Protein AF-0000000083404862 (afdb_homodimer)

Secondary structure (DSSP, 8-state):
-PSSPTTS----SSS-B-GGGEEE--SS-SEE-SSEEEEEEEESS-SS---EEEEEEE-------TTHHHHHHHHHHHHHHHHTT---TTBPPEEEEE-SSSSS-EEEEE--TT-BHHHHHHHS---HHHHHHHHHHHHHHHHHHHTSSS----S--SGGGEEE-TTS-EEE-STTHHHHS-SHHHHTT-BGGGGGGS-HHHH-TTS--STTTSSS-S--HHHHHHHHHHHHHHHHHTS-TTTT---HHHHHHHHHTT--PPPPHHHHH-HHHHHHHHHHT-SSGGGSPPHHHHHHHTT--TT-/-PSSPTTS----SSS-B-GGGEEE--SS-SEE-SSEEEEEEEESS-SS---EEEEEEE-------TTHHHHHHHHHHHHHHHHTT---TTBPPEEEEE-SSSSS-EEEEE--TT-BHHHHHHHS---HHHHHHHHHHHHHHHHHHHTSSS----S--SGGGEEE-TTS-EEE-STTHHHHS-SHHHHTT-BGGGGGGS-HHHH-TTS--STTTSSS-S--HHHHHHHHHHHHHHHHHTS-TTTT---HHHHHHHHHTT--PPPPHHHHH-HHHHHHHHHHT-SSGGGSPPHHHHHHHTT--TT-

pLDDT: mean 89.14, std 12.31, range [37.62, 98.88]

InterPro domains:
  IPR000719 Protein kinase domain [PS50011] (24-304)
  IPR001245 Serine-threonine/tyrosine-protein kinase, catalytic domain [PF07714] (33-295)
  IPR008266 Tyrosine-protein kinase, active site [PS00109] (152-164)
  IPR011009 Protein kinase-like domain superfamily [SSF56112] (33-298)
  IPR051681 Serine/Threonine Kinases and Pseudokinases [PTHR44329] (31-297)

Structure (mmCIF, N/CA/C/O backbone):
data_AF-0000000083404862-model_v1
#
loop_
_entity.id
_entity.type
_entity.pdbx_description
1 polymer 'Kinase-like protein'
#
loop_
_atom_site.group_PDB
_atom_site.id
_atom_site.type_symbol
_atom_site.label_atom_id
_atom_site.label_alt_id
_atom_site.label_comp_id
_atom_site.label_asym_id
_atom_site.label_entity_id
_atom_site.label_seq_id
_atom_site.pdbx_PDB_ins_code
_atom_site.Cartn_x
_atom_site.Cartn_y
_atom_site.Cartn_z
_atom_site.occupancy
_atom_site.B_iso_or_equiv
_atom_site.auth_seq_id
_atom_site.auth_comp_id
_atom_site.auth_asym_id
_atom_site.auth_atom_id
_atom_site.pdbx_PDB_model_num
ATOM 1 N N . MET A 1 1 ? -15.008 -4.367 15.25 1 63.22 1 MET A N 1
ATOM 2 C CA . MET A 1 1 ? -15.484 -5.707 15.57 1 63.22 1 MET A CA 1
ATOM 3 C C . MET A 1 1 ? -14.383 -6.738 15.383 1 63.22 1 MET A C 1
ATOM 5 O O . MET A 1 1 ? -13.531 -6.594 14.5 1 63.22 1 MET A O 1
ATOM 9 N N . SER A 1 2 ? -14.328 -7.66 16.328 1 81.56 2 SER A N 1
ATOM 10 C CA . SER A 1 2 ? -13.273 -8.664 16.375 1 81.56 2 SER A CA 1
ATOM 11 C C . SER A 1 2 ? -13.656 -9.906 15.57 1 81.56 2 SER A C 1
ATOM 13 O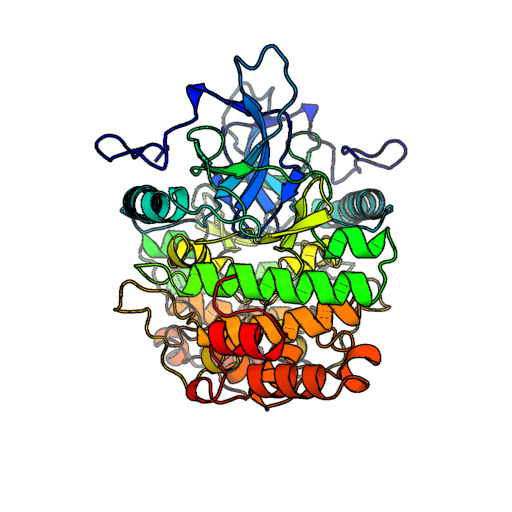 O . SER A 1 2 ? -14.844 -10.188 15.383 1 81.56 2 SER A O 1
ATOM 15 N N . PHE A 1 3 ? -12.906 -10.484 14.789 1 90.25 3 PHE A N 1
ATOM 16 C CA . PHE A 1 3 ? -13.086 -11.75 14.078 1 90.25 3 PHE A CA 1
ATOM 17 C C . PHE A 1 3 ? -12.805 -12.93 15 1 90.25 3 PHE A C 1
ATOM 19 O O . PHE A 1 3 ? -11.945 -12.852 15.875 1 90.25 3 PHE A O 1
ATOM 26 N N . PRO A 1 4 ? -13.539 -14.047 14.93 1 93.12 4 PRO A N 1
ATOM 27 C CA . PRO A 1 4 ? -14.609 -14.281 13.953 1 93.12 4 PRO A CA 1
ATOM 28 C C . PRO A 1 4 ? -15.938 -13.648 14.367 1 93.12 4 PRO A C 1
ATOM 30 O O . PRO A 1 4 ? -16.219 -13.547 15.562 1 93.12 4 PRO A O 1
ATOM 33 N N . ILE A 1 5 ? -16.703 -13.297 13.391 1 93.38 5 ILE A N 1
ATOM 34 C CA . ILE A 1 5 ? -18 -12.703 13.648 1 93.38 5 ILE A CA 1
ATOM 35 C C . ILE A 1 5 ? -18.984 -13.789 14.078 1 93.38 5 ILE A C 1
ATOM 37 O O . ILE A 1 5 ? -19.219 -14.75 13.344 1 93.38 5 ILE A O 1
ATOM 41 N N . PRO A 1 6 ? -19.609 -13.562 15.242 1 91.88 6 PRO A N 1
ATOM 42 C CA . PRO A 1 6 ? -20.562 -14.57 15.719 1 91.88 6 PRO A CA 1
ATOM 43 C C . PRO A 1 6 ? -21.734 -14.766 14.758 1 91.88 6 PRO A C 1
ATOM 45 O O . PRO A 1 6 ? -22.219 -13.805 14.172 1 91.88 6 PRO A O 1
ATOM 48 N N . GLY A 1 7 ? -22.156 -16.016 14.641 1 93 7 GLY A N 1
ATOM 49 C CA . GLY A 1 7 ? -23.328 -16.312 13.828 1 93 7 GLY A CA 1
ATOM 50 C C . GLY A 1 7 ? -22.984 -16.578 12.367 1 93 7 GLY A C 1
ATOM 51 O O . GLY A 1 7 ? -23.844 -17.016 11.602 1 93 7 GLY A O 1
ATOM 52 N N . LEU A 1 8 ? -21.828 -16.234 12.008 1 94.44 8 LEU A N 1
ATOM 53 C CA . LEU A 1 8 ? -21.391 -16.5 10.641 1 94.44 8 LEU A CA 1
ATOM 54 C C . LEU A 1 8 ? -20.469 -17.719 10.578 1 94.44 8 LEU A C 1
ATOM 56 O O . LEU A 1 8 ? -19.75 -18 11.531 1 94.44 8 LEU A O 1
ATOM 60 N N . PRO A 1 9 ? -20.578 -18.438 9.438 1 94.19 9 PRO A N 1
ATOM 61 C CA . PRO A 1 9 ? -19.641 -19.531 9.312 1 94.19 9 PRO A CA 1
ATOM 62 C C . PRO A 1 9 ? -18.188 -19.078 9.391 1 94.19 9 PRO A C 1
ATOM 64 O O . PRO A 1 9 ? -17.812 -18.062 8.805 1 94.19 9 PRO A O 1
ATOM 67 N N . ARG A 1 10 ? -17.422 -19.812 10.156 1 93.81 10 ARG A N 1
ATOM 68 C CA . ARG A 1 10 ? -16.031 -19.422 10.32 1 93.81 10 ARG A CA 1
ATOM 69 C C . ARG A 1 10 ? -15.102 -20.422 9.641 1 93.81 10 ARG A C 1
ATOM 71 O O . ARG A 1 10 ? -13.883 -20.219 9.609 1 93.81 10 ARG A O 1
ATOM 78 N N . GLU A 1 11 ? -15.609 -21.531 9.156 1 94.19 11 GLU A N 1
ATOM 79 C CA . GLU A 1 11 ? -14.844 -22.562 8.461 1 94.19 11 GLU A CA 1
ATOM 80 C C . GLU A 1 11 ? -15.742 -23.375 7.523 1 94.19 11 GLU A C 1
ATOM 82 O O . GLU A 1 11 ? -16.969 -23.234 7.555 1 94.19 11 GLU A O 1
ATOM 87 N N . THR A 1 12 ? -15.102 -24.094 6.609 1 92.69 12 THR A N 1
ATOM 88 C CA . THR A 1 12 ? -15.758 -25.078 5.77 1 92.69 12 THR A CA 1
ATOM 89 C C . THR A 1 12 ? -14.977 -26.406 5.781 1 92.69 12 THR A C 1
ATOM 91 O O . THR A 1 12 ? -13.953 -26.516 6.457 1 92.69 12 THR A O 1
ATOM 94 N N . GLN A 1 13 ? -15.547 -27.344 5.031 1 91 13 GLN A N 1
ATOM 95 C CA . GLN A 1 13 ? -14.898 -28.641 4.93 1 91 13 GLN A CA 1
ATOM 96 C C . GLN A 1 13 ? -13.508 -28.516 4.324 1 91 13 GLN A C 1
ATOM 98 O O . GLN A 1 13 ? -12.57 -29.188 4.77 1 91 13 GLN A O 1
ATOM 103 N N . HIS A 1 14 ? -13.375 -27.672 3.406 1 93.25 14 HIS A N 1
ATOM 104 C CA . HIS A 1 14 ? -12.117 -27.594 2.662 1 93.25 14 HIS A CA 1
ATOM 105 C C . HIS A 1 14 ? -11.25 -26.453 3.154 1 93.25 14 HIS A C 1
ATOM 107 O O . HIS A 1 14 ? -10.109 -26.297 2.707 1 93.25 14 HIS A O 1
ATOM 113 N N . LEU A 1 15 ? -11.75 -25.672 4.062 1 93.38 15 LEU A N 1
ATOM 114 C CA . LEU A 1 15 ? -10.992 -24.578 4.668 1 93.38 15 LEU A CA 1
ATOM 115 C C . LEU A 1 15 ? -11.289 -24.469 6.16 1 93.38 15 LEU A C 1
ATOM 117 O O . LEU A 1 15 ? -12 -23.562 6.598 1 93.38 15 LEU A O 1
ATOM 121 N N . PRO A 1 16 ? -10.703 -25.328 6.875 1 96 16 PRO A N 1
ATOM 122 C CA . PRO A 1 16 ? -10.984 -25.406 8.312 1 96 16 PRO A CA 1
ATOM 123 C C . PRO A 1 16 ? -10.367 -24.25 9.102 1 96 16 PRO A C 1
ATOM 125 O O . PRO A 1 16 ? -9.43 -23.609 8.625 1 96 16 PRO A O 1
ATOM 128 N N . ASP A 1 17 ? -10.969 -24.016 10.25 1 96.38 17 ASP A N 1
ATOM 129 C CA . ASP A 1 17 ? -10.391 -23.109 11.227 1 96.38 17 ASP A CA 1
ATOM 130 C C . ASP A 1 17 ? -9.195 -23.734 11.938 1 96.38 17 ASP A C 1
ATOM 132 O O . ASP A 1 17 ? -9.367 -24.641 12.758 1 96.38 17 ASP A O 1
ATOM 136 N N . TRP A 1 18 ? -8.008 -23.219 11.672 1 95.81 18 TRP A N 1
ATOM 137 C CA . TRP A 1 18 ? -6.773 -23.781 12.219 1 95.81 18 TRP A CA 1
ATOM 138 C C . TRP A 1 18 ? -6.324 -23 13.453 1 95.81 18 TRP A C 1
ATOM 140 O O . TRP A 1 18 ? -5.238 -23.234 13.977 1 95.81 18 TRP A O 1
ATOM 150 N N . THR A 1 19 ? -7.137 -22.094 13.953 1 95.5 19 THR A N 1
ATOM 151 C CA . THR A 1 19 ? -6.789 -21.234 15.078 1 95.5 19 THR A CA 1
ATOM 152 C C . THR A 1 19 ? -6.258 -22.047 16.25 1 95.5 19 THR A C 1
ATOM 154 O O . THR A 1 19 ? -5.195 -21.75 16.797 1 95.5 19 THR A O 1
ATOM 157 N N . PRO A 1 20 ? -6.949 -23.109 16.609 1 93.62 20 PRO A N 1
ATOM 158 C CA . PRO A 1 20 ? -6.465 -23.859 17.766 1 93.62 20 PRO A CA 1
ATOM 159 C C . PRO A 1 20 ? -5.297 -24.781 17.422 1 93.62 20 PRO A C 1
ATOM 161 O O . PRO A 1 20 ? -4.691 -25.391 18.312 1 93.62 20 PRO A O 1
ATOM 164 N N . ARG A 1 21 ? -4.93 -24.875 16.172 1 92.38 21 ARG A N 1
ATOM 165 C CA . ARG A 1 21 ? -3.971 -25.875 15.719 1 92.38 21 ARG A CA 1
ATOM 166 C C . ARG A 1 21 ? -2.592 -25.266 15.508 1 92.38 21 ARG A C 1
ATOM 168 O O . ARG A 1 21 ? -1.608 -25.984 15.305 1 92.38 21 ARG A O 1
ATOM 175 N N . LEU A 1 22 ? -2.502 -23.953 15.5 1 93.75 22 LEU A N 1
ATOM 176 C CA . LEU A 1 22 ? -1.253 -23.312 15.109 1 93.75 22 LEU A CA 1
ATOM 177 C C . LEU A 1 22 ? -0.722 -22.422 16.219 1 93.75 22 LEU A C 1
ATOM 179 O O . LEU A 1 22 ? -1.5 -21.828 16.984 1 93.75 22 LEU A O 1
ATOM 183 N N . VAL A 1 23 ? 0.57 -22.359 16.281 1 92.12 23 VAL A N 1
ATOM 184 C CA . VAL A 1 23 ? 1.272 -21.391 17.109 1 92.12 23 VAL A CA 1
ATOM 185 C C . VAL A 1 23 ? 2.209 -20.547 16.25 1 92.12 23 VAL A C 1
ATOM 187 O O . VAL A 1 23 ? 2.959 -21.078 15.43 1 92.12 23 VAL A O 1
ATOM 190 N N . GLN A 1 24 ? 2.076 -19.297 16.391 1 91.75 24 GLN A N 1
ATOM 191 C CA . GLN A 1 24 ? 2.939 -18.375 15.656 1 91.75 24 GLN A CA 1
ATOM 192 C C . GLN A 1 24 ? 4.383 -18.469 16.141 1 91.75 24 GLN A C 1
ATOM 194 O O . GLN A 1 24 ? 4.645 -18.438 17.344 1 91.75 24 GLN A O 1
ATOM 199 N N . ILE A 1 25 ? 5.301 -18.578 15.172 1 89.56 25 ILE A N 1
ATOM 200 C CA . ILE A 1 25 ? 6.727 -18.703 15.461 1 89.56 25 ILE A CA 1
ATOM 201 C C . ILE A 1 25 ? 7.352 -17.312 15.555 1 89.56 25 ILE A C 1
ATOM 203 O O . ILE A 1 25 ? 8.18 -17.062 16.438 1 89.56 25 ILE A O 1
ATOM 207 N N . ASP A 1 26 ? 6.93 -16.406 14.75 1 87.94 26 ASP A N 1
ATOM 208 C CA . ASP A 1 26 ? 7.547 -15.094 14.594 1 87.94 26 ASP A CA 1
ATOM 209 C C . ASP A 1 26 ? 6.977 -14.094 15.594 1 87.94 26 ASP A C 1
ATOM 211 O O . ASP A 1 26 ? 5.77 -14.078 15.852 1 87.94 26 ASP A O 1
ATOM 215 N N . GLN A 1 27 ? 7.875 -13.328 16.172 1 84.94 27 GLN A N 1
ATOM 216 C CA . GLN A 1 27 ? 7.402 -12.203 16.984 1 84.94 27 GLN A CA 1
ATOM 217 C C . GLN A 1 27 ? 6.715 -11.156 16.109 1 84.94 27 GLN A C 1
ATOM 219 O O . GLN A 1 27 ? 5.695 -10.586 16.516 1 84.94 27 GLN A O 1
ATOM 224 N N . PHE A 1 28 ? 7.355 -10.906 15.023 1 86.75 28 PHE A N 1
ATOM 225 C CA . PHE A 1 28 ? 6.809 -9.984 14.039 1 86.75 28 PHE A CA 1
ATOM 226 C C . PHE A 1 28 ? 6.684 -10.664 12.672 1 86.75 28 PHE A C 1
ATOM 228 O O . PHE A 1 28 ? 7.387 -11.633 12.391 1 86.75 28 PHE A O 1
ATOM 235 N N . ALA A 1 29 ? 5.785 -10.078 11.844 1 88.44 29 ALA A N 1
ATOM 236 C CA . ALA A 1 29 ? 5.641 -10.609 10.492 1 88.44 29 ALA A CA 1
ATOM 237 C C . ALA A 1 29 ? 6.98 -10.633 9.766 1 88.44 29 ALA A C 1
ATOM 239 O O . ALA A 1 29 ? 7.762 -9.68 9.852 1 88.44 29 ALA A O 1
ATOM 240 N N . PHE A 1 30 ? 7.258 -11.688 9.102 1 85.75 30 PHE A N 1
ATOM 241 C CA . PHE A 1 30 ? 8.523 -11.773 8.391 1 85.75 30 PHE A CA 1
ATOM 242 C C . PHE A 1 30 ? 8.43 -11.102 7.027 1 85.75 30 PHE A C 1
ATOM 244 O O . PHE A 1 30 ? 9.445 -10.75 6.426 1 85.75 30 PHE A O 1
ATOM 251 N N . ALA A 1 31 ? 7.254 -10.992 6.469 1 87.19 31 ALA A N 1
ATOM 252 C CA . ALA A 1 31 ? 7.008 -10.25 5.234 1 87.19 31 ALA A CA 1
ATOM 253 C C . ALA A 1 31 ? 5.844 -9.281 5.398 1 87.19 31 ALA A C 1
ATOM 255 O O . ALA A 1 31 ? 4.766 -9.664 5.863 1 87.19 31 ALA A O 1
ATOM 256 N N . LEU A 1 32 ? 6.148 -8.078 5.102 1 85.75 32 LEU A N 1
ATOM 257 C CA . LEU A 1 32 ? 5.129 -7.035 5.191 1 85.75 32 LEU A CA 1
ATOM 258 C C . LEU A 1 32 ? 4.621 -6.652 3.807 1 85.75 32 LEU A C 1
ATOM 260 O O . LEU A 1 32 ? 5.41 -6.469 2.879 1 85.75 32 LEU A O 1
ATOM 264 N N . GLY A 1 33 ? 3.285 -6.66 3.646 1 81.62 33 GLY A N 1
ATOM 265 C CA . GLY A 1 33 ? 2.695 -6.277 2.375 1 81.62 33 GLY A CA 1
ATOM 266 C C . GLY A 1 33 ? 1.6 -5.238 2.516 1 81.62 33 GLY A C 1
ATOM 267 O O . GLY A 1 33 ? 1.313 -4.773 3.621 1 81.62 33 GLY A O 1
ATOM 268 N N . GLU A 1 34 ? 1.059 -4.836 1.35 1 77.88 34 GLU A N 1
ATOM 269 C CA . GLU A 1 34 ? 0.022 -3.811 1.302 1 77.88 34 GLU A CA 1
ATOM 270 C C . GLU A 1 34 ? -1.292 -4.324 1.882 1 77.88 34 GLU A C 1
ATOM 272 O O . GLU A 1 34 ? -1.943 -3.635 2.668 1 77.88 34 GLU A O 1
ATOM 277 N N . HIS A 1 35 ? -1.604 -5.559 1.537 1 83.69 35 HIS A N 1
ATOM 278 C CA . HIS A 1 35 ? -2.916 -6.07 1.916 1 83.69 35 HIS A CA 1
ATOM 279 C C . HIS A 1 35 ? -2.793 -7.191 2.941 1 83.69 35 HIS A C 1
ATOM 281 O O . HIS A 1 35 ? -3.803 -7.711 3.422 1 83.69 35 HIS A O 1
ATOM 287 N N . SER A 1 36 ? -1.591 -7.473 3.195 1 89.94 36 SER A N 1
ATOM 288 C CA . SER A 1 36 ? -1.415 -8.562 4.145 1 89.94 36 SER A CA 1
ATOM 289 C C . SER A 1 36 ? -0 -8.578 4.715 1 89.94 36 SER A C 1
ATOM 291 O O . SER A 1 36 ? 0.912 -7.98 4.141 1 89.94 36 SER A O 1
ATOM 293 N N . ASP A 1 37 ? 0.092 -9.133 5.816 1 91.25 37 ASP A N 1
ATOM 294 C CA . ASP A 1 37 ? 1.368 -9.508 6.418 1 91.25 37 ASP A CA 1
ATOM 295 C C . ASP A 1 37 ? 1.49 -11.023 6.551 1 91.25 37 ASP A C 1
ATOM 297 O O . ASP A 1 37 ? 0.483 -11.719 6.668 1 91.25 37 ASP A O 1
ATOM 301 N N . VAL A 1 38 ? 2.717 -11.508 6.488 1 93.88 38 VAL A N 1
ATOM 302 C CA . VAL A 1 38 ? 2.9 -12.953 6.543 1 93.88 38 VAL A CA 1
ATOM 303 C C . VAL A 1 38 ? 3.717 -13.328 7.777 1 93.88 38 VAL A C 1
ATOM 305 O O . VAL A 1 38 ? 4.754 -12.719 8.047 1 93.88 38 VAL A O 1
ATOM 308 N N . PHE A 1 39 ? 3.238 -14.32 8.516 1 94.38 39 PHE A N 1
ATOM 309 C CA . PHE A 1 39 ? 3.889 -14.898 9.688 1 94.38 39 PHE A CA 1
ATOM 310 C C . PHE A 1 39 ? 4.191 -16.375 9.461 1 94.38 39 PHE A C 1
ATOM 312 O O . PHE A 1 39 ? 3.529 -17.031 8.656 1 94.38 39 PHE A O 1
ATOM 319 N N . ARG A 1 40 ? 5.285 -16.891 10.195 1 95.62 40 ARG A N 1
ATOM 320 C CA . ARG A 1 40 ? 5.508 -18.344 10.234 1 95.62 40 ARG A CA 1
ATOM 321 C C . ARG A 1 40 ? 4.824 -18.953 11.453 1 95.62 40 ARG A C 1
ATOM 323 O O . ARG A 1 40 ? 4.816 -18.375 12.539 1 95.62 40 ARG A O 1
ATOM 330 N N . ALA A 1 41 ? 4.273 -20.047 11.203 1 94.75 41 ALA A N 1
ATOM 331 C CA . ALA A 1 41 ? 3.609 -20.781 12.281 1 94.75 41 ALA A CA 1
ATOM 332 C C . ALA A 1 41 ? 3.904 -22.281 12.195 1 94.75 41 ALA A C 1
ATOM 334 O O . ALA A 1 41 ? 4.402 -22.766 11.18 1 94.75 41 ALA A O 1
ATOM 335 N N . ARG A 1 42 ? 3.693 -22.969 13.312 1 94.06 42 ARG A N 1
ATOM 336 C CA . ARG A 1 42 ? 3.795 -24.422 13.391 1 94.06 42 ARG A CA 1
ATOM 337 C C . ARG A 1 42 ? 2.59 -25.016 14.109 1 94.06 42 ARG A C 1
ATOM 339 O O . ARG A 1 42 ? 1.896 -24.312 14.852 1 94.06 42 ARG A O 1
ATOM 346 N N . LYS A 1 43 ? 2.342 -26.25 13.82 1 92.56 43 LYS A N 1
ATOM 347 C CA . LYS A 1 43 ? 1.272 -26.922 14.547 1 92.56 43 LYS A CA 1
ATOM 348 C C . LYS A 1 43 ? 1.642 -27.109 16.016 1 92.56 43 LYS A C 1
ATOM 350 O O . LYS A 1 43 ? 2.783 -27.453 16.328 1 92.56 43 LYS A O 1
ATOM 355 N N . THR A 1 44 ? 0.654 -26.812 16.844 1 86.5 44 THR A N 1
ATOM 356 C CA . THR A 1 44 ? 0.855 -26.906 18.281 1 86.5 44 THR A CA 1
ATOM 357 C C . THR A 1 44 ? 1.254 -28.328 18.688 1 86.5 44 THR A C 1
ATOM 359 O O . THR A 1 44 ? 2.086 -28.516 19.578 1 86.5 44 THR A O 1
ATOM 362 N N . GLN A 1 45 ? 0.569 -29.328 18.109 1 77.06 45 GLN A N 1
ATOM 363 C CA . GLN A 1 45 ? 0.783 -30.719 18.516 1 77.06 45 GLN A CA 1
ATOM 364 C C . GLN A 1 45 ? 1.951 -31.344 17.766 1 77.06 45 GLN A C 1
ATOM 366 O O . GLN A 1 45 ? 2.268 -32.5 17.969 1 77.06 45 GLN A O 1
ATOM 371 N N . ASP A 1 46 ? 2.344 -30.656 16.812 1 65.81 46 ASP A N 1
ATOM 372 C CA . ASP A 1 46 ? 3.398 -31.281 16 1 65.81 46 ASP A CA 1
ATOM 373 C C . ASP A 1 46 ? 4.664 -31.484 16.828 1 65.81 46 ASP A C 1
ATOM 375 O O . ASP A 1 46 ? 5.418 -30.547 17.078 1 65.81 46 ASP A O 1
ATOM 379 N N . VAL A 1 47 ? 4.633 -32.656 17.562 1 55.59 47 VAL A N 1
ATOM 380 C CA . VAL A 1 47 ? 5.754 -33.125 18.359 1 55.59 47 VAL A CA 1
ATOM 381 C C . VAL A 1 47 ? 7.02 -33.156 17.516 1 55.59 47 VAL A C 1
ATOM 383 O O . VAL A 1 47 ? 8.133 -33 18.031 1 55.59 47 VAL A O 1
ATOM 386 N N . ARG A 1 48 ? 6.891 -33.688 16.375 1 55.22 48 ARG A N 1
ATOM 387 C CA . ARG A 1 48 ? 8.141 -33.812 15.633 1 55.22 48 ARG A CA 1
ATOM 388 C C . ARG A 1 48 ? 8.531 -32.531 14.945 1 55.22 48 ARG A C 1
ATOM 390 O O . ARG A 1 48 ? 9.609 -32.406 14.367 1 55.22 48 ARG A O 1
ATOM 397 N N . GLY A 1 49 ? 7.859 -31.375 15.297 1 57.84 49 GLY A N 1
ATOM 398 C CA . GLY A 1 49 ? 8.078 -29.938 15.312 1 57.84 49 GLY A CA 1
ATOM 399 C C . GLY A 1 49 ? 8.539 -29.406 13.969 1 57.84 49 GLY A C 1
ATOM 400 O O . GLY A 1 49 ? 9.086 -28.297 13.898 1 57.84 49 GLY A O 1
ATOM 401 N N . LYS A 1 50 ? 8.328 -30.219 12.703 1 75.25 50 LYS A N 1
ATOM 402 C CA . LYS A 1 50 ? 9.305 -29.797 11.703 1 75.25 50 LYS A CA 1
ATOM 403 C C . LYS A 1 50 ? 8.648 -29 10.594 1 75.25 50 LYS A C 1
ATOM 405 O O . LYS A 1 50 ? 9.281 -28.109 10 1 75.25 50 LYS A O 1
ATOM 410 N N . ARG A 1 51 ? 7.254 -29.125 10.5 1 88.62 51 ARG A N 1
ATOM 411 C CA . ARG A 1 51 ? 6.746 -28.438 9.312 1 88.62 51 ARG A CA 1
ATOM 412 C C . ARG A 1 51 ? 6.316 -27.016 9.641 1 88.62 51 ARG A C 1
ATOM 414 O O . ARG A 1 51 ? 5.598 -26.781 10.609 1 88.62 51 ARG A O 1
ATOM 421 N N . VAL A 1 52 ? 6.742 -26.078 8.875 1 93.5 52 VAL A N 1
ATOM 422 C CA . VAL A 1 52 ? 6.43 -24.656 9.031 1 93.5 52 VAL A CA 1
ATOM 423 C C . VAL A 1 52 ? 5.352 -24.266 8.023 1 93.5 52 VAL A C 1
ATOM 425 O O . VAL A 1 52 ? 5.359 -24.719 6.879 1 93.5 52 VAL A O 1
ATOM 428 N N . TYR A 1 53 ? 4.391 -23.469 8.477 1 95.75 53 TYR A N 1
ATOM 429 C CA . TYR A 1 53 ? 3.33 -22.922 7.641 1 95.75 53 TYR A CA 1
ATOM 430 C C . TYR A 1 53 ? 3.434 -21.406 7.547 1 95.75 53 TYR A C 1
ATOM 432 O O . TYR A 1 53 ? 4.043 -20.766 8.406 1 95.75 53 TYR A O 1
ATOM 440 N N . ALA A 1 54 ? 2.967 -20.844 6.438 1 96.38 54 ALA A N 1
ATOM 441 C CA . ALA A 1 54 ? 2.814 -19.406 6.293 1 96.38 54 ALA A CA 1
ATOM 442 C C . ALA A 1 54 ? 1.39 -18.969 6.621 1 96.38 54 ALA A C 1
ATOM 444 O O . ALA A 1 54 ? 0.423 -19.594 6.188 1 96.38 54 ALA A O 1
ATOM 445 N N . VAL A 1 55 ? 1.286 -17.969 7.426 1 96.75 55 VAL A N 1
ATOM 446 C CA . VAL A 1 55 ? -0.004 -17.359 7.734 1 96.75 55 VAL A CA 1
ATOM 447 C C . VAL A 1 55 ? -0.062 -15.953 7.148 1 96.75 55 VAL A C 1
ATOM 449 O O . VAL A 1 55 ? 0.599 -15.039 7.648 1 96.75 55 VAL A O 1
ATOM 452 N N . LYS A 1 56 ? -0.85 -15.789 6.109 1 95.81 56 LYS A N 1
ATOM 453 C CA . LYS A 1 56 ? -1.096 -14.484 5.496 1 95.81 56 LYS A CA 1
ATOM 454 C C . LYS A 1 56 ? -2.262 -13.773 6.172 1 95.81 56 LYS A C 1
ATOM 456 O O . LYS A 1 56 ? -3.424 -14.094 5.922 1 95.81 56 LYS A O 1
ATOM 461 N N . THR A 1 57 ? -1.938 -12.805 7 1 94.62 57 THR A N 1
ATOM 462 C CA . THR A 1 57 ? -2.971 -12.062 7.707 1 94.62 57 THR A CA 1
ATOM 463 C C . THR A 1 57 ? -3.4 -10.836 6.902 1 94.62 57 THR A C 1
ATOM 465 O O . THR A 1 57 ? -2.564 -10.016 6.516 1 94.62 57 THR A O 1
ATOM 468 N N . LEU A 1 58 ? -4.656 -10.727 6.699 1 92.62 58 LEU A N 1
ATOM 469 C CA . LEU A 1 58 ? -5.184 -9.656 5.852 1 92.62 58 LEU A CA 1
ATOM 470 C C . LEU A 1 58 ? -5.086 -8.312 6.555 1 92.62 58 LEU A C 1
ATOM 472 O O . LEU A 1 58 ? -5.051 -8.25 7.785 1 92.62 58 LEU A O 1
ATOM 476 N N . ARG A 1 59 ? -4.953 -7.297 5.711 1 88.56 59 ARG A N 1
ATOM 477 C CA . ARG A 1 59 ? -4.953 -5.902 6.141 1 88.56 59 ARG A CA 1
ATOM 478 C C . ARG A 1 59 ? -5.941 -5.078 5.328 1 88.56 59 ARG A C 1
ATOM 480 O O . ARG A 1 59 ? -5.926 -5.117 4.094 1 88.56 59 ARG A O 1
ATOM 487 N N . ALA A 1 60 ? -6.793 -4.398 6.008 1 84.25 60 ALA A N 1
ATOM 488 C CA . ALA A 1 60 ? -7.738 -3.518 5.324 1 84.25 60 ALA A CA 1
ATOM 489 C C . ALA A 1 60 ? -7.781 -2.145 5.988 1 84.25 60 ALA A C 1
ATOM 491 O O . ALA A 1 60 ? -7.484 -2.012 7.176 1 84.25 60 ALA A O 1
ATOM 492 N N . GLY A 1 61 ? -8.031 -1.206 5.105 1 73.44 61 GLY A N 1
ATOM 493 C CA . GLY A 1 61 ? -8.195 0.139 5.633 1 73.44 61 GLY A CA 1
ATOM 494 C C . GLY A 1 61 ? -9.445 0.295 6.48 1 73.44 61 GLY A C 1
ATOM 495 O O . GLY A 1 61 ? -10.234 -0.644 6.613 1 73.44 61 GLY A O 1
ATOM 496 N N . SER A 1 62 ? -9.484 1.478 7.102 1 67.38 62 SER A N 1
ATOM 497 C CA . SER A 1 62 ? -10.664 1.796 7.898 1 67.38 62 SER A CA 1
ATOM 498 C C . SER A 1 62 ? -11.93 1.828 7.039 1 67.38 62 SER A C 1
ATOM 500 O O . SER A 1 62 ? -11.898 2.305 5.902 1 67.38 62 SER A O 1
ATOM 502 N N . SER A 1 63 ? -12.922 1.075 7.48 1 67.81 63 SER A N 1
ATOM 503 C CA . SER A 1 63 ? -14.18 1.039 6.738 1 67.81 63 SER A CA 1
ATOM 504 C C . SER A 1 63 ? -15.305 1.705 7.523 1 67.81 63 SER A C 1
ATOM 506 O O . SER A 1 63 ? -15.391 1.551 8.742 1 67.81 63 SER A O 1
ATOM 508 N N . SER A 1 64 ? -15.984 2.543 6.762 1 67.19 64 SER A N 1
ATOM 509 C CA . SER A 1 64 ? -17.219 3.082 7.332 1 67.19 64 SER A CA 1
ATOM 510 C C . SER A 1 64 ? -18.391 2.146 7.094 1 67.19 64 SER A C 1
ATOM 512 O O . SER A 1 64 ? -19.484 2.363 7.629 1 67.19 64 SER A O 1
ATOM 514 N N . ASN A 1 65 ? -18.188 1.113 6.301 1 77.06 65 ASN A N 1
ATOM 515 C CA . ASN A 1 65 ? -19.219 0.123 6.023 1 77.06 65 ASN A CA 1
ATOM 516 C C . ASN A 1 65 ? -19.406 -0.834 7.199 1 77.06 65 ASN A C 1
ATOM 518 O O . ASN A 1 65 ? -18.531 -1.66 7.477 1 77.06 65 ASN A O 1
ATOM 522 N N . PRO A 1 66 ? -20.531 -0.707 7.848 1 80.94 66 PRO A N 1
ATOM 523 C CA . PRO A 1 66 ? -20.734 -1.541 9.031 1 80.94 66 PRO A CA 1
ATOM 524 C C . PRO A 1 66 ? -20.766 -3.033 8.703 1 80.94 66 PRO A C 1
ATOM 526 O O . PRO A 1 66 ? -20.594 -3.867 9.594 1 80.94 66 PRO A O 1
ATOM 529 N N . ASN A 1 67 ? -21.031 -3.334 7.461 1 88.69 67 ASN A N 1
ATOM 530 C CA . ASN A 1 67 ? -21.156 -4.734 7.07 1 88.69 67 ASN A CA 1
ATOM 531 C C . ASN A 1 67 ? -19.844 -5.277 6.516 1 88.69 67 ASN A C 1
ATOM 533 O O . ASN A 1 67 ? -19.766 -6.449 6.145 1 88.69 67 ASN A O 1
ATOM 537 N N . PHE A 1 68 ? -18.812 -4.516 6.539 1 89.38 68 PHE A N 1
ATOM 538 C CA . PHE A 1 68 ? -17.547 -4.887 5.906 1 89.38 68 PHE A CA 1
ATOM 539 C C . PHE A 1 68 ? -17 -6.164 6.523 1 89.38 68 PHE A C 1
ATOM 541 O O . PHE A 1 68 ? -16.625 -7.098 5.809 1 89.38 68 PHE A O 1
ATOM 548 N N . HIS A 1 69 ? -16.984 -6.223 7.809 1 90.94 69 HIS A N 1
ATOM 549 C CA . HIS A 1 69 ? -16.391 -7.363 8.492 1 90.94 69 HIS A CA 1
ATOM 550 C C . HIS A 1 69 ? -17.156 -8.648 8.195 1 90.94 69 HIS A C 1
ATOM 552 O O . HIS A 1 69 ? -16.562 -9.688 7.914 1 90.94 69 HIS A O 1
ATOM 558 N N . ALA A 1 70 ? -18.469 -8.539 8.281 1 92.88 70 ALA A N 1
ATOM 559 C CA . ALA A 1 70 ? -19.297 -9.695 7.988 1 92.88 70 ALA A CA 1
ATOM 560 C C . ALA A 1 70 ? -19.125 -10.148 6.543 1 92.88 70 ALA A C 1
ATOM 562 O O . ALA A 1 70 ? -19 -11.352 6.27 1 92.88 70 ALA A O 1
ATOM 563 N N . GLN A 1 71 ? -19.078 -9.203 5.672 1 92.19 71 GLN A N 1
ATOM 564 C CA . GLN A 1 71 ? -18.906 -9.5 4.254 1 92.19 71 GLN A CA 1
ATOM 565 C C . GLN A 1 71 ? -17.547 -10.141 3.982 1 92.19 71 GLN A C 1
ATOM 567 O O . GLN A 1 71 ? -17.453 -11.094 3.199 1 92.19 71 GLN A O 1
ATOM 572 N N . LEU A 1 72 ? -16.547 -9.641 4.648 1 92.88 72 LEU A N 1
ATOM 573 C CA . LEU A 1 72 ? -15.203 -10.188 4.473 1 92.88 72 LEU A CA 1
ATOM 574 C C . LEU A 1 72 ? -15.148 -11.641 4.941 1 92.88 72 LEU A C 1
ATOM 576 O O . LEU A 1 72 ? -14.609 -12.5 4.246 1 92.88 72 LEU A O 1
ATOM 580 N N . GLN A 1 73 ? -15.711 -11.875 6.07 1 94.12 73 GLN A N 1
ATOM 581 C CA . GLN A 1 73 ? -15.703 -13.234 6.594 1 94.12 73 GLN A CA 1
ATOM 582 C C . GLN A 1 73 ? -16.469 -14.18 5.672 1 94.12 73 GLN A C 1
ATOM 584 O O . GLN A 1 73 ? -16.031 -15.305 5.422 1 94.12 73 GLN A O 1
ATOM 589 N N . ARG A 1 74 ? -17.578 -13.758 5.168 1 93.62 74 ARG A N 1
ATOM 590 C CA . ARG A 1 74 ? -18.359 -14.57 4.238 1 93.62 74 ARG A CA 1
ATOM 591 C C . ARG A 1 74 ? -17.547 -14.875 2.979 1 93.62 74 ARG A C 1
ATOM 593 O O . ARG A 1 74 ? -17.578 -16 2.479 1 93.62 74 ARG A O 1
ATOM 600 N N . LYS A 1 75 ? -16.891 -13.898 2.5 1 91.81 75 LYS A N 1
ATOM 601 C CA . LYS A 1 75 ? -16.062 -14.07 1.301 1 91.81 75 LYS A CA 1
ATOM 602 C C . LYS A 1 75 ? -14.93 -15.062 1.549 1 91.81 75 LYS A C 1
ATOM 604 O O . LYS A 1 75 ? -14.641 -15.906 0.703 1 91.81 75 LYS A O 1
ATOM 609 N N . LEU A 1 76 ? -14.312 -14.891 2.688 1 93.12 76 LEU A N 1
ATOM 610 C CA . LEU A 1 76 ? -13.203 -15.773 3.037 1 93.12 76 LEU A CA 1
ATOM 611 C C . LEU A 1 76 ? -13.656 -17.234 3.094 1 93.12 76 LEU A C 1
ATOM 613 O O . LEU A 1 76 ? -12.961 -18.125 2.594 1 93.12 76 LEU A O 1
ATOM 617 N N . VAL A 1 77 ? -14.773 -17.375 3.645 1 93.88 77 VAL A N 1
ATOM 618 C CA . VAL A 1 77 ? -15.281 -18.734 3.791 1 93.88 77 VAL A CA 1
ATOM 619 C C . VAL A 1 77 ? -15.703 -19.266 2.43 1 93.88 77 VAL A C 1
ATOM 621 O O . VAL A 1 77 ? -15.344 -20.391 2.059 1 93.88 77 VAL A O 1
ATOM 624 N N . ARG A 1 78 ? -16.391 -18.5 1.673 1 91.62 78 ARG A N 1
ATOM 625 C CA . ARG A 1 78 ? -16.891 -18.938 0.37 1 91.62 78 ARG A CA 1
ATOM 626 C C . ARG A 1 78 ? -15.734 -19.219 -0.588 1 91.62 78 ARG A C 1
ATOM 628 O O . ARG A 1 78 ? -15.617 -20.344 -1.1 1 91.62 78 ARG A O 1
ATOM 635 N N . TRP A 1 79 ? -14.93 -18.266 -0.766 1 90.81 79 TRP A N 1
ATOM 636 C CA . TRP A 1 79 ? -13.812 -18.453 -1.689 1 90.81 79 TRP A CA 1
ATOM 637 C C . TRP A 1 79 ? -12.75 -19.375 -1.091 1 90.81 79 TRP A C 1
ATOM 639 O O . TRP A 1 79 ? -12.094 -20.125 -1.813 1 90.81 79 TRP A O 1
ATOM 649 N N . GLY A 1 80 ? -12.719 -19.266 0.199 1 89.75 80 GLY A N 1
ATOM 650 C CA . GLY A 1 80 ? -11.82 -20.219 0.857 1 89.75 80 GLY A CA 1
ATOM 651 C C . GLY A 1 80 ? -12.141 -21.656 0.542 1 89.75 80 GLY A C 1
ATOM 652 O O . GLY A 1 80 ? -11.234 -22.484 0.375 1 89.75 80 GLY A O 1
ATOM 653 N N . ASP A 1 81 ? -13.375 -21.906 0.471 1 91.56 81 ASP A N 1
ATOM 654 C CA . ASP A 1 81 ? -13.805 -23.281 0.185 1 91.56 81 ASP A CA 1
ATOM 655 C C . ASP A 1 81 ? -13.359 -23.719 -1.209 1 91.56 81 ASP A C 1
ATOM 657 O O . ASP A 1 81 ? -12.914 -24.844 -1.399 1 91.56 81 ASP A O 1
ATOM 661 N N . VAL A 1 82 ? -13.461 -22.875 -2.125 1 93.81 82 VAL A N 1
ATOM 662 C CA . VAL A 1 82 ? -13.039 -23.141 -3.496 1 93.81 82 VAL A CA 1
ATOM 663 C C . VAL A 1 82 ? -11.516 -23.297 -3.551 1 93.81 82 VAL A C 1
ATOM 665 O O . VAL A 1 82 ? -11.008 -24.266 -4.113 1 93.81 82 VAL A O 1
ATOM 668 N N . LEU A 1 83 ? -10.828 -22.422 -2.926 1 94.94 83 LEU A N 1
ATOM 669 C CA . LEU A 1 83 ? -9.375 -22.375 -2.984 1 94.94 83 LEU A CA 1
ATOM 670 C C . LEU A 1 83 ? -8.75 -23.516 -2.197 1 94.94 83 LEU A C 1
ATOM 672 O O . LEU A 1 83 ? -7.684 -24.016 -2.555 1 94.94 83 LEU A O 1
ATOM 676 N N . GLY A 1 84 ? -9.461 -23.906 -1.134 1 95.38 84 GLY A N 1
ATOM 677 C CA . GLY A 1 84 ? -8.977 -24.984 -0.305 1 95.38 84 GLY A CA 1
ATOM 678 C C . GLY A 1 84 ? -8.984 -26.328 -1.017 1 95.38 84 GLY A C 1
ATOM 679 O O . GLY A 1 84 ? -8.352 -27.281 -0.56 1 95.38 84 GLY A O 1
ATOM 680 N N . GLN A 1 85 ? -9.617 -26.391 -2.145 1 96.12 85 GLN A N 1
ATOM 681 C CA . GLN A 1 85 ? -9.727 -27.641 -2.898 1 96.12 85 GLN A CA 1
ATOM 682 C C . GLN A 1 85 ? -8.617 -27.75 -3.939 1 96.12 85 GLN A C 1
ATOM 684 O O . GLN A 1 85 ? -8.469 -28.781 -4.586 1 96.12 85 GLN A O 1
ATOM 689 N N . LEU A 1 86 ? -7.922 -26.734 -4.066 1 96.62 86 LEU A N 1
ATOM 690 C CA . LEU A 1 86 ? -6.879 -26.75 -5.086 1 96.62 86 LEU A CA 1
ATOM 691 C C . LEU A 1 86 ? -5.781 -27.734 -4.734 1 96.62 86 LEU A C 1
ATOM 693 O O . LEU A 1 86 ? -5.355 -27.812 -3.58 1 96.62 86 LEU A O 1
ATOM 697 N N . ASN A 1 87 ? -5.461 -28.547 -5.703 1 96.12 87 ASN A N 1
ATOM 698 C CA . ASN A 1 87 ? -4.402 -29.531 -5.57 1 96.12 87 ASN A CA 1
ATOM 699 C C . ASN A 1 87 ? -3.625 -29.703 -6.871 1 96.12 87 ASN A C 1
ATOM 701 O O . ASN A 1 87 ? -4.07 -30.406 -7.781 1 96.12 87 ASN A O 1
ATOM 705 N N . HIS A 1 88 ? -2.535 -29.141 -6.938 1 96.81 88 HIS A N 1
ATOM 706 C CA . HIS A 1 88 ? -1.647 -29.156 -8.094 1 96.81 88 HIS A CA 1
ATOM 707 C C . HIS A 1 88 ? -0.2 -28.906 -7.684 1 96.81 88 HIS A C 1
ATOM 709 O O . HIS A 1 88 ? 0.068 -28.094 -6.801 1 96.81 88 HIS A O 1
ATOM 715 N N . GLU A 1 89 ? 0.712 -29.5 -8.32 1 96 89 GLU A N 1
ATOM 716 C CA . GLU A 1 89 ? 2.123 -29.453 -7.949 1 96 89 GLU A CA 1
ATOM 717 C C . GLU A 1 89 ? 2.676 -28.031 -8.086 1 96 89 GLU A C 1
ATOM 719 O O . GLU A 1 89 ? 3.607 -27.656 -7.375 1 96 89 GLU A O 1
ATOM 724 N N . ASN A 1 90 ? 2.09 -27.234 -9 1 97.75 90 ASN A N 1
ATOM 725 C CA . ASN A 1 90 ? 2.627 -25.891 -9.258 1 97.75 90 ASN A CA 1
ATOM 726 C C . ASN A 1 90 ? 1.752 -24.812 -8.641 1 97.75 90 ASN A C 1
ATOM 728 O O . ASN A 1 90 ? 1.854 -23.641 -9.016 1 97.75 90 ASN A O 1
ATOM 732 N N . VAL A 1 91 ? 0.908 -25.188 -7.742 1 97.75 91 VAL A N 1
ATOM 733 C CA . VAL A 1 91 ? 0.031 -24.25 -7.051 1 97.75 91 VAL A CA 1
ATOM 734 C C . VAL A 1 91 ? 0.171 -24.438 -5.539 1 97.75 91 VAL A C 1
ATOM 736 O O . VAL A 1 91 ? 0.13 -25.562 -5.035 1 97.75 91 VAL A O 1
ATOM 739 N N . CYS A 1 92 ? 0.396 -23.344 -4.891 1 97.19 92 CYS A N 1
ATOM 740 C CA . CYS A 1 92 ? 0.535 -23.344 -3.438 1 97.19 92 CYS A CA 1
ATOM 741 C C . CYS A 1 92 ? -0.72 -23.906 -2.775 1 97.19 92 CYS A C 1
ATOM 743 O O . CYS A 1 92 ? -1.837 -23.578 -3.174 1 97.19 92 CYS A O 1
ATOM 745 N N . THR A 1 93 ? -0.532 -24.672 -1.763 1 95.75 93 THR A N 1
ATOM 746 C CA . THR A 1 93 ? -1.649 -25.312 -1.072 1 95.75 93 THR A CA 1
ATOM 747 C C . THR A 1 93 ? -2.162 -24.422 0.056 1 95.75 93 THR A C 1
ATOM 749 O O . THR A 1 93 ? -1.395 -24.016 0.929 1 95.75 93 THR A O 1
ATOM 752 N N . ILE A 1 94 ? -3.404 -24.078 0.027 1 96.25 94 ILE A N 1
ATOM 753 C CA . ILE A 1 94 ? -4.102 -23.359 1.088 1 96.25 94 ILE A CA 1
ATOM 754 C C . ILE A 1 94 ? -4.676 -24.359 2.094 1 96.25 94 ILE A C 1
ATOM 756 O O . ILE A 1 94 ? -5.309 -25.344 1.707 1 96.25 94 ILE A O 1
ATOM 760 N N . ARG A 1 95 ? -4.52 -24.078 3.354 1 95.38 95 ARG A N 1
ATOM 761 C CA . ARG A 1 95 ? -4.758 -25.125 4.332 1 95.38 95 ARG A CA 1
ATOM 762 C C . ARG A 1 95 ? -5.902 -24.766 5.27 1 95.38 95 ARG A C 1
ATOM 764 O O . ARG A 1 95 ? -6.617 -25.641 5.758 1 95.38 95 ARG A O 1
ATOM 771 N N . GLY A 1 96 ? -6.02 -23.516 5.547 1 96.19 96 GLY A N 1
ATOM 772 C CA . GLY A 1 96 ? -7.047 -23.156 6.512 1 96.19 96 GLY A CA 1
ATOM 773 C C . GLY A 1 96 ? -7.082 -21.672 6.805 1 96.19 96 GLY A C 1
ATOM 774 O O . GLY A 1 96 ? -6.473 -20.875 6.086 1 96.19 96 GLY A O 1
ATOM 775 N N . LEU A 1 97 ? -7.969 -21.297 7.797 1 96.62 97 LEU A N 1
ATOM 776 C CA . LEU A 1 97 ? -8.094 -19.938 8.281 1 96.62 97 LEU A CA 1
ATOM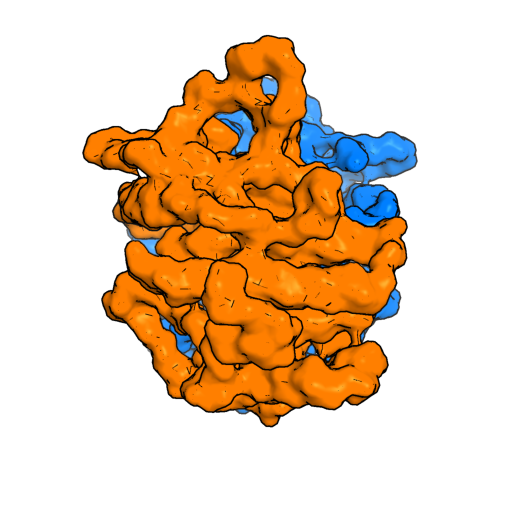 777 C C . LEU A 1 97 ? -7.672 -19.828 9.742 1 96.62 97 LEU A C 1
ATOM 779 O O . LEU A 1 97 ? -7.707 -20.828 10.477 1 96.62 97 LEU A O 1
ATOM 783 N N . VAL A 1 98 ? -7.227 -18.703 10.102 1 96.12 98 VAL A N 1
ATOM 784 C CA . VAL A 1 98 ? -6.973 -18.438 11.508 1 96.12 98 VAL A CA 1
ATOM 785 C C . VAL A 1 98 ? -7.609 -17.094 11.906 1 96.12 98 VAL A C 1
ATOM 787 O O . VAL A 1 98 ? -7.695 -16.172 11.094 1 96.12 98 VAL A O 1
ATOM 790 N N . TYR A 1 99 ? -8.016 -17.062 13.133 1 94.75 99 TYR A N 1
ATOM 791 C CA . TYR A 1 99 ? -8.625 -15.867 13.719 1 94.75 99 TYR A CA 1
ATOM 792 C C . TYR A 1 99 ? -7.902 -15.461 15 1 94.75 99 TYR A C 1
ATOM 794 O O . TYR A 1 99 ? -7.285 -16.297 15.664 1 94.75 99 TYR A O 1
ATOM 802 N N . GLY A 1 100 ? -7.859 -14.133 15.281 1 88 100 GLY A N 1
ATOM 803 C CA . GLY A 1 100 ? -7.391 -13.656 16.578 1 88 100 GLY A CA 1
ATOM 804 C C . GLY A 1 100 ? -5.906 -13.344 16.594 1 88 100 GLY A C 1
ATOM 805 O O . GLY A 1 100 ? -5.398 -12.766 17.547 1 88 100 GLY A O 1
ATOM 806 N N . THR A 1 101 ? -5.184 -13.727 15.578 1 84.19 101 THR A N 1
ATOM 807 C CA . THR A 1 101 ? -3.752 -13.453 15.523 1 84.19 101 THR A CA 1
ATOM 808 C C . THR A 1 101 ? -3.49 -12.008 15.102 1 84.19 101 THR A C 1
ATOM 810 O O . THR A 1 101 ? -2.432 -11.453 15.398 1 84.19 101 THR A O 1
ATOM 813 N N . SER A 1 102 ? -4.332 -11.477 14.422 1 87.81 102 SER A N 1
ATOM 814 C CA . SER A 1 102 ? -4.332 -10.086 13.977 1 87.81 102 SER A CA 1
ATOM 815 C C . SER A 1 102 ? -5.746 -9.516 13.953 1 87.81 102 SER A C 1
ATOM 817 O O . SER A 1 102 ? -6.703 -10.195 14.328 1 87.81 102 SER A O 1
ATOM 819 N N . ARG A 1 103 ? -5.734 -8.25 13.578 1 87.81 103 ARG A N 1
ATOM 820 C CA . ARG A 1 103 ? -7.031 -7.59 13.523 1 87.81 103 ARG A CA 1
ATOM 821 C C . ARG A 1 103 ? -7.961 -8.297 12.539 1 87.81 103 ARG A C 1
ATOM 823 O O . ARG A 1 103 ? -9.172 -8.375 12.766 1 87.81 103 ARG A O 1
ATOM 830 N N . PHE A 1 104 ? -7.43 -8.781 11.5 1 92.38 104 PHE A N 1
ATOM 831 C CA . PHE A 1 104 ? -8.18 -9.469 10.453 1 92.38 104 PHE A CA 1
ATOM 832 C C . PHE A 1 104 ? -7.785 -10.945 10.383 1 92.38 104 PHE A C 1
ATOM 834 O O . PHE A 1 104 ? -6.746 -11.336 10.914 1 92.38 104 PHE A O 1
ATOM 841 N N . PRO A 1 105 ? -8.672 -11.781 9.773 1 94.88 105 PRO A N 1
ATOM 842 C CA . PRO A 1 105 ? -8.352 -13.203 9.641 1 94.88 105 PRO A CA 1
ATOM 843 C C . PRO A 1 105 ? -7.109 -13.445 8.789 1 94.88 105 PRO A C 1
ATOM 845 O O . PRO A 1 105 ? -6.695 -12.57 8.023 1 94.88 105 PRO A O 1
ATOM 848 N N . GLY A 1 106 ? -6.578 -14.609 9.023 1 95.81 106 GLY A N 1
ATOM 849 C CA . GLY A 1 106 ? -5.43 -15.055 8.242 1 95.81 106 GLY A CA 1
ATOM 850 C C . GLY A 1 106 ? -5.703 -16.312 7.438 1 95.81 106 GLY A C 1
ATOM 851 O O . GLY A 1 106 ? -6.566 -17.109 7.797 1 95.81 106 GLY A O 1
ATOM 852 N N . ILE A 1 107 ? -4.961 -16.438 6.359 1 96.38 107 ILE A N 1
ATOM 853 C CA . ILE A 1 107 ? -5.012 -17.625 5.508 1 96.38 107 ILE A CA 1
ATOM 854 C C . ILE A 1 107 ? -3.75 -18.453 5.715 1 96.38 107 ILE A C 1
ATOM 856 O O . ILE A 1 107 ? -2.633 -17.953 5.57 1 96.38 107 ILE A O 1
ATOM 860 N N . VAL A 1 108 ? -3.975 -19.719 6.035 1 96.75 108 VAL A N 1
ATOM 861 C CA . VAL A 1 108 ? -2.865 -20.641 6.277 1 96.75 108 VAL A CA 1
ATOM 862 C C . VAL A 1 108 ? -2.5 -21.359 4.984 1 96.75 108 VAL A C 1
ATOM 864 O O . VAL A 1 108 ? -3.375 -21.875 4.285 1 96.75 108 VAL A O 1
ATOM 867 N N . MET A 1 109 ? -1.208 -21.391 4.637 1 96.56 109 MET A N 1
ATOM 868 C CA . MET A 1 109 ? -0.734 -22.062 3.436 1 96.56 109 MET A CA 1
ATOM 869 C C . MET A 1 109 ? 0.64 -22.688 3.668 1 96.56 109 MET A C 1
ATOM 871 O O . MET A 1 109 ? 1.26 -22.453 4.711 1 96.56 109 MET A O 1
ATOM 875 N N . ASP A 1 110 ? 1.037 -23.5 2.752 1 95.25 110 ASP A N 1
ATOM 876 C CA . ASP A 1 110 ? 2.371 -24.094 2.84 1 95.25 110 ASP A CA 1
ATOM 877 C C . ASP A 1 110 ? 3.449 -23.016 2.785 1 95.25 110 ASP A C 1
ATOM 879 O O . ASP A 1 110 ? 3.33 -22.047 2.027 1 95.25 110 ASP A O 1
ATOM 883 N N . PHE A 1 111 ? 4.418 -23.203 3.611 1 95.12 111 PHE A N 1
ATOM 884 C CA . PHE A 1 111 ? 5.57 -22.312 3.623 1 95.12 111 PHE A CA 1
ATOM 885 C C . PHE A 1 111 ? 6.68 -22.828 2.721 1 95.12 111 PHE A C 1
ATOM 887 O O . PHE A 1 111 ? 7.023 -24.016 2.777 1 95.12 111 PHE A O 1
ATOM 894 N N . TYR A 1 112 ? 7.223 -22 1.879 1 92.88 112 TYR A N 1
ATOM 895 C CA . TYR A 1 112 ? 8.328 -22.344 0.993 1 92.88 112 TYR A CA 1
ATOM 896 C C . TYR A 1 112 ? 9.617 -21.672 1.438 1 92.88 112 TYR A C 1
ATOM 898 O O . TYR A 1 112 ? 9.82 -20.484 1.185 1 92.88 112 TYR A O 1
ATOM 906 N N . GLU A 1 113 ? 10.492 -22.344 2.01 1 86 113 GLU A N 1
ATOM 907 C CA . GLU A 1 113 ? 11.703 -21.859 2.658 1 86 113 GLU A CA 1
ATOM 908 C C . GLU A 1 113 ? 12.617 -21.156 1.658 1 86 113 GLU A C 1
ATOM 910 O O . GLU A 1 113 ? 13.352 -20.234 2.021 1 86 113 GLU A O 1
ATOM 915 N N . GLY A 1 114 ? 12.602 -21.562 0.47 1 78.44 114 GLY A N 1
ATOM 916 C CA . GLY A 1 114 ? 13.484 -20.984 -0.525 1 78.44 114 GLY A CA 1
ATOM 917 C C . GLY A 1 114 ? 13.102 -19.562 -0.906 1 78.44 114 GLY A C 1
ATOM 918 O O . GLY A 1 114 ? 13.898 -18.828 -1.499 1 78.44 114 GLY A O 1
ATOM 919 N N . GLY A 1 115 ? 11.945 -19.109 -0.561 1 87.31 115 GLY A N 1
ATOM 920 C CA . GLY A 1 115 ? 11.484 -17.781 -0.944 1 87.31 115 GLY A CA 1
ATOM 921 C C . GLY A 1 115 ? 10.977 -17.719 -2.371 1 87.31 115 GLY A C 1
ATOM 922 O O . GLY A 1 115 ? 10.82 -18.75 -3.027 1 87.31 115 GLY A O 1
ATOM 923 N N . SER A 1 116 ? 10.703 -16.516 -2.809 1 93.25 116 SER A N 1
ATOM 924 C CA . SER A 1 116 ? 10.219 -16.312 -4.172 1 93.25 116 SER A CA 1
ATOM 925 C C . SER A 1 116 ? 11.344 -16.469 -5.188 1 93.25 116 SER A C 1
ATOM 927 O O . SER A 1 116 ? 12.523 -16.391 -4.832 1 93.25 116 SER A O 1
ATOM 929 N N . ILE A 1 117 ? 11 -16.672 -6.418 1 95.25 117 ILE A N 1
ATOM 930 C CA . ILE A 1 117 ? 12.016 -16.828 -7.457 1 95.25 117 ILE A CA 1
ATOM 931 C C . ILE A 1 117 ? 12.805 -15.523 -7.602 1 95.25 117 ILE A C 1
ATOM 933 O O . ILE A 1 117 ? 13.984 -15.547 -7.953 1 95.25 117 ILE A O 1
ATOM 937 N N . VAL A 1 118 ? 12.164 -14.398 -7.309 1 91.56 118 VAL A N 1
ATOM 938 C CA . VAL A 1 118 ? 12.844 -13.102 -7.367 1 91.56 118 VAL A CA 1
ATOM 939 C C . VAL A 1 118 ? 13.961 -13.055 -6.324 1 91.56 118 VAL A C 1
ATOM 941 O O . VAL A 1 118 ? 15.086 -12.672 -6.637 1 91.56 118 VAL A O 1
ATOM 944 N N . ASN A 1 119 ? 13.656 -13.484 -5.164 1 87.75 119 ASN A N 1
ATOM 945 C CA . ASN A 1 119 ? 14.656 -13.508 -4.098 1 87.75 119 ASN A CA 1
ATOM 946 C C . ASN A 1 119 ? 15.758 -14.523 -4.383 1 87.75 119 ASN A C 1
ATOM 948 O O . ASN A 1 119 ? 16.938 -14.25 -4.133 1 87.75 119 ASN A O 1
ATOM 952 N N . ARG A 1 120 ? 15.352 -15.602 -4.879 1 91.38 120 ARG A N 1
ATOM 953 C CA . ARG A 1 120 ? 16.312 -16.672 -5.148 1 91.38 120 ARG A CA 1
ATOM 954 C C . ARG A 1 120 ? 17.281 -16.266 -6.25 1 91.38 120 ARG A C 1
ATOM 956 O O . ARG A 1 120 ? 18.469 -16.578 -6.176 1 91.38 120 ARG A O 1
ATOM 963 N N . MET A 1 121 ? 16.781 -15.594 -7.188 1 93.25 121 MET A N 1
ATOM 964 C CA . MET A 1 121 ? 17.609 -15.211 -8.328 1 93.25 121 MET A CA 1
ATOM 965 C C . MET A 1 121 ? 18.625 -14.141 -7.938 1 93.25 121 MET A C 1
ATOM 967 O O . MET A 1 121 ? 19.594 -13.914 -8.648 1 93.25 121 MET A O 1
ATOM 971 N N . LYS A 1 122 ? 18.406 -13.461 -6.852 1 87.31 122 LYS A N 1
ATOM 972 C CA . LYS A 1 122 ? 19.359 -12.477 -6.355 1 87.31 122 LYS A CA 1
ATOM 973 C C . LYS A 1 122 ? 20.594 -13.156 -5.75 1 87.31 122 LYS A C 1
ATOM 975 O O . LYS A 1 122 ? 21.688 -12.609 -5.801 1 87.31 122 LYS A O 1
ATOM 980 N N . SER A 1 123 ? 20.406 -14.328 -5.195 1 87.38 123 SER A N 1
ATOM 981 C CA . SER A 1 123 ? 21.469 -14.969 -4.441 1 87.38 123 SER A CA 1
ATOM 982 C C . SER A 1 123 ? 22.016 -16.188 -5.184 1 87.38 123 SER A C 1
ATOM 984 O O . SER A 1 123 ? 23.078 -16.719 -4.832 1 87.38 123 SER A O 1
ATOM 986 N N . HIS A 1 124 ? 21.281 -16.625 -6.176 1 90.31 124 HIS A N 1
ATOM 987 C CA . HIS A 1 124 ? 21.672 -17.812 -6.918 1 90.31 124 HIS A CA 1
ATOM 988 C C . HIS A 1 124 ? 21.547 -17.594 -8.422 1 90.31 124 HIS A C 1
ATOM 990 O O . HIS A 1 124 ? 20.625 -16.938 -8.883 1 90.31 124 HIS A O 1
ATOM 996 N N . SER A 1 125 ? 22.484 -18.156 -9.117 1 92.81 125 SER A N 1
ATOM 997 C CA . SER A 1 125 ? 22.391 -18.141 -10.57 1 92.81 125 SER A CA 1
ATOM 998 C C . SER A 1 125 ? 21.656 -19.375 -11.078 1 92.81 125 SER A C 1
ATOM 1000 O O . SER A 1 125 ? 21.859 -20.484 -10.57 1 92.81 125 SER A O 1
ATOM 1002 N N . TYR A 1 126 ? 20.797 -19.141 -11.992 1 95.31 126 TYR A N 1
ATOM 1003 C CA . TYR A 1 126 ? 20.062 -20.234 -12.602 1 95.31 126 TYR A CA 1
ATOM 1004 C C . TYR A 1 126 ? 20.297 -20.297 -14.102 1 95.31 126 TYR A C 1
ATOM 1006 O O . TYR A 1 126 ? 20.422 -19.25 -14.75 1 95.31 126 TYR A O 1
ATOM 1014 N N . THR A 1 127 ? 20.344 -21.516 -14.617 1 96.62 127 THR A N 1
ATOM 1015 C CA . THR A 1 127 ? 20.516 -21.703 -16.047 1 96.62 127 THR A CA 1
ATOM 1016 C C . THR A 1 127 ? 19.234 -21.344 -16.797 1 96.62 127 THR A C 1
ATOM 1018 O O . THR A 1 127 ? 18.141 -21.375 -16.234 1 96.62 127 THR A O 1
ATOM 1021 N N . ASN A 1 128 ? 19.391 -21.047 -18.078 1 97.06 128 ASN A N 1
ATOM 1022 C CA . ASN A 1 128 ? 18.234 -20.797 -18.922 1 97.06 128 ASN A CA 1
ATOM 1023 C C . ASN A 1 128 ? 17.344 -22.031 -19.047 1 97.06 128 ASN A C 1
ATOM 1025 O O . ASN A 1 128 ? 16.125 -21.906 -19.188 1 97.06 128 ASN A O 1
ATOM 1029 N N . ASP A 1 129 ? 17.953 -23.109 -18.891 1 96.69 129 ASP A N 1
ATOM 1030 C CA . ASP A 1 129 ? 17.172 -24.344 -18.906 1 96.69 129 ASP A CA 1
ATOM 1031 C C . ASP A 1 129 ? 16.25 -24.422 -17.688 1 96.69 129 ASP A C 1
ATOM 1033 O O . ASP A 1 129 ? 15.078 -24.781 -17.812 1 96.69 129 ASP A O 1
ATOM 1037 N N . GLN A 1 130 ? 16.812 -24.109 -16.578 1 96.69 130 GLN A N 1
ATOM 1038 C CA . GLN A 1 130 ? 16 -24.094 -15.367 1 96.69 130 GLN A CA 1
ATOM 1039 C C . GLN A 1 130 ? 14.891 -23.047 -15.461 1 96.69 130 GLN A C 1
ATOM 1041 O O . GLN A 1 130 ? 13.742 -23.312 -15.086 1 96.69 130 GLN A O 1
ATOM 1046 N N . LYS A 1 131 ? 15.211 -21.906 -15.969 1 97.75 131 LYS A N 1
ATOM 1047 C CA . LYS A 1 131 ? 14.227 -20.844 -16.141 1 97.75 131 LYS A CA 1
ATOM 1048 C C . LYS A 1 131 ? 13.117 -21.281 -17.109 1 97.75 131 LYS A C 1
ATOM 1050 O O . LYS A 1 131 ? 11.945 -20.984 -16.875 1 97.75 131 LYS A O 1
ATOM 1055 N N . SER A 1 132 ? 13.539 -21.953 -18.125 1 97.81 132 SER A N 1
ATOM 1056 C CA . SER A 1 132 ? 12.562 -22.469 -19.078 1 97.81 132 SER A CA 1
ATOM 1057 C C . SER A 1 132 ? 11.625 -23.484 -18.422 1 97.81 132 SER A C 1
ATOM 1059 O O . SER A 1 132 ? 10.43 -23.5 -18.719 1 97.81 132 SER A O 1
ATOM 1061 N N . LEU A 1 133 ? 12.18 -24.266 -17.578 1 97.56 133 LEU A N 1
ATOM 1062 C CA . LEU A 1 133 ? 11.359 -25.203 -16.828 1 97.56 133 LEU A CA 1
ATOM 1063 C C . LEU A 1 133 ? 10.367 -24.484 -15.93 1 97.56 133 LEU A C 1
ATOM 1065 O O . LEU A 1 133 ? 9.203 -24.891 -15.828 1 97.56 133 LEU A O 1
ATOM 1069 N N . TRP A 1 134 ? 10.828 -23.406 -15.266 1 98.06 134 TRP A N 1
ATOM 1070 C CA . TRP A 1 134 ? 9.93 -22.609 -14.445 1 98.06 134 TRP A CA 1
ATOM 1071 C C . TRP A 1 134 ? 8.773 -22.062 -15.266 1 98.06 134 TRP A C 1
ATOM 1073 O O . TRP A 1 134 ? 7.621 -22.094 -14.828 1 98.06 134 TRP A O 1
ATOM 1083 N N . VAL A 1 135 ? 9.062 -21.562 -16.453 1 98.56 135 VAL A N 1
ATOM 1084 C CA . VAL A 1 135 ? 8.047 -20.984 -17.328 1 98.56 135 VAL A CA 1
ATOM 1085 C C . VAL A 1 135 ? 6.984 -22.047 -17.656 1 98.56 135 VAL A C 1
ATOM 1087 O O . VAL A 1 135 ? 5.785 -21.766 -17.594 1 98.56 135 VAL A O 1
ATOM 1090 N N . LYS A 1 136 ? 7.434 -23.234 -17.922 1 98.44 136 LYS A N 1
ATOM 1091 C CA . LYS A 1 136 ? 6.516 -24.328 -18.203 1 98.44 136 LYS A CA 1
ATOM 1092 C C . LYS A 1 136 ? 5.66 -24.656 -16.969 1 98.44 136 LYS A C 1
ATOM 1094 O O . LYS A 1 136 ? 4.453 -24.875 -17.094 1 98.44 136 LYS A O 1
ATOM 1099 N N . GLN A 1 137 ? 6.266 -24.703 -15.867 1 98.44 137 GLN A N 1
ATOM 1100 C CA . GLN A 1 137 ? 5.555 -25.031 -14.633 1 98.44 137 GLN A CA 1
ATOM 1101 C C . GLN A 1 137 ? 4.543 -23.938 -14.289 1 98.44 137 GLN A C 1
ATOM 1103 O O . GLN A 1 137 ? 3.436 -24.234 -13.836 1 98.44 137 GLN A O 1
ATOM 1108 N N . ILE A 1 138 ? 4.91 -22.641 -14.516 1 98.75 138 ILE A N 1
ATOM 1109 C CA . ILE A 1 138 ? 3.986 -21.531 -14.297 1 98.75 138 ILE A CA 1
ATOM 1110 C C . ILE A 1 138 ? 2.785 -21.672 -15.227 1 98.75 138 ILE A C 1
ATOM 1112 O O . ILE A 1 138 ? 1.639 -21.531 -14.797 1 98.75 138 ILE A O 1
ATOM 1116 N N . ALA A 1 139 ? 3.1 -21.969 -16.469 1 98.81 139 ALA A N 1
ATOM 1117 C CA . ALA A 1 139 ? 2.023 -22.156 -17.438 1 98.81 139 ALA A CA 1
ATOM 1118 C C . ALA A 1 139 ? 1.088 -23.281 -17 1 98.81 139 ALA A C 1
ATOM 1120 O O . ALA A 1 139 ? -0.136 -23.141 -17.094 1 98.81 139 ALA A O 1
ATOM 1121 N N . SER A 1 140 ? 1.63 -24.344 -16.531 1 98.44 140 SER A N 1
ATOM 1122 C CA . SER A 1 140 ? 0.856 -25.484 -16.078 1 98.44 140 SER A CA 1
ATOM 1123 C C . SER A 1 140 ? -0.047 -25.125 -14.906 1 98.44 140 SER A C 1
ATOM 1125 O O . SER A 1 140 ? -1.231 -25.469 -14.898 1 98.44 140 SER A O 1
ATOM 1127 N N . GLY A 1 141 ? 0.537 -24.453 -13.922 1 98.5 141 GLY A N 1
ATOM 1128 C CA . GLY A 1 141 ? -0.255 -24.016 -12.789 1 98.5 141 GLY A CA 1
ATOM 1129 C C . GLY A 1 141 ? -1.375 -23.062 -13.172 1 98.5 141 GLY A C 1
ATOM 1130 O O . GLY A 1 141 ? -2.502 -23.188 -12.688 1 98.5 141 GLY A O 1
ATOM 1131 N N . MET A 1 142 ? -1.063 -22.125 -14.062 1 98.75 142 MET A N 1
ATOM 1132 C CA . MET A 1 142 ? -2.062 -21.156 -14.508 1 98.75 142 MET A CA 1
ATOM 1133 C C . MET A 1 142 ? -3.166 -21.844 -15.305 1 98.75 142 MET A C 1
ATOM 1135 O O . MET A 1 142 ? -4.344 -21.5 -15.164 1 98.75 142 MET A O 1
ATOM 1139 N N . ARG A 1 143 ? -2.793 -22.766 -16.141 1 98.56 143 ARG A N 1
ATOM 1140 C CA . ARG A 1 143 ? -3.789 -23.547 -16.875 1 98.56 143 ARG A CA 1
ATOM 1141 C C . ARG A 1 143 ? -4.723 -24.281 -15.906 1 98.56 143 ARG A C 1
ATOM 1143 O O . ARG A 1 143 ? -5.941 -24.281 -16.094 1 98.56 143 ARG A O 1
ATOM 1150 N N . TYR A 1 144 ? -4.191 -24.906 -14.906 1 98.12 144 TYR A N 1
ATOM 1151 C CA . TYR A 1 144 ? -4.977 -25.594 -13.891 1 98.12 144 TYR A CA 1
ATOM 1152 C C . TYR A 1 144 ? -6 -24.656 -13.258 1 98.12 144 TYR A C 1
ATOM 1154 O O . TYR A 1 144 ? -7.18 -25 -13.156 1 98.12 144 TYR A O 1
ATOM 1162 N N . LEU A 1 145 ? -5.516 -23.469 -12.852 1 98.31 145 LEU A N 1
ATOM 1163 C CA . LEU A 1 145 ? -6.402 -22.484 -12.227 1 98.31 145 LEU A CA 1
ATOM 1164 C C . LEU A 1 145 ? -7.512 -22.062 -13.188 1 98.31 145 LEU A C 1
ATOM 1166 O O . LEU A 1 145 ? -8.688 -22.047 -12.805 1 98.31 145 LEU A O 1
ATOM 1170 N N . HIS A 1 146 ? -7.133 -21.797 -14.414 1 98.12 146 HIS A N 1
ATOM 1171 C CA . HIS A 1 146 ? -8.07 -21.281 -15.398 1 98.12 146 HIS A CA 1
ATOM 1172 C C . HIS A 1 146 ? -9.109 -22.328 -15.781 1 98.12 146 HIS A C 1
ATOM 1174 O O . HIS A 1 146 ? -10.18 -21.984 -16.281 1 98.12 146 HIS A O 1
ATOM 1180 N N . ARG A 1 147 ? -8.812 -23.547 -15.531 1 97.12 147 ARG A N 1
ATOM 1181 C CA . ARG A 1 147 ? -9.703 -24.625 -15.953 1 97.12 147 ARG A CA 1
ATOM 1182 C C . ARG A 1 147 ? -10.578 -25.078 -14.797 1 97.12 147 ARG A C 1
ATOM 1184 O O . ARG A 1 147 ? -11.398 -26 -14.953 1 97.12 147 ARG A O 1
ATOM 1191 N N . ARG A 1 148 ? -10.375 -24.5 -13.695 1 95.94 148 ARG A N 1
ATOM 1192 C CA . ARG A 1 148 ? -11.242 -24.828 -12.562 1 95.94 148 ARG A CA 1
ATOM 1193 C C . ARG A 1 148 ? -12.68 -24.391 -12.82 1 95.94 148 ARG A C 1
ATOM 1195 O O . ARG A 1 148 ? -12.93 -23.547 -13.695 1 95.94 148 ARG A O 1
ATOM 1202 N N . LYS A 1 149 ? -13.562 -25.031 -12.055 1 93.69 149 LYS A N 1
ATOM 1203 C CA . LYS A 1 149 ? -14.961 -24.625 -12.016 1 93.69 149 LYS A CA 1
ATOM 1204 C C . LYS A 1 149 ? -15.406 -24.312 -10.586 1 93.69 149 LYS A C 1
ATOM 1206 O O . LYS A 1 149 ? -15.539 -25.203 -9.758 1 93.69 149 LYS A O 1
ATOM 1211 N N . PRO A 1 150 ? -15.688 -23.109 -10.352 1 93.31 150 PRO A N 1
ATOM 1212 C CA . PRO A 1 150 ? -15.57 -21.938 -11.219 1 93.31 150 PRO A CA 1
ATOM 1213 C C . PRO A 1 150 ? -14.133 -21.609 -11.586 1 93.31 150 PRO A C 1
ATOM 1215 O O . PRO A 1 150 ? -13.203 -22 -10.875 1 93.31 150 PRO A O 1
ATOM 1218 N N . THR A 1 151 ? -13.977 -20.891 -12.742 1 95.62 151 THR A N 1
ATOM 1219 C CA . THR A 1 151 ? -12.664 -20.438 -13.195 1 95.62 151 THR A CA 1
ATOM 1220 C C . THR A 1 151 ? -12 -19.578 -12.125 1 95.62 151 THR A C 1
ATOM 1222 O O . THR A 1 151 ? -12.648 -18.734 -11.5 1 95.62 151 THR A O 1
ATOM 1225 N N . ILE A 1 152 ? -10.742 -19.844 -11.93 1 96.56 152 ILE A N 1
ATOM 1226 C CA . ILE A 1 152 ? -9.977 -19.062 -10.961 1 96.56 152 ILE A CA 1
ATOM 1227 C C . ILE A 1 152 ? -8.961 -18.188 -11.688 1 96.56 152 ILE A C 1
ATOM 1229 O O . ILE A 1 152 ? -8.055 -18.688 -12.352 1 96.56 152 ILE A O 1
ATOM 1233 N N . VAL A 1 153 ? -9.188 -16.891 -11.57 1 96.69 153 VAL A N 1
ATOM 1234 C CA . VAL A 1 153 ? -8.234 -15.898 -12.062 1 96.69 153 VAL A CA 1
ATOM 1235 C C . VAL A 1 153 ? -7.219 -15.57 -10.977 1 96.69 153 VAL A C 1
ATOM 1237 O O . VAL A 1 153 ? -7.582 -15.375 -9.812 1 96.69 153 VAL A O 1
ATOM 1240 N N . HIS A 1 154 ? -5.934 -15.586 -11.312 1 97.06 154 HIS A N 1
ATOM 1241 C CA . HIS A 1 154 ? -4.93 -15.273 -10.305 1 97.06 154 HIS A CA 1
ATOM 1242 C C . HIS A 1 154 ? -4.977 -13.789 -9.93 1 97.06 154 HIS A C 1
ATOM 1244 O O . HIS A 1 154 ? -5.121 -13.453 -8.758 1 97.06 154 HIS A O 1
ATOM 1250 N N . GLY A 1 155 ? -4.766 -12.93 -10.977 1 95.06 155 GLY A N 1
ATOM 1251 C CA . GLY A 1 155 ? -4.98 -11.5 -10.812 1 95.06 155 GLY A CA 1
ATOM 1252 C C . GLY A 1 155 ? -3.729 -10.75 -10.406 1 95.06 155 GLY A C 1
ATOM 1253 O O . GLY A 1 155 ? -3.705 -9.523 -10.406 1 95.06 155 GLY A O 1
ATOM 1254 N N . ASP A 1 156 ? -2.682 -11.453 -10.047 1 93.5 156 ASP A N 1
ATOM 1255 C CA . ASP A 1 156 ? -1.437 -10.805 -9.656 1 93.5 156 ASP A CA 1
ATOM 1256 C C . ASP A 1 156 ? -0.239 -11.719 -9.891 1 93.5 156 ASP A C 1
ATOM 1258 O O . ASP A 1 156 ? 0.593 -11.906 -9 1 93.5 156 ASP A O 1
ATOM 1262 N N . LEU A 1 157 ? -0.205 -12.273 -11.062 1 97.25 157 LEU A N 1
ATOM 1263 C CA . LEU A 1 157 ? 0.921 -13.133 -11.391 1 97.25 157 LEU A CA 1
ATOM 1264 C C . LEU A 1 157 ? 2.188 -12.32 -11.617 1 97.25 157 LEU A C 1
ATOM 1266 O O . LEU A 1 157 ? 2.217 -11.445 -12.492 1 97.25 157 LEU A O 1
ATOM 1270 N N . ARG A 1 158 ? 3.188 -12.578 -10.828 1 96.25 158 ARG A N 1
ATOM 1271 C CA . ARG A 1 158 ? 4.512 -11.977 -10.906 1 96.25 158 ARG A CA 1
ATOM 1272 C C . ARG A 1 158 ? 5.543 -12.805 -10.148 1 96.25 158 ARG A C 1
ATOM 1274 O O . ARG A 1 158 ? 5.184 -13.711 -9.391 1 96.25 158 ARG A O 1
ATOM 1281 N N . GLY A 1 159 ? 6.781 -12.523 -10.398 1 96.38 159 GLY A N 1
ATOM 1282 C CA . GLY A 1 159 ? 7.859 -13.312 -9.82 1 96.38 159 GLY A CA 1
ATOM 1283 C C . GLY A 1 159 ? 7.805 -13.375 -8.305 1 96.38 159 GLY A C 1
ATOM 1284 O O . GLY A 1 159 ? 8.172 -14.391 -7.707 1 96.38 159 GLY A O 1
ATOM 1285 N N . SER A 1 160 ? 7.305 -12.344 -7.633 1 92.44 160 SER A N 1
ATOM 1286 C CA . SER A 1 160 ? 7.27 -12.266 -6.176 1 92.44 160 SER A CA 1
ATOM 1287 C C . SER A 1 160 ? 6.199 -13.195 -5.602 1 92.44 160 SER A C 1
ATOM 1289 O O . SER A 1 160 ? 6.172 -13.438 -4.395 1 92.44 160 SER A O 1
ATOM 1291 N N . ASN A 1 161 ? 5.336 -13.727 -6.473 1 95.31 161 ASN A N 1
ATOM 1292 C CA . ASN A 1 161 ? 4.277 -14.633 -6.043 1 95.31 161 ASN A CA 1
ATOM 1293 C C . ASN A 1 161 ? 4.547 -16.062 -6.504 1 95.31 161 ASN A C 1
ATOM 1295 O O . ASN A 1 161 ? 3.637 -16.891 -6.516 1 95.31 161 ASN A O 1
ATOM 1299 N N . ILE A 1 162 ? 5.77 -16.297 -6.953 1 97.88 162 ILE A N 1
ATOM 1300 C CA . ILE A 1 162 ? 6.191 -17.625 -7.379 1 97.88 162 ILE A CA 1
ATOM 1301 C C . ILE A 1 162 ? 7.34 -18.125 -6.496 1 97.88 162 ILE A C 1
ATOM 1303 O O . ILE A 1 162 ? 8.391 -17.484 -6.426 1 97.88 162 ILE A O 1
ATOM 1307 N N . PHE A 1 163 ? 7.109 -19.297 -5.918 1 97.19 163 PHE A N 1
ATOM 1308 C CA . PHE A 1 163 ? 8.078 -19.812 -4.953 1 97.19 163 PHE A CA 1
ATOM 1309 C C . PHE A 1 163 ? 8.656 -21.141 -5.426 1 97.19 163 PHE A C 1
ATOM 1311 O O . PHE A 1 163 ? 8.117 -21.766 -6.34 1 97.19 163 PHE A O 1
ATOM 1318 N N . LEU A 1 164 ? 9.781 -21.469 -4.84 1 94.81 164 LEU A N 1
ATOM 1319 C CA . LEU A 1 164 ? 10.391 -22.766 -5.09 1 94.81 164 LEU A CA 1
ATOM 1320 C C . LEU A 1 164 ? 10.188 -23.703 -3.902 1 94.81 164 LEU A C 1
ATOM 1322 O O . LEU A 1 164 ? 10.43 -23.312 -2.756 1 94.81 164 LEU A O 1
ATOM 1326 N N . ASN A 1 165 ? 9.688 -24.844 -4.219 1 90.62 165 ASN A N 1
ATOM 1327 C CA . ASN A 1 165 ? 9.586 -25.844 -3.158 1 90.62 165 ASN A CA 1
ATOM 1328 C C . ASN A 1 165 ? 10.914 -26.562 -2.955 1 90.62 165 ASN A C 1
ATOM 1330 O O . ASN A 1 165 ? 11.922 -26.219 -3.568 1 90.62 165 ASN A O 1
ATOM 1334 N N . SER A 1 166 ? 10.898 -27.562 -2.096 1 86.5 166 SER A N 1
ATOM 1335 C CA . SER A 1 166 ? 12.125 -28.25 -1.701 1 86.5 166 SER A CA 1
ATOM 1336 C C . SER A 1 166 ? 12.727 -29.031 -2.873 1 86.5 166 SER A C 1
ATOM 1338 O O . SER A 1 166 ? 13.93 -29.266 -2.906 1 86.5 166 SER A O 1
ATOM 1340 N N . SER A 1 167 ? 11.938 -29.344 -3.846 1 87.69 167 SER A N 1
ATOM 1341 C CA . SER A 1 167 ? 12.398 -30.109 -5.004 1 87.69 167 SER A CA 1
ATOM 1342 C C . SER A 1 167 ? 12.859 -29.188 -6.121 1 87.69 167 SER A C 1
ATOM 1344 O O . SER A 1 167 ? 13.312 -29.656 -7.172 1 87.69 167 SER A O 1
ATOM 1346 N N . GLY A 1 168 ? 12.703 -27.891 -5.902 1 88.69 168 GLY A N 1
ATOM 1347 C CA . GLY A 1 168 ? 13.125 -26.922 -6.914 1 88.69 168 GLY A CA 1
ATOM 1348 C C . GLY A 1 168 ? 12.039 -26.609 -7.922 1 88.69 168 GLY A C 1
ATOM 1349 O O . GLY A 1 168 ? 12.281 -25.891 -8.898 1 88.69 168 GLY A O 1
ATOM 1350 N N . ASN A 1 169 ? 10.867 -27.156 -7.715 1 92.94 169 ASN A N 1
ATOM 1351 C CA . ASN A 1 169 ? 9.719 -26.844 -8.555 1 92.94 169 ASN A CA 1
ATOM 1352 C C . ASN A 1 169 ? 9 -25.594 -8.062 1 92.94 169 ASN A C 1
ATOM 1354 O O . ASN A 1 169 ? 9.094 -25.234 -6.883 1 92.94 169 ASN A O 1
ATOM 1358 N N . ILE A 1 170 ? 8.336 -24.906 -8.977 1 96.25 170 ILE A N 1
ATOM 1359 C CA . ILE A 1 170 ? 7.73 -23.641 -8.57 1 96.25 170 ILE A CA 1
ATOM 1360 C C . ILE A 1 170 ? 6.363 -23.906 -7.949 1 96.25 170 ILE A C 1
ATOM 1362 O O . ILE A 1 170 ? 5.723 -24.906 -8.242 1 96.25 170 ILE A O 1
ATOM 1366 N N . ALA A 1 171 ? 5.938 -23.156 -7.133 1 97.56 171 ALA A N 1
ATOM 1367 C CA . ALA A 1 171 ? 4.582 -23.078 -6.59 1 97.56 171 ALA A CA 1
ATOM 1368 C C . ALA A 1 171 ? 4.039 -21.656 -6.664 1 97.56 171 ALA A C 1
ATOM 1370 O O . ALA A 1 171 ? 4.621 -20.734 -6.094 1 97.56 171 ALA A O 1
ATOM 1371 N N . ILE A 1 172 ? 2.939 -21.5 -7.398 1 98.38 172 ILE A N 1
ATOM 1372 C CA . ILE A 1 172 ? 2.297 -20.203 -7.527 1 98.38 172 ILE A CA 1
ATOM 1373 C C . ILE A 1 172 ? 1.507 -19.891 -6.262 1 98.38 172 ILE A C 1
ATOM 1375 O O . ILE A 1 172 ? 0.689 -20.688 -5.812 1 98.38 172 ILE A O 1
ATOM 1379 N N . ALA A 1 173 ? 1.767 -18.75 -5.668 1 97.06 173 ALA A N 1
ATOM 1380 C CA . ALA A 1 173 ? 1.106 -18.359 -4.426 1 97.06 173 ALA A CA 1
ATOM 1381 C C . ALA A 1 173 ? 0.2 -17.156 -4.637 1 97.06 173 ALA A C 1
ATOM 1383 O O . ALA A 1 173 ? -0.014 -16.719 -5.773 1 97.06 173 ALA A O 1
ATOM 1384 N N . ASP A 1 174 ? -0.462 -16.703 -3.564 1 94.62 174 ASP A N 1
ATOM 1385 C CA . ASP A 1 174 ? -1.341 -15.547 -3.518 1 94.62 174 ASP A CA 1
ATOM 1386 C C . ASP A 1 174 ? -2.545 -15.727 -4.441 1 94.62 174 ASP A C 1
ATOM 1388 O O . ASP A 1 174 ? -2.969 -14.781 -5.109 1 94.62 174 ASP A O 1
ATOM 1392 N N . ILE A 1 175 ? -3.016 -16.922 -4.48 1 95.5 175 ILE A N 1
ATOM 1393 C CA . ILE A 1 175 ? -4.164 -17.266 -5.312 1 95.5 175 ILE A CA 1
ATOM 1394 C C . ILE A 1 175 ? -5.453 -16.844 -4.621 1 95.5 175 ILE A C 1
ATOM 1396 O O . ILE A 1 175 ? -5.625 -17.078 -3.422 1 95.5 175 ILE A O 1
ATOM 1400 N N . GLY A 1 176 ? -6.359 -16.219 -5.371 1 90.5 176 GLY A N 1
ATOM 1401 C CA . GLY A 1 176 ? -7.707 -15.969 -4.875 1 90.5 176 GLY A CA 1
ATOM 1402 C C . GLY A 1 176 ? -7.859 -14.617 -4.203 1 90.5 176 GLY A C 1
ATOM 1403 O O . GLY A 1 176 ? -8.977 -14.211 -3.863 1 90.5 176 GLY A O 1
ATOM 1404 N N . MET A 1 177 ? -6.777 -13.867 -4.043 1 90.06 177 MET A N 1
ATOM 1405 C CA . MET A 1 177 ? -6.816 -12.586 -3.34 1 90.06 177 MET A CA 1
ATOM 1406 C C . MET A 1 177 ? -7.703 -11.586 -4.074 1 90.06 177 MET A C 1
ATOM 1408 O O . MET A 1 177 ? -8.344 -10.75 -3.447 1 90.06 177 MET A O 1
ATOM 1412 N N . VAL A 1 178 ? -7.801 -11.734 -5.391 1 88.75 178 VAL A N 1
ATOM 1413 C CA . VAL A 1 178 ? -8.594 -10.82 -6.203 1 88.75 178 VAL A CA 1
ATOM 1414 C C . VAL A 1 178 ? -10.062 -10.922 -5.805 1 88.75 178 VAL A C 1
ATOM 1416 O O . VAL A 1 178 ? -10.82 -9.953 -5.941 1 88.75 178 VAL A O 1
ATOM 1419 N N . TYR A 1 179 ? -10.461 -12.047 -5.273 1 89.62 179 TYR A N 1
ATOM 1420 C CA . TYR A 1 179 ? -11.852 -12.273 -4.906 1 89.62 179 TYR A CA 1
ATOM 1421 C C . TYR A 1 179 ? -12.125 -11.797 -3.484 1 89.62 179 TYR A C 1
ATOM 1423 O O . TYR A 1 179 ? -13.25 -11.414 -3.158 1 89.62 179 TYR A O 1
ATOM 1431 N N . ILE A 1 180 ? -11.117 -11.828 -2.707 1 88.38 180 ILE A N 1
ATOM 1432 C CA . ILE A 1 180 ? -11.25 -11.523 -1.287 1 88.38 180 ILE A CA 1
ATOM 1433 C C . ILE A 1 180 ? -11.102 -10.016 -1.067 1 88.38 180 ILE A C 1
ATOM 1435 O O . ILE A 1 180 ? -11.781 -9.43 -0.224 1 88.38 180 ILE A O 1
ATOM 1439 N N . THR A 1 181 ? -10.25 -9.359 -1.865 1 86.19 181 THR A N 1
ATOM 1440 C CA . THR A 1 181 ? -9.875 -7.973 -1.604 1 86.19 181 THR A CA 1
ATOM 1441 C C . THR A 1 181 ? -10.516 -7.043 -2.631 1 86.19 181 THR A C 1
ATOM 1443 O O . THR A 1 181 ? -9.977 -5.977 -2.93 1 86.19 181 THR A O 1
ATOM 1446 N N . ASP A 1 182 ? -11.633 -7.418 -3.219 1 80.06 182 ASP A N 1
ATOM 1447 C CA . ASP A 1 182 ? -12.289 -6.637 -4.262 1 80.06 182 ASP A CA 1
ATOM 1448 C C . ASP A 1 182 ? -13.219 -5.586 -3.66 1 80.06 182 ASP A C 1
ATOM 1450 O O . ASP A 1 182 ? -14.352 -5.422 -4.113 1 80.06 182 ASP A O 1
ATOM 1454 N N . THR A 1 183 ? -12.82 -5.004 -2.496 1 77.69 183 THR A N 1
ATOM 1455 C CA . THR A 1 183 ? -13.633 -3.984 -1.836 1 77.69 183 THR A CA 1
ATOM 1456 C C . THR A 1 183 ? -12.828 -2.703 -1.634 1 77.69 183 THR A C 1
ATOM 1458 O O . THR A 1 183 ? -11.594 -2.734 -1.614 1 77.69 183 THR A O 1
ATOM 1461 N N . PRO A 1 184 ? -13.539 -1.575 -1.48 1 72.19 184 PRO A N 1
ATOM 1462 C CA . PRO A 1 184 ? -12.867 -0.282 -1.336 1 72.19 184 PRO A CA 1
ATOM 1463 C C . PRO A 1 184 ? -11.883 -0.258 -0.169 1 72.19 184 PRO A C 1
ATOM 1465 O O . PRO A 1 184 ? -10.867 0.439 -0.229 1 72.19 184 PRO A O 1
ATOM 1468 N N . GLU A 1 185 ? -12.172 -0.98 0.844 1 75.88 185 GLU A N 1
ATOM 1469 C CA . GLU A 1 185 ? -11.32 -1.019 2.031 1 75.88 185 GLU A CA 1
ATOM 1470 C C . GLU A 1 185 ? -9.922 -1.53 1.692 1 75.88 185 GLU A C 1
ATOM 1472 O O . GLU A 1 185 ? -8.945 -1.157 2.344 1 75.88 185 GLU A O 1
ATOM 1477 N N . PHE A 1 186 ? -9.867 -2.299 0.617 1 72.88 186 PHE A N 1
ATOM 1478 C CA . PHE A 1 186 ? -8.586 -2.842 0.186 1 72.88 186 PHE A CA 1
ATOM 1479 C C . PHE A 1 186 ? -7.977 -1.99 -0.923 1 72.88 186 PHE A C 1
ATOM 1481 O O . PHE A 1 186 ? -6.758 -1.835 -0.999 1 72.88 186 PHE A O 1
ATOM 1488 N N . THR A 1 187 ? -8.766 -1.384 -1.752 1 61.62 187 THR A N 1
ATOM 1489 C CA . THR A 1 187 ? -8.281 -0.663 -2.926 1 61.62 187 THR A CA 1
ATOM 1490 C C . THR A 1 187 ? -7.617 0.649 -2.518 1 61.62 187 THR A C 1
ATOM 1492 O O . THR A 1 187 ? -6.742 1.153 -3.227 1 61.62 187 THR A O 1
ATOM 1495 N N . MET A 1 188 ? -7.996 1.04 -1.396 1 55.81 188 MET A N 1
ATOM 1496 C CA . MET A 1 188 ? -7.375 2.264 -0.897 1 55.81 188 MET A CA 1
ATOM 1497 C C . MET A 1 188 ? -5.898 2.039 -0.591 1 55.81 188 MET A C 1
ATOM 1499 O O . MET A 1 188 ? -5.129 2.996 -0.478 1 55.81 188 MET A O 1
ATOM 1503 N N . MET A 1 189 ? -5.535 0.756 -0.647 1 52.09 189 MET A N 1
ATOM 1504 C CA . MET A 1 189 ? -4.156 0.406 -0.325 1 52.09 189 MET A CA 1
ATOM 1505 C C . MET A 1 189 ? -3.439 -0.157 -1.547 1 52.09 189 MET A C 1
ATOM 1507 O O . MET A 1 189 ? -2.324 -0.67 -1.436 1 52.09 189 MET A O 1
ATOM 1511 N N . GLN A 1 190 ? -4.07 0.002 -2.74 1 58.47 190 GLN A N 1
ATOM 1512 C CA . GLN A 1 190 ? -3.479 -0.634 -3.912 1 58.47 190 GLN A CA 1
ATOM 1513 C C . GLN A 1 190 ? -2.35 0.214 -4.488 1 58.47 190 GLN A C 1
ATOM 1515 O O . GLN A 1 190 ? -2.525 1.411 -4.73 1 58.47 190 GLN A O 1
ATOM 1520 N N . SER A 1 191 ? -1.161 -0.413 -4.562 1 59.84 191 SER A N 1
ATOM 1521 C CA . SER A 1 191 ? 0.039 0.24 -5.074 1 59.84 191 SER A CA 1
ATOM 1522 C C . SER A 1 191 ? 0.116 0.142 -6.594 1 59.84 191 SER A C 1
ATOM 1524 O O . SER A 1 191 ? -0.462 -0.768 -7.191 1 59.84 191 SER A O 1
ATOM 1526 N N . ALA A 1 192 ? 0.759 1.163 -7.105 1 63.03 192 ALA A N 1
ATOM 1527 C CA . ALA A 1 192 ? 1.119 1.134 -8.523 1 63.03 192 ALA A CA 1
ATOM 1528 C C . ALA A 1 192 ? 2.281 0.178 -8.773 1 63.03 192 ALA A C 1
ATOM 1530 O O . ALA A 1 192 ? 2.639 -0.088 -9.922 1 63.03 192 ALA A O 1
ATOM 1531 N N . ALA A 1 193 ? 2.689 -0.469 -7.754 1 68.31 193 ALA A N 1
ATOM 1532 C CA . ALA A 1 193 ? 3.934 -1.231 -7.84 1 68.31 193 ALA A CA 1
ATOM 1533 C C . ALA A 1 193 ? 3.773 -2.441 -8.758 1 68.31 193 ALA A C 1
ATOM 1535 O O . ALA A 1 193 ? 4.75 -2.91 -9.352 1 68.31 193 ALA A O 1
ATOM 1536 N N . THR A 1 194 ? 2.51 -2.854 -8.906 1 82.75 194 THR A N 1
ATOM 1537 C CA . THR A 1 194 ? 2.295 -4.055 -9.703 1 82.75 194 THR A CA 1
ATOM 1538 C C . THR A 1 194 ? 1.917 -3.695 -11.133 1 82.75 194 THR A C 1
ATOM 1540 O O . THR A 1 194 ? 1.628 -4.574 -11.945 1 82.75 194 THR A O 1
ATOM 1543 N N . ALA A 1 195 ? 2.078 -2.488 -11.5 1 85.31 195 ALA A N 1
ATOM 1544 C CA . ALA A 1 195 ? 1.64 -1.994 -12.805 1 85.31 195 ALA A CA 1
ATOM 1545 C C . ALA A 1 195 ? 2.42 -2.662 -13.93 1 85.31 195 ALA A C 1
ATOM 1547 O O . ALA A 1 195 ? 1.871 -2.918 -15.008 1 85.31 195 ALA A O 1
ATOM 1548 N N . ARG A 1 196 ? 3.574 -3.006 -13.656 1 91.5 196 ARG A N 1
ATOM 1549 C CA . ARG A 1 196 ? 4.465 -3.551 -14.68 1 91.5 196 ARG A CA 1
ATOM 1550 C C . ARG A 1 196 ? 3.938 -4.879 -15.211 1 91.5 196 ARG A C 1
ATOM 1552 O O . ARG A 1 196 ? 4.281 -5.285 -16.328 1 91.5 196 ARG A O 1
ATOM 1559 N N . TRP A 1 197 ? 3.102 -5.523 -14.461 1 95.31 197 TRP A N 1
ATOM 1560 C CA . TRP A 1 197 ? 2.572 -6.824 -14.859 1 95.31 197 TRP A CA 1
ATOM 1561 C C . TRP A 1 197 ? 1.098 -6.723 -15.234 1 95.31 197 TRP A C 1
ATOM 1563 O O . TRP A 1 197 ? 0.475 -7.719 -15.602 1 95.31 197 TRP A O 1
ATOM 1573 N N . THR A 1 198 ? 0.557 -5.543 -15.094 1 92.81 198 THR A N 1
ATOM 1574 C CA . THR A 1 198 ? -0.885 -5.375 -15.234 1 92.81 198 THR A CA 1
ATOM 1575 C C . THR A 1 198 ? -1.264 -5.141 -16.688 1 92.81 198 THR A C 1
ATOM 1577 O O . THR A 1 198 ? -0.648 -4.316 -17.375 1 92.81 198 THR A O 1
ATOM 1580 N N . ALA A 1 199 ? -2.277 -5.836 -17.125 1 95 199 ALA A N 1
ATOM 1581 C CA . ALA A 1 199 ? -2.746 -5.727 -18.5 1 95 199 ALA A CA 1
ATOM 1582 C C . ALA A 1 199 ? -3.318 -4.34 -18.781 1 95 199 ALA A C 1
ATOM 1584 O O . ALA A 1 199 ? -3.938 -3.73 -17.906 1 95 199 ALA A O 1
ATOM 1585 N N . PRO A 1 200 ? -3.184 -3.871 -20.016 1 92.69 200 PRO A N 1
ATOM 1586 C CA . PRO A 1 200 ? -3.623 -2.516 -20.359 1 92.69 200 PRO A CA 1
ATOM 1587 C C . PRO A 1 200 ? -5.121 -2.309 -20.141 1 92.69 200 PRO A C 1
ATOM 1589 O O . PRO A 1 200 ? -5.543 -1.229 -19.719 1 92.69 200 PRO A O 1
ATOM 1592 N N . GLU A 1 201 ? -5.965 -3.316 -20.391 1 90.88 201 GLU A N 1
ATOM 1593 C CA . GLU A 1 201 ? -7.41 -3.148 -20.281 1 90.88 201 GLU A CA 1
ATOM 1594 C C . GLU A 1 201 ? -7.828 -2.922 -18.828 1 90.88 201 GLU A C 1
ATOM 1596 O O . GLU A 1 201 ? -8.914 -2.406 -18.562 1 90.88 201 GLU A O 1
ATOM 1601 N N . LEU A 1 202 ? -6.98 -3.346 -17.875 1 88.19 202 LEU A N 1
ATOM 1602 C CA . LEU A 1 202 ? -7.293 -3.16 -16.469 1 88.19 202 LEU A CA 1
ATOM 1603 C C . LEU A 1 202 ? -6.93 -1.753 -16.016 1 88.19 202 LEU A C 1
ATOM 1605 O O . LEU A 1 202 ? -7.391 -1.297 -14.961 1 88.19 202 LEU A O 1
ATOM 1609 N N . MET A 1 203 ? -6.074 -1.049 -16.781 1 83.38 203 MET A N 1
ATOM 1610 C CA . MET A 1 203 ? -5.566 0.257 -16.375 1 83.38 203 MET A CA 1
ATOM 1611 C C . MET A 1 203 ? -6.137 1.364 -17.25 1 83.38 203 MET A C 1
ATOM 1613 O O . MET A 1 203 ? -5.992 2.547 -16.938 1 83.38 203 MET A O 1
ATOM 1617 N N . ASP A 1 204 ? -6.742 0.981 -18.312 1 80.31 204 ASP A N 1
ATOM 1618 C CA . ASP A 1 204 ? -7.273 1.944 -19.281 1 80.31 204 ASP A CA 1
ATOM 1619 C C . ASP A 1 204 ? -8.492 2.672 -18.719 1 80.31 204 ASP A C 1
ATOM 1621 O O . ASP A 1 204 ? -9.516 2.049 -18.438 1 80.31 204 ASP A O 1
ATOM 1625 N N . PRO A 1 205 ? -8.383 3.967 -18.609 1 70.19 205 PRO A N 1
ATOM 1626 C CA . PRO A 1 205 ? -9.508 4.719 -18.047 1 70.19 205 PRO A CA 1
ATOM 1627 C C . PRO A 1 205 ? -10.758 4.672 -18.938 1 70.19 205 PRO A C 1
ATOM 1629 O O . PRO A 1 205 ? -11.859 4.941 -18.469 1 70.19 205 PRO A O 1
ATOM 1632 N N . LYS A 1 206 ? -10.633 4.426 -20.172 1 72.25 206 LYS A N 1
ATOM 1633 C CA . LYS A 1 206 ? -11.758 4.418 -21.109 1 72.25 206 LYS A CA 1
ATOM 1634 C C . LYS A 1 206 ? -12.562 3.129 -20.984 1 72.25 206 LYS A C 1
ATOM 1636 O O . LYS A 1 206 ? -13.672 3.035 -21.516 1 72.25 206 LYS A O 1
ATOM 1641 N N . VAL A 1 207 ? -11.961 2.148 -20.328 1 66.56 207 VAL A N 1
ATOM 1642 C CA . VAL A 1 207 ? -12.641 0.867 -20.172 1 66.56 207 VAL A CA 1
ATOM 1643 C C . VAL A 1 207 ? -13.422 0.86 -18.859 1 66.56 207 VAL A C 1
ATOM 1645 O O . VAL A 1 207 ? -12.844 1.04 -17.781 1 66.56 207 VAL A O 1
ATOM 1648 N N . PRO A 1 208 ? -14.742 0.929 -18.906 1 61.19 208 PRO A N 1
ATOM 1649 C CA . PRO A 1 208 ? -15.539 0.92 -17.688 1 61.19 208 PRO A CA 1
ATOM 1650 C C . PRO A 1 208 ? -15.203 -0.259 -16.766 1 61.19 208 PRO A C 1
ATOM 1652 O O . PRO A 1 208 ? -14.938 -1.361 -17.25 1 61.19 208 PRO A O 1
ATOM 1655 N N . ARG A 1 209 ? -14.891 0.006 -15.602 1 57.47 209 ARG A N 1
ATOM 1656 C CA . ARG A 1 209 ? -14.672 -1.071 -14.641 1 57.47 209 ARG A CA 1
ATOM 1657 C C . ARG A 1 209 ? -15.969 -1.826 -14.359 1 57.47 209 ARG A C 1
ATOM 1659 O O . ARG A 1 209 ? -17.047 -1.236 -14.367 1 57.47 209 ARG A O 1
ATOM 1666 N N . GLN A 1 210 ? -15.992 -3.041 -14.602 1 46.53 210 GLN A N 1
ATOM 1667 C CA . GLN A 1 210 ? -17.172 -3.863 -14.367 1 46.53 210 GLN A CA 1
ATOM 1668 C C . GLN A 1 210 ? -17.578 -3.855 -12.891 1 46.53 210 GLN A C 1
ATOM 1670 O O . GLN A 1 210 ? -18.656 -4.32 -12.539 1 46.53 210 GLN A O 1
ATOM 1675 N N . SER A 1 211 ? -16.672 -3.609 -11.922 1 47.06 211 SER A N 1
ATOM 1676 C CA . SER A 1 211 ? -16.938 -4.062 -10.562 1 47.06 211 SER A CA 1
ATOM 1677 C C . SER A 1 211 ? -18.094 -3.283 -9.945 1 47.06 211 SER A C 1
ATOM 1679 O O . SER A 1 211 ? -18.375 -3.414 -8.75 1 47.06 211 SER A O 1
ATOM 1681 N N . THR A 1 212 ? -18.5 -2.045 -10.305 1 42.34 212 THR A N 1
ATOM 1682 C CA . THR A 1 212 ? -19.484 -1.466 -9.414 1 42.34 212 THR A CA 1
ATOM 1683 C C . THR A 1 212 ? -20.609 -2.457 -9.133 1 42.34 212 THR A C 1
ATOM 1685 O O . THR A 1 212 ? -21.25 -2.408 -8.078 1 42.34 212 THR A O 1
ATOM 1688 N N . SER A 1 213 ? -21.125 -3.105 -10.172 1 37.81 213 SER A N 1
ATOM 1689 C CA . SER A 1 213 ? -22.297 -3.932 -9.922 1 37.81 213 SER A CA 1
ATOM 1690 C C . SER A 1 213 ? -21.922 -5.395 -9.727 1 37.81 213 SER A C 1
ATOM 1692 O O . SER A 1 213 ? -22.672 -6.164 -9.133 1 37.81 213 SER A O 1
ATOM 1694 N N . SER A 1 214 ? -21.078 -6.016 -10.695 1 44.88 214 SER A N 1
ATOM 1695 C CA . SER A 1 214 ? -20.984 -7.469 -10.773 1 44.88 214 SER A CA 1
ATOM 1696 C C . SER A 1 214 ? -19.938 -8.016 -9.812 1 44.88 214 SER A C 1
ATOM 1698 O O . SER A 1 214 ? -18.953 -7.332 -9.508 1 44.88 214 SER A O 1
ATOM 1700 N N . GLU A 1 215 ? -20.25 -9.188 -9.055 1 51.72 215 GLU A N 1
ATOM 1701 C CA . GLU A 1 215 ? -19.672 -10.031 -8.008 1 51.72 215 GLU A CA 1
ATOM 1702 C C . GLU A 1 215 ? -18.25 -10.461 -8.367 1 51.72 215 GLU A C 1
ATOM 1704 O O . GLU A 1 215 ? -17.625 -11.227 -7.625 1 51.72 215 GLU A O 1
ATOM 1709 N N . GLY A 1 216 ? -17.625 -9.891 -9.516 1 58.81 216 GLY A N 1
ATOM 1710 C CA . GLY A 1 216 ? -16.328 -10.484 -9.758 1 58.81 216 GLY A CA 1
ATOM 1711 C C . GLY A 1 216 ? -15.227 -9.461 -9.953 1 58.81 216 GLY A C 1
ATOM 1712 O O . GLY A 1 216 ? -15.5 -8.258 -10 1 58.81 216 GLY A O 1
ATOM 1713 N N . PRO A 1 217 ? -13.969 -9.914 -9.836 1 64.81 217 PRO A N 1
ATOM 1714 C CA . PRO A 1 217 ? -12.82 -9.023 -10.039 1 64.81 217 PRO A CA 1
ATOM 1715 C C . PRO A 1 217 ? -12.742 -8.484 -11.469 1 64.81 217 PRO A C 1
ATOM 1717 O O . PRO A 1 217 ? -13.328 -9.062 -12.383 1 64.81 217 PRO A O 1
ATOM 1720 N N . ASP A 1 218 ? -12.125 -7.355 -11.672 1 79.75 218 ASP A N 1
ATOM 1721 C CA . ASP A 1 218 ? -11.867 -6.785 -12.992 1 79.75 218 ASP A CA 1
ATOM 1722 C C . ASP A 1 218 ? -10.867 -7.633 -13.773 1 79.75 218 ASP A C 1
ATOM 1724 O O . ASP A 1 218 ? -10.898 -7.66 -15.008 1 79.75 218 ASP A O 1
ATOM 1728 N N . CYS A 1 219 ? -10.125 -8.43 -13.062 1 90.62 219 CYS A N 1
ATOM 1729 C CA . CYS A 1 219 ? -9.133 -9.289 -13.703 1 90.62 219 CYS A CA 1
ATOM 1730 C C . CYS A 1 219 ? -9.797 -10.445 -14.438 1 90.62 219 CYS A C 1
ATOM 1732 O O . CYS A 1 219 ? -10.844 -10.938 -14.008 1 90.62 219 CYS A O 1
ATOM 1734 N N . THR A 1 220 ? -9.203 -10.852 -15.562 1 94.06 220 THR A N 1
ATOM 1735 C CA . THR A 1 220 ? -9.68 -11.945 -16.391 1 94.06 220 THR A CA 1
ATOM 1736 C C . THR A 1 220 ? -8.562 -12.953 -16.656 1 94.06 220 THR A C 1
ATOM 1738 O O . THR A 1 220 ? -7.418 -12.734 -16.266 1 94.06 220 THR A O 1
ATOM 1741 N N . ILE A 1 221 ? -8.953 -14.078 -17.25 1 97.44 221 ILE A N 1
ATOM 1742 C CA . ILE A 1 221 ? -7.938 -15.055 -17.625 1 97.44 221 ILE A CA 1
ATOM 1743 C C . ILE A 1 221 ? -6.988 -14.453 -18.656 1 97.44 221 ILE A C 1
ATOM 1745 O O . ILE A 1 221 ? -5.801 -14.781 -18.688 1 97.44 221 ILE A O 1
ATOM 1749 N N . GLN A 1 222 ? -7.508 -13.531 -19.453 1 98 222 GLN A N 1
ATOM 1750 C CA . GLN A 1 222 ? -6.68 -12.875 -20.453 1 98 222 GLN A CA 1
ATOM 1751 C C . GLN A 1 222 ? -5.66 -11.938 -19.797 1 98 222 GLN A C 1
ATOM 1753 O O . GLN A 1 222 ? -4.535 -11.812 -20.281 1 98 222 GLN A O 1
ATOM 1758 N N . SER A 1 223 ? -6.098 -11.258 -18.719 1 96.94 223 SER A N 1
ATOM 1759 C CA . SER A 1 223 ? -5.152 -10.391 -18.016 1 96.94 223 SER A CA 1
ATOM 1760 C C . SER A 1 223 ? -4.051 -11.211 -17.344 1 96.94 223 SER A C 1
ATOM 1762 O O . SER A 1 223 ? -2.908 -10.758 -17.25 1 96.94 223 SER A O 1
ATOM 1764 N N . ASP A 1 224 ? -4.387 -12.438 -16.922 1 98.38 224 ASP A N 1
ATOM 1765 C CA . ASP A 1 224 ? -3.383 -13.352 -16.391 1 98.38 224 ASP A CA 1
ATOM 1766 C C . ASP A 1 224 ? -2.346 -13.711 -17.438 1 98.38 224 ASP A C 1
ATOM 1768 O O . ASP A 1 224 ? -1.158 -13.844 -17.141 1 98.38 224 ASP A O 1
ATOM 1772 N N . VAL A 1 225 ? -2.824 -13.828 -18.625 1 98.88 225 VAL A N 1
ATOM 1773 C CA . VAL A 1 225 ? -1.942 -14.188 -19.734 1 98.88 225 VAL A CA 1
ATOM 1774 C C . VAL A 1 225 ? -0.949 -13.055 -19.984 1 98.88 225 VAL A C 1
ATOM 1776 O O . VAL A 1 225 ? 0.234 -13.305 -20.234 1 98.88 225 VAL A O 1
ATOM 1779 N N . PHE A 1 226 ? -1.432 -11.891 -19.938 1 98.69 226 PHE A N 1
ATOM 1780 C CA . PHE A 1 226 ? -0.544 -10.734 -20.062 1 98.69 226 PHE A CA 1
ATOM 1781 C C . PHE A 1 226 ? 0.517 -10.758 -18.969 1 98.69 226 PHE A C 1
ATOM 1783 O O . PHE A 1 226 ? 1.708 -10.609 -19.25 1 98.69 226 PHE A O 1
ATOM 1790 N N . ALA A 1 227 ? 0.074 -10.93 -17.766 1 98.38 227 ALA A N 1
ATOM 1791 C CA . ALA A 1 227 ? 0.988 -10.977 -16.625 1 98.38 227 ALA A CA 1
ATOM 1792 C C . ALA A 1 227 ? 2.008 -12.102 -16.781 1 98.38 227 ALA A C 1
ATOM 1794 O O . ALA A 1 227 ? 3.162 -11.961 -16.375 1 98.38 227 ALA A O 1
ATOM 1795 N N . PHE A 1 228 ? 1.597 -13.18 -17.375 1 98.88 228 PHE A N 1
ATOM 1796 C CA . PHE A 1 228 ? 2.479 -14.312 -17.641 1 98.88 228 PHE A CA 1
ATOM 1797 C C . PHE A 1 228 ? 3.639 -13.898 -18.531 1 98.88 228 PHE A C 1
ATOM 1799 O O . PHE A 1 228 ? 4.797 -14.203 -18.234 1 98.88 228 PHE A O 1
ATOM 1806 N N . ALA A 1 229 ? 3.32 -13.195 -19.578 1 98.88 229 ALA A N 1
ATOM 1807 C CA . ALA A 1 229 ? 4.355 -12.711 -20.5 1 98.88 229 ALA A CA 1
ATOM 1808 C C . ALA A 1 229 ? 5.352 -11.812 -19.766 1 98.88 229 ALA A C 1
ATOM 1810 O O . ALA A 1 229 ? 6.566 -11.969 -19.922 1 98.88 229 ALA A O 1
ATOM 1811 N N . MET A 1 230 ? 4.84 -10.961 -18.984 1 98.44 230 MET A N 1
ATOM 1812 C CA . MET A 1 230 ? 5.699 -10.047 -18.25 1 98.44 230 MET A CA 1
ATOM 1813 C C . MET A 1 230 ? 6.562 -10.805 -17.234 1 98.44 230 MET A C 1
ATOM 1815 O O . MET A 1 230 ? 7.703 -10.422 -16.984 1 98.44 230 MET A O 1
ATOM 1819 N N . THR A 1 231 ? 6.02 -11.844 -16.688 1 98.62 231 THR A N 1
ATOM 1820 C CA . THR A 1 231 ? 6.758 -12.68 -15.75 1 98.62 231 THR A CA 1
ATOM 1821 C C . THR A 1 231 ? 7.898 -13.406 -16.453 1 98.62 231 THR A C 1
ATOM 1823 O O . THR A 1 231 ? 8.977 -13.578 -15.883 1 98.62 231 THR A O 1
ATOM 1826 N N . ILE A 1 232 ? 7.645 -13.852 -17.672 1 98.75 232 ILE A N 1
ATOM 1827 C CA . ILE A 1 232 ? 8.711 -14.461 -18.453 1 98.75 232 ILE A CA 1
ATOM 1828 C C . ILE A 1 232 ? 9.867 -13.477 -18.609 1 98.75 232 ILE A C 1
ATOM 1830 O O . ILE A 1 232 ? 11.023 -13.828 -18.406 1 98.75 232 ILE A O 1
ATOM 1834 N N . VAL A 1 233 ? 9.539 -12.25 -18.938 1 98.25 233 VAL A N 1
ATOM 1835 C CA . VAL A 1 233 ? 10.547 -11.211 -19.078 1 98.25 233 VAL A CA 1
ATOM 1836 C C . VAL A 1 233 ? 11.305 -11.039 -17.766 1 98.25 233 VAL A C 1
ATOM 1838 O O . VAL A 1 233 ? 12.539 -10.961 -17.766 1 98.25 233 VAL A O 1
ATOM 1841 N N . GLN A 1 234 ? 10.633 -11 -16.719 1 97.69 234 GLN A N 1
ATOM 1842 C CA . GLN A 1 234 ? 11.242 -10.852 -15.406 1 97.69 234 GLN A CA 1
ATOM 1843 C C . GLN A 1 234 ? 12.203 -11.992 -15.102 1 97.69 234 GLN A C 1
ATOM 1845 O O . GLN A 1 234 ? 13.312 -11.766 -14.625 1 97.69 234 GLN A O 1
ATOM 1850 N N . ILE A 1 235 ? 11.781 -13.203 -15.398 1 98 235 ILE A N 1
ATOM 1851 C CA . ILE A 1 235 ? 12.555 -14.398 -15.086 1 98 235 ILE A CA 1
ATOM 1852 C C . ILE A 1 235 ? 13.852 -14.391 -15.898 1 98 235 ILE A C 1
ATOM 1854 O O . ILE A 1 235 ? 14.938 -14.562 -15.344 1 98 235 ILE A O 1
ATOM 1858 N N . PHE A 1 236 ? 13.789 -14.148 -17.125 1 98.12 236 PHE A N 1
ATOM 1859 C CA . PHE A 1 236 ? 14.945 -14.297 -18 1 98.12 236 PHE A CA 1
ATOM 1860 C C . PHE A 1 236 ? 15.852 -13.078 -17.922 1 98.12 236 PHE A C 1
ATOM 1862 O O . PHE A 1 236 ? 17.062 -13.172 -18.141 1 98.12 236 PHE A O 1
ATOM 1869 N N . SER A 1 237 ? 15.273 -11.867 -17.594 1 96.56 237 SER A N 1
ATOM 1870 C CA . SER A 1 237 ? 16.109 -10.68 -17.438 1 96.56 237 SER A CA 1
ATOM 1871 C C . SER A 1 237 ? 16.641 -10.578 -16.016 1 96.56 237 SER A C 1
ATOM 1873 O O . SER A 1 237 ? 17.562 -9.805 -15.742 1 96.56 237 SER A O 1
ATOM 1875 N N . GLU A 1 238 ? 16.016 -11.328 -15.07 1 95.94 238 GLU A N 1
ATOM 1876 C CA . GLU A 1 238 ? 16.328 -11.266 -13.648 1 95.94 238 GLU A CA 1
ATOM 1877 C C . GLU A 1 238 ? 16.203 -9.836 -13.117 1 95.94 238 GLU A C 1
ATOM 1879 O O . GLU A 1 238 ? 16.984 -9.406 -12.273 1 95.94 238 GLU A O 1
ATOM 1884 N N . ALA A 1 239 ? 15.242 -9.141 -13.758 1 92.81 239 ALA A N 1
ATOM 1885 C CA . ALA A 1 239 ? 14.938 -7.758 -13.414 1 92.81 239 ALA A CA 1
ATOM 1886 C C . ALA A 1 239 ? 13.461 -7.449 -13.641 1 92.81 239 ALA A C 1
ATOM 1888 O O . ALA A 1 239 ? 12.742 -8.234 -14.266 1 92.81 239 ALA A O 1
ATOM 1889 N N . LEU A 1 240 ? 13.039 -6.336 -13.094 1 92 240 LEU A N 1
ATOM 1890 C CA . LEU A 1 240 ? 11.664 -5.895 -13.328 1 92 240 LEU A CA 1
ATOM 1891 C C . LEU A 1 240 ? 11.43 -5.625 -14.812 1 92 240 LEU A C 1
ATOM 1893 O O . LEU A 1 240 ? 12.312 -5.117 -15.5 1 92 240 LEU A O 1
ATOM 1897 N N . PRO A 1 241 ? 10.164 -5.98 -15.266 1 94.62 241 PRO A N 1
ATOM 1898 C CA . PRO A 1 241 ? 9.82 -5.43 -16.578 1 94.62 241 PRO A CA 1
ATOM 1899 C C . PRO A 1 241 ? 9.969 -3.912 -16.641 1 94.62 241 PRO A C 1
ATOM 1901 O O . PRO A 1 241 ? 9.656 -3.219 -15.672 1 94.62 241 PRO A O 1
ATOM 1904 N N . PHE A 1 242 ? 10.523 -3.393 -17.719 1 93 242 PHE A N 1
ATOM 1905 C CA . PHE A 1 242 ? 10.797 -1.967 -17.844 1 93 242 PHE A CA 1
ATOM 1906 C C . PHE A 1 242 ? 11.812 -1.51 -16.812 1 93 242 PHE A C 1
ATOM 1908 O O . PHE A 1 242 ? 11.617 -0.487 -16.156 1 93 242 PHE A O 1
ATOM 1915 N N . ARG A 1 243 ? 12.836 -2.264 -16.641 1 89 243 ARG A N 1
ATOM 1916 C CA . ARG A 1 243 ? 13.82 -2.023 -15.586 1 89 243 ARG A CA 1
ATOM 1917 C C . ARG A 1 243 ? 14.406 -0.621 -15.695 1 89 243 ARG A C 1
ATOM 1919 O O . ARG A 1 243 ? 14.867 -0.057 -14.703 1 89 243 ARG A O 1
ATOM 1926 N N . HIS A 1 244 ? 14.344 -0.017 -16.812 1 85.5 244 HIS A N 1
ATOM 1927 C CA . HIS A 1 244 ? 14.969 1.285 -17.016 1 85.5 244 HIS A CA 1
ATOM 1928 C C . HIS A 1 244 ? 14.023 2.418 -16.641 1 85.5 244 HIS A C 1
ATOM 1930 O O . HIS A 1 244 ? 14.414 3.586 -16.641 1 85.5 244 HIS A O 1
ATOM 1936 N N . VAL A 1 245 ? 12.812 2.031 -16.438 1 82.06 245 VAL A N 1
ATOM 1937 C CA . VAL A 1 245 ? 11.805 3.02 -16.062 1 82.06 245 VAL A CA 1
ATOM 1938 C C . VAL A 1 245 ? 11.68 3.08 -14.539 1 82.06 245 VAL A C 1
ATOM 1940 O O . VAL A 1 245 ? 11.297 2.098 -13.906 1 82.06 245 VAL A O 1
ATOM 1943 N N . ALA A 1 246 ? 11.984 4.133 -13.93 1 70.62 246 ALA A N 1
ATOM 1944 C CA . ALA A 1 246 ? 12.062 4.266 -12.477 1 70.62 246 ALA A CA 1
ATOM 1945 C C . ALA A 1 246 ? 10.664 4.426 -11.875 1 70.62 246 ALA A C 1
ATOM 1947 O O . ALA A 1 246 ? 10.398 3.928 -10.773 1 70.62 246 ALA A O 1
ATOM 1948 N N . ASN A 1 247 ? 9.742 5.035 -12.578 1 72.31 247 ASN A N 1
ATOM 1949 C CA . ASN A 1 247 ? 8.438 5.387 -12.023 1 72.31 247 ASN A CA 1
ATOM 1950 C C . ASN A 1 247 ? 7.336 4.465 -12.539 1 72.31 247 ASN A C 1
ATOM 1952 O O . ASN A 1 247 ? 7.238 4.215 -13.742 1 72.31 247 ASN A O 1
ATOM 1956 N N . ASP A 1 248 ? 6.547 3.988 -11.633 1 77.88 248 ASP A N 1
ATOM 1957 C CA . ASP A 1 248 ? 5.457 3.086 -11.992 1 77.88 248 ASP A CA 1
ATOM 1958 C C . ASP A 1 248 ? 4.43 3.787 -12.875 1 77.88 248 ASP A C 1
ATOM 1960 O O . ASP A 1 248 ? 3.836 3.168 -13.758 1 77.88 248 ASP A O 1
ATOM 1964 N N . THR A 1 249 ? 4.258 5.078 -12.648 1 76.69 249 THR A N 1
ATOM 1965 C CA . THR A 1 249 ? 3.32 5.836 -13.469 1 76.69 249 THR A CA 1
ATOM 1966 C C . THR A 1 249 ? 3.766 5.848 -14.922 1 76.69 249 THR A C 1
ATOM 1968 O O . THR A 1 249 ? 2.943 5.715 -15.828 1 76.69 249 THR A O 1
ATOM 1971 N N . THR A 1 250 ? 5.043 6.02 -15.086 1 81.94 250 THR A N 1
ATOM 1972 C CA . THR A 1 250 ? 5.582 5.984 -16.438 1 81.94 250 THR A CA 1
ATOM 1973 C C . THR A 1 250 ? 5.344 4.621 -17.078 1 81.94 250 THR A C 1
ATOM 1975 O O . THR A 1 250 ? 5.004 4.539 -18.266 1 81.94 250 THR A O 1
ATOM 1978 N N . CYS A 1 251 ? 5.469 3.615 -16.312 1 87.31 251 CYS A N 1
ATOM 1979 C CA . CYS A 1 251 ? 5.242 2.271 -16.828 1 87.31 251 CYS A CA 1
ATOM 1980 C C . CYS A 1 251 ? 3.795 2.096 -17.281 1 87.31 251 CYS A C 1
ATOM 1982 O O . CYS A 1 251 ? 3.531 1.49 -18.312 1 87.31 251 CYS A O 1
ATOM 1984 N N . ILE A 1 252 ? 2.924 2.627 -16.5 1 86.12 252 ILE A N 1
ATOM 1985 C CA . ILE A 1 252 ? 1.507 2.564 -16.859 1 86.12 252 ILE A CA 1
ATOM 1986 C C . ILE A 1 252 ? 1.279 3.215 -18.219 1 86.12 252 ILE A C 1
ATOM 1988 O O . ILE A 1 252 ? 0.646 2.625 -19.094 1 86.12 252 ILE A O 1
ATOM 1992 N N . PHE A 1 253 ? 1.869 4.367 -18.375 1 84.19 253 PHE A N 1
ATOM 1993 C CA . PHE A 1 253 ? 1.706 5.109 -19.625 1 84.19 253 PHE A CA 1
ATOM 1994 C C . PHE A 1 253 ? 2.301 4.344 -20.797 1 84.19 253 PHE A C 1
ATOM 1996 O O . PHE A 1 253 ? 1.698 4.273 -21.875 1 84.19 253 PHE A O 1
ATOM 2003 N N . LEU A 1 254 ? 3.42 3.783 -20.578 1 90.12 254 LEU A N 1
ATOM 2004 C CA . LEU A 1 254 ? 4.082 3.031 -21.625 1 90.12 254 LEU A CA 1
ATOM 2005 C C . LEU A 1 254 ? 3.238 1.835 -22.062 1 90.12 254 LEU A C 1
ATOM 2007 O O . LEU A 1 254 ? 3.02 1.615 -23.25 1 90.12 254 LEU A O 1
ATOM 2011 N N . ILE A 1 255 ? 2.725 1.16 -21.125 1 93.25 255 ILE A N 1
ATOM 2012 C CA . ILE A 1 255 ? 1.931 -0.031 -21.406 1 93.25 255 ILE A CA 1
ATOM 2013 C C . ILE A 1 255 ? 0.645 0.364 -22.125 1 93.25 255 ILE A C 1
ATOM 2015 O O . ILE A 1 255 ? 0.252 -0.278 -23.109 1 93.25 255 ILE A O 1
ATOM 2019 N N . LEU A 1 256 ? 0.028 1.371 -21.703 1 89.31 256 LEU A N 1
ATOM 2020 C CA . LEU A 1 256 ? -1.216 1.832 -22.312 1 89.31 256 LEU A CA 1
ATOM 2021 C C . LEU A 1 256 ? -0.977 2.314 -23.734 1 89.31 256 LEU A C 1
ATOM 2023 O O . LEU A 1 256 ? -1.852 2.182 -24.594 1 89.31 256 LEU A O 1
ATOM 2027 N N . ARG A 1 257 ? 0.205 2.82 -24 1 91.31 257 ARG A N 1
ATOM 2028 C CA . ARG A 1 257 ? 0.551 3.318 -25.328 1 91.31 257 ARG A CA 1
ATOM 2029 C C . ARG A 1 257 ? 0.957 2.174 -26.25 1 91.31 257 ARG A C 1
ATOM 2031 O O . ARG A 1 257 ? 1.236 2.393 -27.438 1 91.31 257 ARG A O 1
ATOM 2038 N N . GLY A 1 258 ? 1.081 1.006 -25.672 1 94.69 258 GLY A N 1
ATOM 2039 C CA . GLY A 1 258 ? 1.368 -0.159 -26.5 1 94.69 258 GLY A CA 1
ATOM 2040 C C . GLY A 1 258 ? 2.816 -0.604 -26.422 1 94.69 258 GLY A C 1
ATOM 2041 O O . GLY A 1 258 ? 3.221 -1.548 -27.094 1 94.69 258 GLY A O 1
ATOM 2042 N N . GLU A 1 259 ? 3.523 0.08 -25.578 1 95.75 259 GLU A N 1
ATOM 2043 C CA . GLU A 1 259 ? 4.922 -0.312 -25.422 1 95.75 259 GLU A CA 1
ATOM 2044 C C . GLU A 1 259 ? 5.051 -1.557 -24.547 1 95.75 259 GLU A C 1
ATOM 2046 O O . GLU A 1 259 ? 4.172 -1.846 -23.734 1 95.75 259 GLU A O 1
ATOM 2051 N N . ARG A 1 260 ? 6.082 -2.273 -24.875 1 97.56 260 ARG A N 1
ATOM 2052 C CA . ARG A 1 260 ? 6.434 -3.475 -24.109 1 97.56 260 ARG A CA 1
ATOM 2053 C C . ARG A 1 260 ? 7.922 -3.502 -23.797 1 97.56 260 ARG A C 1
ATOM 2055 O O . ARG A 1 260 ? 8.727 -2.859 -24.469 1 97.56 260 ARG A O 1
ATOM 2062 N N . PRO A 1 261 ? 8.25 -4.172 -22.688 1 96.88 261 PRO A N 1
ATOM 2063 C CA . PRO A 1 261 ? 9.688 -4.266 -22.406 1 96.88 261 PRO A CA 1
ATOM 2064 C C . PRO A 1 261 ? 10.453 -5.02 -23.484 1 96.88 261 PRO A C 1
ATOM 2066 O O . PRO A 1 261 ? 9.875 -5.855 -24.188 1 96.88 261 PRO A O 1
ATOM 2069 N N . ALA A 1 262 ? 11.781 -4.719 -23.531 1 95.75 262 ALA A N 1
ATOM 2070 C CA . ALA A 1 262 ? 12.633 -5.48 -24.438 1 95.75 262 ALA A CA 1
ATOM 2071 C C . ALA A 1 262 ? 12.719 -6.945 -24.016 1 95.75 262 ALA A C 1
ATOM 2073 O O . ALA A 1 262 ? 12.797 -7.25 -22.828 1 95.75 262 ALA A O 1
ATOM 2074 N N . LEU A 1 263 ? 12.672 -7.844 -25.016 1 97.56 263 LEU A N 1
ATOM 2075 C CA . LEU A 1 263 ? 12.852 -9.258 -24.719 1 97.56 263 LEU A CA 1
ATOM 2076 C C . LEU A 1 263 ? 14.289 -9.539 -24.281 1 97.56 263 LEU A C 1
ATOM 2078 O O . LEU A 1 263 ? 15.234 -9.039 -24.875 1 97.56 263 LEU A O 1
ATOM 2082 N N . PRO A 1 264 ? 14.367 -10.258 -23.219 1 97.5 264 PRO A N 1
ATOM 2083 C CA . PRO A 1 264 ? 15.719 -10.688 -22.859 1 97.5 264 PRO A CA 1
ATOM 2084 C C . PRO A 1 264 ? 16.406 -11.477 -23.969 1 97.5 264 PRO A C 1
ATOM 2086 O O . PRO A 1 264 ? 15.734 -12.125 -24.766 1 97.5 264 PRO A O 1
ATOM 2089 N N . GLU A 1 265 ? 17.719 -11.477 -23.953 1 96.56 265 GLU A N 1
ATOM 2090 C CA . GLU A 1 265 ? 18.516 -12.047 -25.016 1 96.56 265 GLU A CA 1
ATOM 2091 C C . GLU A 1 265 ? 18.141 -13.5 -25.297 1 96.56 265 GLU A C 1
ATOM 2093 O O . GLU A 1 265 ? 17.922 -13.891 -26.438 1 96.56 265 GLU A O 1
ATOM 2098 N N . PHE A 1 266 ? 18.031 -14.273 -24.266 1 97.5 266 PHE A N 1
ATOM 2099 C CA . PHE A 1 266 ? 17.703 -15.68 -24.453 1 97.5 266 PHE A CA 1
ATOM 2100 C C . PHE A 1 266 ? 16.359 -15.852 -25.125 1 97.5 266 PHE A C 1
ATOM 2102 O O . PHE A 1 266 ? 16.203 -16.672 -26.031 1 97.5 266 PHE A O 1
ATOM 2109 N N . VAL A 1 267 ? 15.391 -15.102 -24.672 1 97.94 267 VAL A N 1
ATOM 2110 C CA . VAL A 1 267 ? 14.039 -15.188 -25.219 1 97.94 267 VAL A CA 1
ATOM 2111 C C . VAL A 1 267 ? 14.031 -14.758 -26.672 1 97.94 267 VAL A C 1
ATOM 2113 O O . VAL A 1 267 ? 13.438 -15.43 -27.531 1 97.94 267 VAL A O 1
ATOM 2116 N N . GLN A 1 268 ? 14.719 -13.664 -26.906 1 96.75 268 GLN A N 1
ATOM 2117 C CA . GLN A 1 268 ? 14.812 -13.148 -28.266 1 96.75 268 GLN A CA 1
ATOM 2118 C C . GLN A 1 268 ? 15.422 -14.195 -29.203 1 96.75 268 GLN A C 1
ATOM 2120 O O . GLN A 1 268 ? 15.031 -14.289 -30.359 1 96.75 268 GLN A O 1
ATOM 2125 N N . GLY A 1 269 ? 16.344 -14.93 -28.688 1 96.88 269 GLY A N 1
ATOM 2126 C CA . GLY A 1 269 ? 17.031 -15.93 -29.484 1 96.88 269 GLY A CA 1
ATOM 2127 C C . GLY A 1 269 ? 16.219 -17.188 -29.719 1 96.88 269 GLY A C 1
ATOM 2128 O O . GLY A 1 269 ? 16.562 -18.016 -30.547 1 96.88 269 GLY A O 1
ATOM 2129 N N . HIS A 1 270 ? 15.195 -17.391 -29.016 1 97.25 270 HIS A N 1
ATOM 2130 C CA . HIS A 1 270 ? 14.281 -18.516 -29.172 1 97.25 270 HIS A CA 1
ATOM 2131 C C . HIS A 1 270 ? 12.953 -18.062 -29.781 1 97.25 270 HIS A C 1
ATOM 2133 O O . HIS A 1 270 ? 12.031 -17.688 -29.047 1 97.25 270 HIS A O 1
ATOM 2139 N N . HIS A 1 271 ? 12.812 -18.219 -31.016 1 96.44 271 HIS A N 1
ATOM 2140 C CA . HIS A 1 271 ? 11.734 -17.609 -31.781 1 96.44 271 HIS A CA 1
ATOM 2141 C C . HIS A 1 271 ? 10.367 -18.062 -31.281 1 96.44 271 HIS A C 1
ATOM 2143 O O . HIS A 1 271 ? 9.43 -17.266 -31.234 1 96.44 271 HIS A O 1
ATOM 2149 N N . ALA A 1 272 ? 10.328 -19.297 -30.969 1 96.25 272 ALA A N 1
ATOM 2150 C CA . ALA A 1 272 ? 9.047 -19.812 -30.484 1 96.25 272 ALA A CA 1
ATOM 2151 C C . ALA A 1 272 ? 8.648 -19.141 -29.172 1 96.25 272 ALA A C 1
ATOM 2153 O O . ALA A 1 272 ? 7.492 -18.75 -29 1 96.25 272 ALA A O 1
ATOM 2154 N N . LEU A 1 273 ? 9.594 -19.016 -28.312 1 97.81 273 LEU A N 1
ATOM 2155 C CA . LEU A 1 273 ? 9.336 -18.391 -27.016 1 97.81 273 LEU A CA 1
ATOM 2156 C C . LEU A 1 273 ? 9.062 -16.891 -27.188 1 97.81 273 LEU A C 1
ATOM 2158 O O . LEU A 1 273 ? 8.156 -16.344 -26.547 1 97.81 273 LEU A O 1
ATOM 2162 N N . ALA A 1 274 ? 9.82 -16.25 -28.031 1 98.38 274 ALA A N 1
ATOM 2163 C CA . ALA A 1 274 ? 9.625 -14.828 -28.312 1 98.38 274 ALA A CA 1
ATOM 2164 C C . ALA A 1 274 ? 8.234 -14.57 -28.875 1 98.38 274 ALA A C 1
ATOM 2166 O O . ALA A 1 274 ? 7.547 -13.633 -28.453 1 98.38 274 ALA A O 1
ATOM 2167 N N . GLY A 1 275 ? 7.887 -15.391 -29.859 1 98.38 275 GLY A N 1
ATOM 2168 C CA . GLY A 1 275 ? 6.562 -15.281 -30.438 1 98.38 275 GLY A CA 1
ATOM 2169 C C . GLY A 1 275 ? 5.445 -15.477 -29.422 1 98.38 275 GLY A C 1
ATOM 2170 O O . GLY A 1 275 ? 4.441 -14.758 -29.453 1 98.38 275 GLY A O 1
ATOM 2171 N N . LEU A 1 276 ? 5.652 -16.438 -28.594 1 98.62 276 LEU A N 1
ATOM 2172 C CA . LEU A 1 276 ? 4.668 -16.688 -27.547 1 98.62 276 LEU A CA 1
ATOM 2173 C C . LEU A 1 276 ? 4.492 -15.477 -26.641 1 98.62 276 LEU A C 1
ATOM 2175 O O . LEU A 1 276 ? 3.367 -15.055 -26.359 1 98.62 276 LEU A O 1
ATOM 2179 N N . VAL A 1 277 ? 5.613 -14.891 -26.156 1 98.81 277 VAL A N 1
ATOM 2180 C CA . VAL A 1 277 ? 5.562 -13.719 -25.281 1 98.81 277 VAL A CA 1
ATOM 2181 C C . VAL A 1 277 ? 4.84 -12.578 -26 1 98.81 277 VAL A C 1
ATOM 2183 O O . VAL A 1 277 ? 3.959 -11.938 -25.422 1 98.81 277 VAL A O 1
ATOM 2186 N N . ARG A 1 278 ? 5.082 -12.383 -27.234 1 98.5 278 ARG A N 1
ATOM 2187 C CA . ARG A 1 278 ? 4.488 -11.297 -28 1 98.5 278 ARG A CA 1
ATOM 2188 C C . ARG A 1 278 ? 2.984 -11.5 -28.156 1 98.5 278 ARG A C 1
ATOM 2190 O O . ARG A 1 278 ? 2.215 -10.531 -28.109 1 98.5 278 ARG A O 1
ATOM 2197 N N . ASP A 1 279 ? 2.596 -12.711 -28.328 1 98.75 279 ASP A N 1
ATOM 2198 C CA . ASP A 1 279 ? 1.174 -13.008 -28.469 1 98.75 279 ASP A CA 1
ATOM 2199 C C . ASP A 1 279 ? 0.446 -12.852 -27.141 1 98.75 279 ASP A C 1
ATOM 2201 O O . ASP A 1 279 ? -0.731 -12.484 -27.109 1 98.75 279 ASP A O 1
ATOM 2205 N N . CYS A 1 280 ? 1.124 -13.094 -26.062 1 98.81 280 CYS A N 1
ATOM 2206 C CA . CYS A 1 280 ? 0.514 -13.047 -24.734 1 98.81 280 CYS A CA 1
ATOM 2207 C C . CYS A 1 280 ? 0.291 -11.609 -24.297 1 98.81 280 CYS A C 1
ATOM 2209 O O . CYS A 1 280 ? -0.557 -11.344 -23.438 1 98.81 280 CYS A O 1
ATOM 2211 N N . TRP A 1 281 ? 1.091 -10.633 -24.828 1 98.25 281 TRP A N 1
ATOM 2212 C CA . TRP A 1 281 ? 0.977 -9.297 -24.25 1 98.25 281 TRP A CA 1
ATOM 2213 C C . TRP A 1 281 ? 0.423 -8.312 -25.266 1 98.25 281 TRP A C 1
ATOM 2215 O O . TRP A 1 281 ? 0.611 -7.102 -25.141 1 98.25 281 TRP A O 1
ATOM 2225 N N . VAL A 1 282 ? -0.282 -8.875 -26.328 1 98 282 VAL A N 1
ATOM 2226 C CA . VAL A 1 282 ? -0.962 -8 -27.281 1 98 282 VAL A CA 1
ATOM 2227 C C . VAL A 1 282 ? -1.989 -7.141 -26.547 1 98 282 VAL A C 1
ATOM 2229 O O . VAL A 1 282 ? -2.488 -7.527 -25.484 1 98 282 VAL A O 1
ATOM 2232 N N . ARG A 1 283 ? -2.281 -6.008 -27.031 1 95.62 283 ARG A N 1
ATOM 2233 C CA . ARG A 1 283 ? -3.164 -5.047 -26.375 1 95.62 283 ARG A CA 1
ATOM 2234 C C . ARG A 1 283 ? -4.582 -5.594 -26.266 1 95.62 283 ARG A C 1
ATOM 2236 O O . ARG A 1 283 ? -5.211 -5.496 -25.219 1 95.62 283 ARG A O 1
ATOM 2243 N N . ASP A 1 284 ? -5.102 -6.199 -27.328 1 95.75 284 ASP A N 1
ATOM 2244 C CA . ASP A 1 284 ? -6.449 -6.754 -27.344 1 95.75 284 ASP A CA 1
ATOM 2245 C C . ASP A 1 284 ? -6.512 -8.078 -26.594 1 95.75 284 ASP A C 1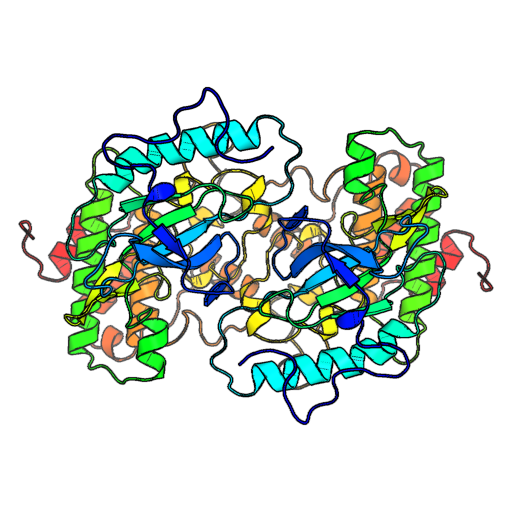
ATOM 2247 O O . ASP A 1 284 ? -5.98 -9.086 -27.062 1 95.75 284 ASP A O 1
ATOM 2251 N N . PRO A 1 285 ? -7.176 -8.07 -25.5 1 96.62 285 PRO A N 1
ATOM 2252 C CA . PRO A 1 285 ? -7.176 -9.289 -24.688 1 96.62 285 PRO A CA 1
ATOM 2253 C C . PRO A 1 285 ? -7.797 -10.484 -25.406 1 96.62 285 PRO A C 1
ATOM 2255 O O . PRO A 1 285 ? -7.418 -11.625 -25.156 1 96.62 285 PRO A O 1
ATOM 2258 N N . SER A 1 286 ? -8.703 -10.273 -26.281 1 96.62 286 SER A N 1
ATOM 2259 C CA . SER A 1 286 ? -9.383 -11.359 -26.984 1 96.62 286 SER A CA 1
ATOM 2260 C C . SER A 1 286 ? -8.445 -12.086 -27.938 1 96.62 286 SER A C 1
ATOM 2262 O O . SER A 1 286 ? -8.742 -13.195 -28.391 1 96.62 286 SER A O 1
ATOM 2264 N N . LYS A 1 287 ? -7.34 -11.508 -28.234 1 98.31 287 LYS A N 1
ATOM 2265 C CA . LYS A 1 287 ? -6.391 -12.086 -29.188 1 98.31 287 LYS A CA 1
ATOM 2266 C C . LYS A 1 287 ? -5.273 -12.828 -28.469 1 98.31 287 LYS A C 1
ATOM 2268 O O . LYS A 1 287 ? -4.414 -13.438 -29.094 1 98.31 287 LYS A O 1
ATOM 2273 N N . ARG A 1 288 ? -5.316 -12.812 -27.172 1 98.62 288 ARG A N 1
ATOM 2274 C CA . ARG A 1 288 ? -4.297 -13.523 -26.406 1 98.62 288 ARG A CA 1
ATOM 2275 C C . ARG A 1 288 ? -4.617 -15.008 -26.312 1 98.62 288 ARG A C 1
ATOM 2277 O O . ARG A 1 288 ? -5.781 -15.391 -26.203 1 98.62 288 ARG A O 1
ATOM 2284 N N . PRO A 1 289 ? -3.598 -15.828 -26.359 1 98.69 289 PRO A N 1
ATOM 2285 C CA . PRO A 1 289 ? -3.852 -17.266 -26.234 1 98.69 289 PRO A CA 1
ATOM 2286 C C . PRO A 1 289 ? -4.34 -17.672 -24.844 1 98.69 289 PRO A C 1
ATOM 2288 O O . PRO A 1 289 ? -4.098 -16.953 -23.875 1 98.69 289 PRO A O 1
ATOM 2291 N N . SER A 1 290 ? -5.062 -18.797 -24.797 1 98.38 290 SER A N 1
ATOM 2292 C CA . SER A 1 290 ? -5.383 -19.391 -23.5 1 98.38 290 SER A CA 1
ATOM 2293 C C . SER A 1 290 ? -4.156 -20.047 -22.875 1 98.38 290 SER A C 1
ATOM 2295 O O . SER A 1 290 ? -3.182 -20.344 -23.562 1 98.38 290 SER A O 1
ATOM 2297 N N . MET A 1 291 ? -4.23 -20.266 -21.609 1 98.5 291 MET A N 1
ATOM 2298 C CA . MET A 1 291 ? -3.107 -20.953 -20.984 1 98.5 291 MET A CA 1
ATOM 2299 C C . MET A 1 291 ? -2.98 -22.391 -21.484 1 98.5 291 MET A C 1
ATOM 2301 O O . MET A 1 291 ? -1.888 -22.953 -21.484 1 98.5 291 MET A O 1
ATOM 2305 N N . THR A 1 292 ? -4.059 -22.953 -21.938 1 97.81 292 THR A N 1
ATOM 2306 C CA . THR A 1 292 ? -3.992 -24.266 -22.594 1 97.81 292 THR A CA 1
ATOM 2307 C C . THR A 1 292 ? -3.148 -24.188 -23.859 1 97.81 292 THR A C 1
ATOM 2309 O O . THR A 1 292 ? -2.266 -25.016 -24.078 1 97.81 292 THR A O 1
ATOM 2312 N N . ASP A 1 293 ? -3.488 -23.172 -24.672 1 98 293 ASP A N 1
ATOM 2313 C CA . ASP A 1 293 ? -2.707 -22.953 -25.875 1 98 293 ASP A CA 1
ATOM 2314 C C . ASP A 1 293 ? -1.241 -22.672 -25.547 1 98 293 ASP A C 1
ATOM 2316 O O . ASP A 1 293 ? -0.344 -23.156 -26.25 1 98 293 ASP A O 1
ATOM 2320 N N . VAL A 1 294 ? -0.979 -21.906 -24.547 1 98.62 294 VAL A N 1
ATOM 2321 C CA . VAL A 1 294 ? 0.375 -21.594 -24.094 1 98.62 294 VAL A CA 1
ATOM 2322 C C . VAL A 1 294 ? 1.119 -22.875 -23.75 1 98.62 294 VAL A C 1
ATOM 2324 O O . VAL A 1 294 ? 2.256 -23.078 -24.172 1 98.62 294 VAL A O 1
ATOM 2327 N N . CYS A 1 295 ? 0.474 -23.734 -22.969 1 98.12 295 CYS A N 1
ATOM 2328 C CA . CYS A 1 295 ? 1.091 -25 -22.594 1 98.12 295 CYS A CA 1
ATOM 2329 C C . CYS A 1 295 ? 1.435 -25.828 -23.812 1 98.12 295 CYS A C 1
ATOM 2331 O O . CYS A 1 295 ? 2.521 -26.406 -23.891 1 98.12 295 CYS A O 1
ATOM 2333 N N . TRP A 1 296 ? 0.551 -25.812 -24.75 1 97.06 296 TRP A N 1
ATOM 2334 C CA . TRP A 1 296 ? 0.79 -26.547 -26 1 97.06 296 TRP A CA 1
ATOM 2335 C C . TRP A 1 296 ? 2.004 -26 -26.734 1 97.06 296 TRP A C 1
ATOM 2337 O O . TRP A 1 296 ? 2.885 -26.75 -27.156 1 97.06 296 TRP A O 1
ATOM 2347 N N . ARG A 1 297 ? 2.109 -24.75 -26.812 1 97 297 ARG A N 1
ATOM 2348 C CA . ARG A 1 297 ? 3.189 -24.078 -27.531 1 97 297 ARG A CA 1
ATOM 2349 C C . ARG A 1 297 ? 4.52 -24.25 -26.812 1 97 297 ARG A C 1
ATOM 2351 O O . ARG A 1 297 ? 5.586 -24.156 -27.422 1 97 297 ARG A O 1
ATOM 2358 N N . LEU A 1 298 ? 4.453 -24.516 -25.547 1 97.19 298 LEU A N 1
ATOM 2359 C CA . LEU A 1 298 ? 5.66 -24.75 -24.75 1 97.19 298 LEU A CA 1
ATOM 2360 C C . LEU A 1 298 ? 6.051 -26.219 -24.781 1 97.19 298 LEU A C 1
ATOM 2362 O O . LEU A 1 298 ? 6.984 -26.641 -24.078 1 97.19 298 LEU A O 1
ATOM 2366 N N . GLY A 1 299 ? 5.34 -27 -25.547 1 94.31 299 GLY A N 1
ATOM 2367 C CA . GLY A 1 299 ? 5.684 -28.391 -25.75 1 94.31 299 GLY A CA 1
ATOM 2368 C C . GLY A 1 299 ? 5.125 -29.312 -24.672 1 94.31 299 GLY A C 1
ATOM 2369 O O . GLY A 1 299 ? 5.609 -30.422 -24.5 1 94.31 299 GLY A O 1
ATOM 2370 N N . MET A 1 300 ? 4.16 -28.797 -23.953 1 89.75 300 MET A N 1
ATOM 2371 C CA . MET A 1 300 ? 3.568 -29.594 -22.875 1 89.75 300 MET A CA 1
ATOM 2372 C C . MET A 1 300 ? 2.373 -30.391 -23.391 1 89.75 300 MET A C 1
ATOM 2374 O O . MET A 1 300 ? 1.654 -29.938 -24.281 1 89.75 300 MET A O 1
ATOM 2378 N N . SER A 1 301 ? 2.312 -31.719 -23.156 1 76 301 SER A N 1
ATOM 2379 C CA . SER A 1 301 ? 1.206 -32.562 -23.609 1 76 301 SER A CA 1
ATOM 2380 C C . SER A 1 301 ? -0.106 -32.156 -22.953 1 76 301 SER A C 1
ATOM 2382 O O . SER A 1 301 ? -0.105 -31.562 -21.875 1 76 301 SER A O 1
ATOM 2384 N N . ALA A 1 302 ? -1.223 -32.188 -23.812 1 60.25 302 ALA A N 1
ATOM 2385 C CA . ALA A 1 302 ? -2.562 -31.859 -23.344 1 60.25 302 ALA A CA 1
ATOM 2386 C C . ALA A 1 302 ? -2.842 -32.469 -21.969 1 60.25 302 ALA A C 1
ATOM 2388 O O . ALA A 1 302 ? -3.617 -31.938 -21.188 1 60.25 302 ALA A O 1
ATOM 2389 N N . SER A 1 303 ? -2.299 -33.594 -21.625 1 51.25 303 SER A N 1
ATOM 2390 C CA . SER A 1 303 ? -2.621 -34.344 -20.422 1 51.25 303 SER A CA 1
ATOM 2391 C C . SER A 1 303 ? -1.907 -33.75 -19.203 1 51.25 303 SER A C 1
ATOM 2393 O O . SER A 1 303 ? -2.172 -34.156 -18.062 1 51.25 303 SER A O 1
ATOM 2395 N N . SER A 1 304 ? -0.94 -32.969 -19.391 1 44.91 304 SER A N 1
ATOM 2396 C CA . SER A 1 304 ? -0.205 -32.531 -18.219 1 44.91 304 SER A CA 1
ATOM 2397 C C . SER A 1 304 ? -0.894 -31.328 -17.547 1 44.91 304 SER A C 1
ATOM 2399 O O . SER A 1 304 ? -1.559 -30.531 -18.203 1 44.91 304 SER A O 1
ATOM 2401 N N . MET B 1 1 ? 17.438 -7.816 11.211 1 63.62 1 MET B N 1
ATOM 2402 C CA . MET B 1 1 ? 18.016 -7.133 12.359 1 63.62 1 MET B CA 1
ATOM 2403 C C . MET B 1 1 ? 16.953 -6.383 13.148 1 63.62 1 MET B C 1
ATOM 2405 O O . MET B 1 1 ? 15.992 -5.875 12.578 1 63.62 1 MET B O 1
ATOM 2409 N N . SER B 1 2 ? 17.078 -6.48 14.461 1 81.38 2 SER B N 1
ATOM 2410 C CA . SER B 1 2 ? 16.094 -5.914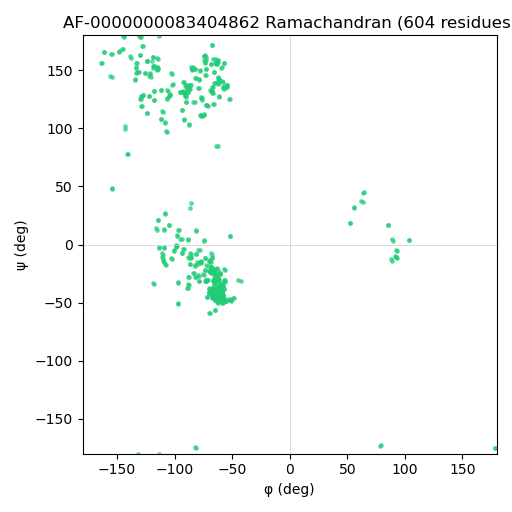 15.375 1 81.38 2 SER B CA 1
ATOM 2411 C C . SER B 1 2 ? 16.438 -4.473 15.734 1 81.38 2 SER B C 1
ATOM 2413 O O . SER B 1 2 ? 17.609 -4.074 15.672 1 81.38 2 SER B O 1
ATOM 2415 N N . PHE B 1 3 ? 15.625 -3.555 15.75 1 90.19 3 PHE B N 1
ATOM 2416 C CA . PHE B 1 3 ? 15.781 -2.182 16.219 1 90.19 3 PHE B CA 1
ATOM 2417 C C . PHE B 1 3 ? 15.695 -2.107 17.734 1 90.19 3 PHE B C 1
ATOM 2419 O O . PHE B 1 3 ? 14.953 -2.873 18.359 1 90.19 3 PHE B O 1
ATOM 2426 N N . PRO B 1 4 ? 16.469 -1.283 18.438 1 93 4 PRO B N 1
ATOM 2427 C CA . PRO B 1 4 ? 17.406 -0.335 17.844 1 93 4 PRO B CA 1
ATOM 2428 C C . PRO B 1 4 ? 18.734 -0.984 17.469 1 93 4 PRO B C 1
ATOM 2430 O O . PRO B 1 4 ? 19.172 -1.935 18.125 1 93 4 PRO B O 1
ATOM 2433 N N . ILE B 1 5 ? 19.344 -0.43 16.469 1 93.31 5 ILE B N 1
ATOM 2434 C CA . ILE B 1 5 ? 20.641 -0.935 16.016 1 93.31 5 ILE B CA 1
ATOM 2435 C C . ILE B 1 5 ? 21.734 -0.488 16.984 1 93.31 5 ILE B C 1
ATOM 2437 O O . ILE B 1 5 ? 21.922 0.709 17.219 1 93.31 5 ILE B O 1
ATOM 2441 N N . PRO B 1 6 ? 22.484 -1.473 17.5 1 91.81 6 PRO B N 1
ATOM 2442 C CA . PRO B 1 6 ? 23.547 -1.113 18.453 1 91.81 6 PRO B CA 1
ATOM 2443 C C . PRO B 1 6 ? 24.594 -0.196 17.828 1 91.81 6 PRO B C 1
ATOM 2445 O O . PRO B 1 6 ? 24.953 -0.358 16.656 1 91.81 6 PRO B O 1
ATOM 2448 N N . GLY B 1 7 ? 25.062 0.736 18.625 1 93 7 GLY B N 1
ATOM 2449 C CA . GLY B 1 7 ? 26.125 1.615 18.188 1 93 7 GLY B CA 1
ATOM 2450 C C . GLY B 1 7 ? 25.625 2.857 17.469 1 93 7 GLY B C 1
ATOM 2451 O O . GLY B 1 7 ? 26.406 3.779 17.203 1 93 7 GLY B O 1
ATOM 2452 N N . LEU B 1 8 ? 24.406 2.844 17.141 1 94.31 8 LEU B N 1
ATOM 2453 C CA . LEU B 1 8 ? 23.828 4.016 16.5 1 94.31 8 LEU B CA 1
ATOM 2454 C C . LEU B 1 8 ? 22.984 4.812 17.5 1 94.31 8 LEU B C 1
ATOM 2456 O O . LEU B 1 8 ? 22.406 4.246 18.422 1 94.31 8 LEU B O 1
ATOM 2460 N N . PRO B 1 9 ? 23 6.133 17.266 1 94.12 9 PRO B N 1
ATOM 2461 C CA . PRO B 1 9 ? 22.109 6.91 18.125 1 94.12 9 PRO B CA 1
ATOM 2462 C C . PRO B 1 9 ? 20.641 6.461 18.031 1 94.12 9 PRO B C 1
ATOM 2464 O O . PRO B 1 9 ? 20.156 6.211 16.922 1 94.12 9 PRO B O 1
ATOM 2467 N N . ARG B 1 10 ? 20.031 6.32 19.156 1 93.75 10 ARG B N 1
ATOM 2468 C CA . ARG B 1 10 ? 18.641 5.855 19.156 1 93.75 10 ARG B CA 1
ATOM 2469 C C . ARG B 1 10 ? 17.688 6.969 19.578 1 93.75 10 ARG B C 1
ATOM 2471 O O . ARG B 1 10 ? 16.469 6.785 19.578 1 93.75 10 ARG B O 1
ATOM 2478 N N . GLU B 1 11 ? 18.203 8.102 20.047 1 94.12 11 GLU B N 1
ATOM 2479 C CA . GLU B 1 11 ? 17.422 9.258 20.469 1 94.12 11 GLU B CA 1
ATOM 2480 C C . GLU B 1 11 ? 18.234 10.547 20.344 1 94.12 11 GLU B C 1
ATOM 2482 O O . GLU B 1 11 ? 19.438 10.508 20.094 1 94.12 11 GLU B O 1
ATOM 2487 N N . THR B 1 12 ? 17.516 11.664 20.375 1 92.62 12 THR B N 1
ATOM 2488 C CA . THR B 1 12 ? 18.125 12.984 20.5 1 92.62 12 THR B CA 1
ATOM 2489 C C . THR B 1 12 ? 17.422 13.797 21.594 1 92.62 12 THR B C 1
ATOM 2491 O O . THR B 1 12 ? 16.5 13.312 22.234 1 92.62 12 THR B O 1
ATOM 2494 N N . GLN B 1 13 ? 17.953 15.008 21.734 1 90.88 13 GLN B N 1
ATOM 2495 C CA . GLN B 1 13 ? 17.375 15.906 22.734 1 90.88 13 GLN B CA 1
ATOM 2496 C C . GLN B 1 13 ? 15.906 16.203 22.422 1 90.88 13 GLN B C 1
ATOM 2498 O O . GLN B 1 13 ? 15.078 16.266 23.328 1 90.88 13 GLN B O 1
ATOM 2503 N N . HIS B 1 14 ? 15.602 16.328 21.219 1 93.19 14 HIS B N 1
ATOM 2504 C CA . HIS B 1 14 ? 14.266 16.766 20.828 1 93.19 14 HIS B CA 1
ATOM 2505 C C . HIS B 1 14 ? 13.398 15.586 20.406 1 93.19 14 HIS B C 1
ATOM 2507 O O . HIS B 1 14 ? 12.203 15.758 20.156 1 93.19 14 HIS B O 1
ATOM 2513 N N . LEU B 1 15 ? 13.961 14.414 20.344 1 93.31 15 LEU B N 1
ATOM 2514 C CA . LEU B 1 15 ? 13.227 13.203 20.016 1 93.31 15 LEU B CA 1
ATOM 2515 C C . LEU B 1 15 ? 13.711 12.031 20.859 1 93.31 15 LEU B C 1
ATOM 2517 O O . LEU B 1 15 ? 14.414 11.148 20.375 1 93.31 15 LEU B O 1
ATOM 2521 N N . PRO B 1 16 ? 13.273 12.016 22.047 1 95.94 16 PRO B N 1
ATOM 2522 C CA . PRO B 1 16 ? 13.742 11.008 23 1 95.94 16 PRO B CA 1
ATOM 2523 C C . PRO B 1 16 ? 13.164 9.617 22.734 1 95.94 16 PRO B C 1
ATOM 2525 O O . PRO B 1 16 ? 12.133 9.5 22.062 1 95.94 16 PRO B O 1
ATOM 2528 N N . ASP B 1 17 ? 13.898 8.633 23.219 1 96.38 17 ASP B N 1
ATOM 2529 C CA . ASP B 1 17 ? 13.391 7.266 23.234 1 96.38 17 ASP B CA 1
ATOM 2530 C C . ASP B 1 17 ? 12.336 7.086 24.328 1 96.38 17 ASP B C 1
ATOM 2532 O O . ASP B 1 17 ? 12.664 7.074 25.516 1 96.38 17 ASP B O 1
ATOM 2536 N N . TRP B 1 18 ? 11.102 6.871 23.922 1 95.88 18 TRP B N 1
ATOM 2537 C CA . TRP B 1 18 ? 9.977 6.754 24.844 1 95.88 18 TRP B CA 1
ATOM 2538 C C . TRP B 1 18 ? 9.641 5.289 25.125 1 95.88 18 TRP B C 1
ATOM 2540 O O . TRP B 1 18 ? 8.648 4.988 25.781 1 95.88 18 TRP B O 1
ATOM 2550 N N . THR B 1 19 ? 10.461 4.367 24.656 1 95.5 19 THR B N 1
ATOM 2551 C CA . THR B 1 19 ? 10.203 2.938 24.781 1 95.5 19 THR B CA 1
ATOM 2552 C C . THR B 1 19 ? 9.875 2.57 26.234 1 95.5 19 THR B C 1
ATOM 2554 O O . THR B 1 19 ? 8.875 1.896 26.5 1 95.5 19 THR B O 1
ATOM 2557 N N . PRO B 1 20 ? 10.672 3.023 27.156 1 93.56 20 PRO B N 1
ATOM 2558 C CA . PRO B 1 20 ? 10.383 2.631 28.547 1 93.56 20 PRO B CA 1
ATOM 2559 C C . PRO B 1 20 ? 9.242 3.43 29.156 1 93.56 20 PRO B C 1
ATOM 2561 O O . PRO B 1 20 ? 8.789 3.121 30.266 1 93.56 20 PRO B O 1
ATOM 2564 N N . ARG B 1 21 ? 8.711 4.41 28.453 1 92.38 21 ARG B N 1
ATOM 2565 C CA . ARG B 1 21 ? 7.766 5.352 29.047 1 92.38 21 ARG B CA 1
ATOM 2566 C C . ARG B 1 21 ? 6.34 5.027 28.625 1 92.38 21 ARG B C 1
ATOM 2568 O O . ARG B 1 21 ? 5.383 5.59 29.156 1 92.38 21 ARG B O 1
ATOM 2575 N N . LEU B 1 22 ? 6.176 4.156 27.641 1 93.75 22 LEU B N 1
ATOM 2576 C CA . LEU B 1 22 ? 4.852 3.961 27.062 1 93.75 22 LEU B CA 1
ATOM 2577 C C . LEU B 1 22 ? 4.414 2.504 27.188 1 93.75 22 LEU B C 1
ATOM 2579 O O . LEU B 1 22 ? 5.246 1.597 27.141 1 93.75 22 LEU B O 1
ATOM 2583 N N . VAL B 1 23 ? 3.133 2.367 27.359 1 92.06 23 VAL B N 1
ATOM 2584 C CA . VAL B 1 23 ? 2.486 1.062 27.266 1 92.06 23 VAL B CA 1
ATOM 2585 C C . VAL B 1 23 ? 1.404 1.098 26.188 1 92.06 23 VAL B C 1
ATOM 2587 O O . VAL B 1 23 ? 0.59 2.023 26.141 1 92.06 23 VAL B O 1
ATOM 2590 N N . GLN B 1 24 ? 1.479 0.164 25.312 1 91.62 24 GLN B N 1
ATOM 2591 C CA . GLN B 1 24 ? 0.479 0.069 24.266 1 91.62 24 GLN B CA 1
ATOM 2592 C C . GLN B 1 24 ? -0.885 -0.315 24.828 1 91.62 24 GLN B C 1
ATOM 2594 O O . GLN B 1 24 ? -0.993 -1.253 25.625 1 91.62 24 GLN B O 1
ATOM 2599 N N . ILE B 1 25 ? -1.912 0.424 24.406 1 89.5 25 ILE B N 1
ATOM 2600 C CA . ILE B 1 25 ? -3.281 0.206 24.859 1 89.5 25 ILE B CA 1
ATOM 2601 C C . ILE B 1 25 ? -3.969 -0.814 23.953 1 89.5 25 ILE B C 1
ATOM 2603 O O . ILE B 1 25 ? -4.699 -1.686 24.438 1 89.5 25 ILE B O 1
ATOM 2607 N N . ASP B 1 26 ? -3.697 -0.778 22.688 1 87.94 26 ASP B N 1
ATOM 2608 C CA . ASP B 1 26 ? -4.406 -1.561 21.688 1 87.94 26 ASP B CA 1
ATOM 2609 C C . ASP B 1 26 ? -3.77 -2.938 21.516 1 87.94 26 ASP B C 1
ATOM 2611 O O . ASP B 1 26 ? -2.543 -3.066 21.516 1 87.94 26 ASP B O 1
ATOM 2615 N N . GLN B 1 27 ? -4.629 -3.936 21.422 1 84.88 27 GLN B N 1
ATOM 2616 C CA . GLN B 1 27 ? -4.121 -5.25 21.047 1 84.88 27 GLN B CA 1
ATOM 2617 C C . GLN B 1 27 ? -3.615 -5.254 19.609 1 84.88 27 GLN B C 1
ATOM 2619 O O . GLN B 1 27 ? -2.582 -5.855 19.312 1 84.88 27 GLN B O 1
ATOM 2624 N N . PHE B 1 28 ? -4.402 -4.629 18.781 1 86.69 28 PHE B N 1
ATOM 2625 C CA . PHE B 1 28 ? -4.043 -4.461 17.391 1 86.69 28 PHE B CA 1
ATOM 2626 C C . PHE B 1 28 ? -4.047 -2.986 17 1 86.69 28 PHE B C 1
ATOM 2628 O O . PHE B 1 28 ? -4.719 -2.174 17.625 1 86.69 28 PHE B O 1
ATOM 2635 N N . ALA B 1 29 ? -3.297 -2.697 15.906 1 88.44 29 ALA B N 1
ATOM 2636 C CA . ALA B 1 29 ? -3.291 -1.325 15.406 1 88.44 29 ALA B CA 1
ATOM 2637 C C . ALA B 1 29 ? -4.707 -0.835 15.133 1 88.44 29 ALA B C 1
ATOM 2639 O O . ALA B 1 29 ? -5.527 -1.569 14.57 1 88.44 29 ALA B O 1
ATOM 2640 N N . PHE B 1 30 ? -5 0.344 15.539 1 85.5 30 PHE B N 1
ATOM 2641 C CA . PHE B 1 30 ? -6.34 0.869 15.305 1 85.5 30 PHE B CA 1
ATOM 2642 C C . PHE B 1 30 ? -6.457 1.451 13.898 1 85.5 30 PHE B C 1
ATOM 2644 O O . PHE B 1 30 ? -7.562 1.621 13.383 1 85.5 30 PHE B O 1
ATOM 2651 N N . ALA B 1 31 ? -5.379 1.859 13.312 1 87.19 31 ALA B N 1
ATOM 2652 C CA . ALA B 1 31 ? -5.336 2.312 11.922 1 87.19 31 ALA B CA 1
ATOM 2653 C C . ALA B 1 31 ? -4.219 1.611 11.148 1 87.19 31 ALA B C 1
ATOM 2655 O O . ALA B 1 31 ? -3.074 1.565 11.609 1 87.19 31 ALA B O 1
ATOM 2656 N N . LEU B 1 32 ? -4.621 1.031 10.086 1 85.69 32 LEU B N 1
ATOM 2657 C CA . LEU B 1 32 ? -3.666 0.338 9.234 1 85.69 32 LEU B CA 1
ATOM 2658 C C . LEU B 1 32 ? -3.359 1.157 7.984 1 85.69 32 LEU B C 1
ATOM 2660 O O . LEU B 1 32 ? -4.27 1.699 7.352 1 85.69 32 LEU B O 1
ATOM 2664 N N . GLY B 1 33 ? -2.057 1.356 7.699 1 81.69 33 GLY B N 1
ATOM 2665 C CA . GLY B 1 33 ? -1.657 2.094 6.512 1 81.69 33 GLY B CA 1
ATOM 2666 C C . GLY B 1 33 ? -0.617 1.366 5.68 1 81.69 33 GLY B C 1
ATOM 2667 O O . GLY B 1 33 ? -0.225 0.244 6.008 1 81.69 33 GLY B O 1
ATOM 2668 N N . GLU B 1 34 ? -0.25 2.01 4.57 1 77.94 34 GLU B N 1
ATOM 2669 C CA . GLU B 1 34 ? 0.71 1.43 3.637 1 77.94 34 GLU B CA 1
ATOM 2670 C C . GLU B 1 34 ? 2.113 1.399 4.234 1 77.94 34 GLU B C 1
ATOM 2672 O O . GLU B 1 34 ? 2.807 0.383 4.156 1 77.94 34 GLU B O 1
ATOM 2677 N N . HIS B 1 35 ? 2.463 2.492 4.898 1 84.06 35 HIS B N 1
ATOM 2678 C CA . HIS B 1 35 ? 3.84 2.609 5.363 1 84.06 35 HIS B CA 1
ATOM 2679 C C . HIS B 1 35 ? 3.912 2.578 6.887 1 84.06 35 HIS B C 1
ATOM 2681 O O . HIS B 1 35 ? 5 2.633 7.461 1 84.06 35 HIS B O 1
ATOM 2687 N N . SER B 1 36 ? 2.762 2.494 7.426 1 89.94 36 SER B N 1
ATOM 2688 C CA . SER B 1 36 ? 2.771 2.492 8.883 1 89.94 36 SER B CA 1
ATOM 2689 C C . SER B 1 36 ? 1.444 1.991 9.445 1 89.94 36 SER B C 1
ATOM 2691 O O . SER B 1 36 ? 0.431 1.982 8.742 1 89.94 36 SER B O 1
ATOM 2693 N N . ASP B 1 37 ? 1.525 1.526 10.586 1 91.31 37 ASP B N 1
ATOM 2694 C CA . ASP B 1 37 ? 0.361 1.248 11.422 1 91.31 37 ASP B CA 1
ATOM 2695 C C . ASP B 1 37 ? 0.345 2.146 12.656 1 91.31 37 ASP B C 1
ATOM 2697 O O . ASP B 1 37 ? 1.397 2.584 13.125 1 91.31 37 ASP B O 1
ATOM 2701 N N . VAL B 1 38 ? -0.846 2.43 13.133 1 93.94 38 VAL B N 1
ATOM 2702 C CA . VAL B 1 38 ? -0.936 3.332 14.273 1 93.94 38 VAL B CA 1
ATOM 2703 C C . VAL B 1 38 ? -1.565 2.605 15.461 1 93.94 38 VAL B C 1
ATOM 2705 O O . VAL B 1 38 ? -2.594 1.94 15.312 1 93.94 38 VAL B O 1
ATOM 2708 N N . PHE B 1 39 ? -0.938 2.73 16.625 1 94.38 39 PHE B N 1
ATOM 2709 C CA . PHE B 1 39 ? -1.396 2.195 17.906 1 94.38 39 PHE B CA 1
ATOM 2710 C C . PHE B 1 39 ? -1.641 3.318 18.906 1 94.38 39 PHE B C 1
ATOM 2712 O O . PHE B 1 39 ? -1.046 4.391 18.797 1 94.38 39 PHE B O 1
ATOM 2719 N N . ARG B 1 40 ? -2.607 3.057 19.891 1 95.62 40 ARG B N 1
ATOM 2720 C CA . ARG B 1 40 ? -2.738 3.961 21.031 1 95.62 40 ARG B CA 1
ATOM 2721 C C . ARG B 1 40 ? -1.876 3.496 22.203 1 95.62 40 ARG B C 1
ATOM 2723 O O . ARG B 1 40 ? -1.766 2.297 22.469 1 95.62 40 ARG B O 1
ATOM 2730 N N . ALA B 1 41 ? -1.303 4.441 22.797 1 94.69 41 ALA B N 1
ATOM 2731 C CA . ALA B 1 41 ? -0.468 4.145 23.969 1 94.69 41 ALA B CA 1
ATOM 2732 C C . ALA B 1 41 ? -0.682 5.176 25.078 1 94.69 41 ALA B C 1
ATOM 2734 O O . ALA B 1 41 ? -1.272 6.234 24.828 1 94.69 41 ALA B O 1
ATOM 2735 N N . ARG B 1 42 ? -0.279 4.812 26.281 1 93.88 42 ARG B N 1
ATOM 2736 C CA . ARG B 1 42 ? -0.283 5.703 27.438 1 93.88 42 ARG B CA 1
ATOM 2737 C C . ARG B 1 42 ? 1.037 5.621 28.203 1 93.88 42 ARG B C 1
ATOM 2739 O O . ARG B 1 42 ? 1.774 4.645 28.078 1 93.88 42 ARG B O 1
ATOM 2746 N N . LYS B 1 43 ? 1.313 6.672 28.906 1 92.5 43 LYS B N 1
ATOM 2747 C CA . LYS B 1 43 ? 2.504 6.629 29.75 1 92.5 43 LYS B CA 1
ATOM 2748 C C . LYS B 1 43 ? 2.332 5.625 30.875 1 92.5 43 LYS B C 1
ATOM 2750 O O . LYS B 1 43 ? 1.262 5.539 31.484 1 92.5 43 LYS B O 1
ATOM 2755 N N . THR B 1 44 ? 3.387 4.852 31.062 1 86.38 44 THR B N 1
ATOM 2756 C CA . THR B 1 44 ? 3.371 3.818 32.094 1 86.38 44 THR B CA 1
ATOM 2757 C C . THR B 1 44 ? 3.109 4.43 33.469 1 86.38 44 THR B C 1
ATOM 2759 O O . THR B 1 44 ? 2.404 3.84 34.281 1 86.38 44 THR B O 1
ATOM 2762 N N . GLN B 1 45 ? 3.785 5.57 33.781 1 76.94 45 GLN B N 1
ATOM 2763 C CA . GLN B 1 45 ? 3.703 6.152 35.094 1 76.94 45 GLN B CA 1
ATOM 2764 C C . GLN B 1 45 ? 2.496 7.078 35.219 1 76.94 45 GLN B C 1
ATOM 2766 O O . GLN B 1 45 ? 2.287 7.699 36.281 1 76.94 45 GLN B O 1
ATOM 2771 N N . ASP B 1 46 ? 1.95 7.312 34.156 1 65.44 46 ASP B N 1
ATOM 2772 C CA . ASP B 1 46 ? 0.849 8.266 34.219 1 65.44 46 ASP B CA 1
ATOM 2773 C C . ASP B 1 46 ? -0.283 7.734 35.094 1 65.44 46 ASP B C 1
ATOM 2775 O O . ASP B 1 46 ? -1.047 6.863 34.656 1 65.44 46 ASP B O 1
ATOM 2779 N N . VAL B 1 47 ? -0.088 7.992 36.406 1 55.41 47 VAL B N 1
ATOM 2780 C CA . VAL B 1 47 ? -1.066 7.68 37.469 1 55.41 47 VAL B CA 1
ATOM 2781 C C . VAL B 1 47 ? -2.426 8.266 37.094 1 55.41 47 VAL B C 1
ATOM 2783 O O . VAL B 1 47 ? -3.467 7.738 37.469 1 55.41 47 VAL B O 1
ATOM 2786 N N . ARG B 1 48 ? -2.396 9.453 36.719 1 55.03 48 ARG B N 1
ATOM 2787 C CA . ARG B 1 48 ? -3.719 10.031 36.5 1 55.03 48 ARG B CA 1
ATOM 2788 C C . ARG B 1 48 ? -4.273 9.641 35.125 1 55.03 48 ARG B C 1
ATOM 2790 O O . ARG B 1 48 ? -5.426 9.945 34.812 1 55.03 48 ARG B O 1
ATOM 2797 N N . GLY B 1 49 ? -3.637 8.656 34.406 1 57.88 49 GLY B N 1
ATOM 2798 C CA . GLY B 1 49 ? -3.941 7.672 33.375 1 57.88 49 GLY B CA 1
ATOM 2799 C C . GLY B 1 49 ? -4.613 8.273 32.156 1 57.88 49 GLY B C 1
ATOM 2800 O O . GLY B 1 49 ? -5.223 7.562 31.375 1 57.88 49 GLY B O 1
ATOM 2801 N N . LYS B 1 50 ? -4.523 9.773 31.906 1 75.25 50 LYS B N 1
ATOM 2802 C CA . LYS B 1 50 ? -5.648 10.18 31.062 1 75.25 50 LYS B CA 1
ATOM 2803 C C . LYS B 1 50 ? -5.188 10.523 29.656 1 75.25 50 LYS B C 1
ATOM 2805 O O . LYS B 1 50 ? -5.934 10.344 28.688 1 75.25 50 LYS B O 1
ATOM 2810 N N . ARG B 1 51 ? -3.811 10.758 29.516 1 88.62 51 ARG B N 1
ATOM 2811 C CA . ARG B 1 51 ? -3.494 11.234 28.172 1 88.62 51 ARG B CA 1
ATOM 2812 C C . ARG B 1 51 ? -3.113 10.078 27.266 1 88.62 51 ARG B C 1
ATOM 2814 O O . ARG B 1 51 ? -2.297 9.227 27.641 1 88.62 51 ARG B O 1
ATOM 2821 N N . VAL B 1 52 ? -3.688 10.008 26.109 1 93.44 52 VAL B N 1
ATOM 2822 C CA . VAL B 1 52 ? -3.438 8.977 25.109 1 93.44 52 VAL B CA 1
ATOM 2823 C C . VAL B 1 52 ? -2.521 9.531 24.016 1 93.44 52 VAL B C 1
ATOM 2825 O O . VAL B 1 52 ? -2.645 10.695 23.625 1 93.44 52 VAL B O 1
ATOM 2828 N N . TYR B 1 53 ? -1.562 8.719 23.609 1 95.69 53 TYR B N 1
ATOM 2829 C CA . TYR B 1 53 ? -0.652 9.047 22.516 1 95.69 53 TYR B CA 1
ATOM 2830 C C . TYR B 1 53 ? -0.856 8.117 21.328 1 95.69 53 TYR B C 1
ATOM 2832 O O . TYR B 1 53 ? -1.391 7.016 21.484 1 95.69 53 TYR B O 1
ATOM 2840 N N . ALA B 1 54 ? -0.563 8.609 20.141 1 96.38 54 ALA B N 1
ATOM 2841 C CA . ALA B 1 54 ? -0.514 7.781 18.938 1 96.38 54 ALA B CA 1
ATOM 2842 C C . ALA B 1 54 ? 0.913 7.328 18.641 1 96.38 54 ALA B C 1
ATOM 2844 O O . ALA B 1 54 ? 1.852 8.125 18.719 1 96.38 54 ALA B O 1
ATOM 2845 N N . VAL B 1 55 ? 1.057 6.078 18.406 1 96.75 55 VAL B N 1
ATOM 2846 C CA . VAL B 1 55 ? 2.338 5.52 17.984 1 96.75 55 VAL B CA 1
ATOM 2847 C C . VAL B 1 55 ? 2.242 5.035 16.547 1 96.75 55 VAL B C 1
ATOM 2849 O O . VAL B 1 55 ? 1.6 4.02 16.266 1 96.75 55 VAL B O 1
ATOM 2852 N N . LYS B 1 56 ? 2.879 5.75 15.648 1 95.75 56 LYS B N 1
ATOM 2853 C CA . LYS B 1 56 ? 2.971 5.367 14.242 1 95.75 56 LYS B CA 1
ATOM 2854 C C . LYS B 1 56 ? 4.168 4.457 13.992 1 95.75 56 LYS B C 1
ATOM 2856 O O . LYS B 1 56 ? 5.309 4.922 13.93 1 95.75 56 LYS B O 1
ATOM 2861 N N . THR B 1 57 ? 3.902 3.176 13.844 1 94.62 57 THR B N 1
ATOM 2862 C CA . THR B 1 57 ? 4.969 2.209 13.609 1 94.62 57 THR B CA 1
ATOM 2863 C C . THR B 1 57 ? 5.223 2.029 12.117 1 94.62 57 THR B C 1
ATOM 2865 O O . THR B 1 57 ? 4.297 1.73 11.359 1 94.62 57 THR B O 1
ATOM 2868 N N . LEU B 1 58 ? 6.426 2.188 11.742 1 92.62 58 LEU B N 1
ATOM 2869 C CA . LEU B 1 58 ? 6.777 2.152 10.32 1 92.62 58 LEU B CA 1
ATOM 2870 C C . LEU B 1 58 ? 6.695 0.731 9.781 1 92.62 58 LEU B C 1
ATOM 2872 O O . LEU B 1 58 ? 6.816 -0.236 10.531 1 92.62 58 LEU B O 1
ATOM 2876 N N . ARG B 1 59 ? 6.398 0.696 8.484 1 88.69 59 ARG B N 1
ATOM 2877 C CA . ARG B 1 59 ? 6.371 -0.542 7.715 1 88.69 59 ARG B CA 1
ATOM 2878 C C . ARG B 1 59 ? 7.203 -0.413 6.445 1 88.69 59 ARG B C 1
ATOM 2880 O O . ARG B 1 59 ? 7.039 0.544 5.684 1 88.69 59 ARG B O 1
ATOM 2887 N N . ALA B 1 60 ? 8.086 -1.331 6.27 1 84.69 60 ALA B N 1
ATOM 2888 C CA . ALA B 1 60 ? 8.883 -1.343 5.047 1 84.69 60 ALA B CA 1
ATOM 2889 C C . ALA B 1 60 ? 8.938 -2.742 4.438 1 84.69 60 ALA B C 1
ATOM 2891 O O . ALA B 1 60 ? 8.797 -3.74 5.148 1 84.69 60 ALA B O 1
ATOM 2892 N N . GLY B 1 61 ? 9.008 -2.689 3.133 1 73.81 61 GLY B N 1
ATOM 2893 C CA . GLY B 1 61 ? 9.164 -3.961 2.443 1 73.81 61 GLY B CA 1
ATOM 2894 C C . GLY B 1 61 ? 10.5 -4.625 2.707 1 73.81 61 GLY B C 1
ATOM 2895 O O . GLY B 1 61 ? 11.352 -4.066 3.398 1 73.81 61 GLY B O 1
ATOM 2896 N N . SER B 1 62 ? 10.547 -5.871 2.201 1 67.81 62 SER B N 1
ATOM 2897 C CA . SER B 1 62 ? 11.797 -6.613 2.326 1 67.81 62 SER B CA 1
ATOM 2898 C C . SER B 1 62 ? 12.938 -5.906 1.594 1 67.81 62 SER B C 1
ATOM 2900 O O . SER B 1 62 ? 12.734 -5.363 0.507 1 67.81 62 SER B O 1
ATOM 2902 N N . SER B 1 63 ? 14.023 -5.707 2.33 1 68.25 63 SER B N 1
ATOM 2903 C CA . SER B 1 63 ? 15.172 -5.047 1.729 1 68.25 63 SER B CA 1
ATOM 2904 C C . SER B 1 63 ? 16.344 -6.008 1.583 1 68.25 63 SER B C 1
ATOM 2906 O O . SER B 1 63 ? 16.594 -6.832 2.467 1 68.25 63 SER B O 1
ATOM 2908 N N . SER B 1 64 ? 16.891 -5.938 0.374 1 67.19 64 SER B N 1
ATOM 2909 C CA . SER B 1 64 ? 18.141 -6.652 0.177 1 67.19 64 SER B CA 1
ATOM 2910 C C . SER B 1 64 ? 19.344 -5.789 0.577 1 67.19 64 SER B C 1
ATOM 2912 O O . SER B 1 64 ? 20.469 -6.27 0.616 1 67.19 64 SER B O 1
ATOM 2914 N N . ASN B 1 65 ? 19.078 -4.527 0.877 1 77.19 65 ASN B N 1
ATOM 2915 C CA . ASN B 1 65 ? 20.125 -3.607 1.313 1 77.19 65 ASN B CA 1
ATOM 2916 C C . ASN B 1 65 ? 20.516 -3.846 2.771 1 77.19 65 ASN B C 1
ATOM 2918 O O . ASN B 1 65 ? 19.734 -3.557 3.678 1 77.19 65 ASN B O 1
ATOM 2922 N N . PRO B 1 66 ? 21.703 -4.355 2.959 1 80.69 66 PRO B N 1
ATOM 2923 C CA . PRO B 1 66 ? 22.109 -4.68 4.328 1 80.69 66 PRO B CA 1
ATOM 2924 C C . PRO B 1 66 ? 22.172 -3.445 5.227 1 80.69 66 PRO B C 1
ATOM 2926 O O . PRO B 1 66 ? 22.156 -3.57 6.453 1 80.69 66 PRO B O 1
ATOM 2929 N N . ASN B 1 67 ? 22.312 -2.307 4.609 1 88.62 67 ASN B N 1
ATOM 2930 C CA . ASN B 1 67 ? 22.453 -1.081 5.383 1 88.62 67 ASN B CA 1
ATOM 2931 C C . ASN B 1 67 ? 21.125 -0.384 5.602 1 88.62 67 ASN B C 1
ATOM 2933 O O . ASN B 1 67 ? 21.062 0.661 6.25 1 88.62 67 ASN B O 1
ATOM 2937 N N . PHE B 1 68 ? 20.062 -0.965 5.184 1 89.44 68 PHE B N 1
ATOM 2938 C CA . PHE B 1 68 ? 18.75 -0.319 5.211 1 89.44 68 PHE B CA 1
ATOM 2939 C C . PHE B 1 68 ? 18.359 0.027 6.641 1 89.44 68 PHE B C 1
ATOM 2941 O O . PHE B 1 68 ? 17.953 1.158 6.922 1 89.44 68 PHE B O 1
ATOM 2948 N N . HIS B 1 69 ? 18.516 -0.897 7.52 1 90.94 69 HIS B N 1
ATOM 2949 C CA . HIS B 1 69 ? 18.078 -0.691 8.891 1 90.94 69 HIS B CA 1
ATOM 2950 C C . HIS B 1 69 ? 18.875 0.418 9.57 1 90.94 69 HIS B C 1
ATOM 2952 O O . HIS B 1 69 ? 18.312 1.281 10.242 1 90.94 69 HIS B O 1
ATOM 2958 N N . ALA B 1 70 ? 20.172 0.367 9.375 1 92.88 70 ALA B N 1
ATOM 2959 C CA . ALA B 1 70 ? 21.031 1.401 9.945 1 92.88 70 ALA B CA 1
ATOM 2960 C C . ALA B 1 70 ? 20.703 2.773 9.367 1 92.88 70 ALA B C 1
ATOM 2962 O O . ALA B 1 70 ? 20.625 3.762 10.102 1 92.88 70 ALA B O 1
ATOM 2963 N N . GLN B 1 71 ? 20.5 2.791 8.102 1 92.19 71 GLN B N 1
ATOM 2964 C CA . GLN B 1 71 ? 20.172 4.043 7.422 1 92.19 71 GLN B CA 1
ATOM 2965 C C . GLN B 1 71 ? 18.828 4.59 7.902 1 92.19 71 GLN B C 1
ATOM 2967 O O . GLN B 1 71 ? 18.688 5.797 8.109 1 92.19 71 GLN B O 1
ATOM 2972 N N . LEU B 1 72 ? 17.875 3.701 8.078 1 92.88 72 LEU B N 1
ATOM 2973 C CA . LEU B 1 72 ? 16.562 4.117 8.547 1 92.88 72 LEU B CA 1
ATOM 2974 C C . LEU B 1 72 ? 16.641 4.715 9.945 1 92.88 72 LEU B C 1
ATOM 2976 O O . LEU B 1 72 ? 16.078 5.777 10.211 1 92.88 72 LEU B O 1
ATOM 2980 N N . GLN B 1 73 ? 17.359 4.059 10.789 1 94.12 73 GLN B N 1
ATOM 2981 C CA . GLN B 1 73 ? 17.5 4.566 12.156 1 94.12 73 GLN B CA 1
ATOM 2982 C C . GLN B 1 73 ? 18.188 5.922 12.172 1 94.12 73 GLN B C 1
ATOM 2984 O O . GLN B 1 73 ? 17.797 6.828 12.906 1 94.12 73 GLN B O 1
ATOM 2989 N N . ARG B 1 74 ? 19.203 6.086 11.375 1 93.56 74 ARG B N 1
ATOM 2990 C CA . ARG B 1 74 ? 19.906 7.367 11.289 1 93.56 74 ARG B CA 1
ATOM 2991 C C . ARG B 1 74 ? 18.969 8.469 10.797 1 93.56 74 ARG B C 1
ATOM 2993 O O . ARG B 1 74 ? 18.984 9.586 11.32 1 93.56 74 ARG B O 1
ATOM 3000 N N . LYS B 1 75 ? 18.188 8.141 9.844 1 91.75 75 LYS B N 1
ATOM 3001 C CA . LYS B 1 75 ? 17.234 9.109 9.297 1 91.75 75 LYS B CA 1
ATOM 3002 C C . LYS B 1 75 ? 16.203 9.508 10.344 1 91.75 75 LYS B C 1
ATOM 3004 O O . LYS B 1 75 ? 15.852 10.688 10.461 1 91.75 75 LYS B O 1
ATOM 3009 N N . LEU B 1 76 ? 15.719 8.508 11.031 1 93.06 76 LEU B N 1
ATOM 3010 C CA . LEU B 1 76 ? 14.711 8.766 12.062 1 93.06 76 LEU B CA 1
ATOM 3011 C C . LEU B 1 76 ? 15.258 9.703 13.133 1 93.06 76 LEU B C 1
ATOM 3013 O O . LEU B 1 76 ? 14.562 10.625 13.555 1 93.06 76 LEU B O 1
ATOM 3017 N N . VAL B 1 77 ? 16.438 9.453 13.461 1 93.81 77 VAL B N 1
ATOM 3018 C CA . VAL B 1 77 ? 17.047 10.266 14.508 1 93.81 77 VAL B CA 1
ATOM 3019 C C . VAL B 1 77 ? 17.328 11.672 13.977 1 93.81 77 VAL B C 1
ATOM 3021 O O . VAL B 1 77 ? 16.984 12.664 14.625 1 93.81 77 VAL B O 1
ATOM 3024 N N . ARG B 1 78 ? 17.859 11.766 12.82 1 91.56 78 ARG B N 1
ATOM 3025 C CA . ARG B 1 78 ? 18.219 13.055 12.234 1 91.56 78 ARG B CA 1
ATOM 3026 C C . ARG B 1 78 ? 16.969 13.898 11.977 1 91.56 78 ARG B C 1
ATOM 3028 O O . ARG B 1 78 ? 16.859 15.016 12.492 1 91.56 78 ARG B O 1
ATOM 3035 N N . TRP B 1 79 ? 16.094 13.359 11.25 1 90.69 79 TRP B N 1
ATOM 3036 C CA . TRP B 1 79 ? 14.875 14.109 10.93 1 90.69 79 TRP B CA 1
ATOM 3037 C C . TRP B 1 79 ? 13.961 14.203 12.141 1 90.69 79 TRP B C 1
ATOM 3039 O O . TRP B 1 79 ? 13.25 15.195 12.312 1 90.69 79 TRP B O 1
ATOM 3049 N N . GLY B 1 80 ? 14.078 13.172 12.914 1 89.69 80 GLY B N 1
ATOM 3050 C CA . GLY B 1 80 ? 13.336 13.25 14.156 1 89.69 80 GLY B CA 1
ATOM 3051 C C . GLY B 1 80 ? 13.695 14.461 15 1 89.69 80 GLY B C 1
ATOM 3052 O O . GLY B 1 80 ? 12.82 15.078 15.617 1 89.69 80 GLY B O 1
ATOM 3053 N N . ASP B 1 81 ? 14.914 14.75 14.977 1 91.38 81 ASP B N 1
ATOM 3054 C CA . ASP B 1 81 ? 15.383 15.891 15.758 1 91.38 81 ASP B CA 1
ATOM 3055 C C . ASP B 1 81 ? 14.797 17.188 15.234 1 91.38 81 ASP B C 1
ATOM 3057 O O . ASP B 1 81 ? 14.398 18.062 16.016 1 91.38 81 ASP B O 1
ATOM 3061 N N . VAL B 1 82 ? 14.719 17.328 14 1 93.69 82 VAL B N 1
ATOM 3062 C CA . VAL B 1 82 ? 14.141 18.5 13.359 1 93.69 82 VAL B CA 1
ATOM 3063 C C . VAL B 1 82 ? 12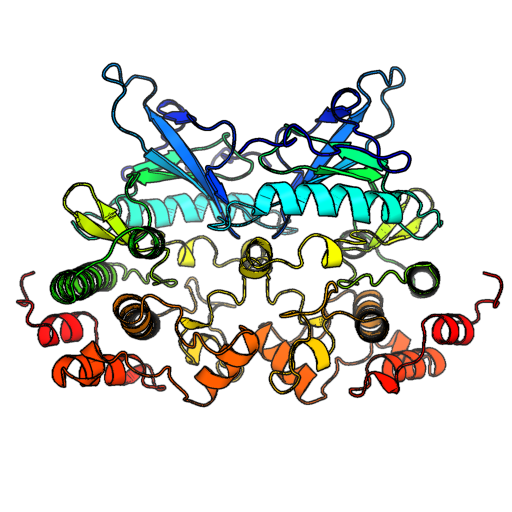.641 18.562 13.633 1 93.69 82 VAL B C 1
ATOM 3065 O O . VAL B 1 82 ? 12.117 19.594 14.055 1 93.69 82 VAL B O 1
ATOM 3068 N N . LEU B 1 83 ? 11.992 17.469 13.484 1 94.81 83 LEU B N 1
ATOM 3069 C CA . LEU B 1 83 ? 10.539 17.391 13.586 1 94.81 83 LEU B CA 1
ATOM 3070 C C . LEU B 1 83 ? 10.094 17.516 15.039 1 94.81 83 LEU B C 1
ATOM 3072 O O . LEU B 1 83 ? 9.016 18.062 15.312 1 94.81 83 LEU B O 1
ATOM 3076 N N . GLY B 1 84 ? 10.945 17.031 15.93 1 95.31 84 GLY B N 1
ATOM 3077 C CA . GLY B 1 84 ? 10.633 17.094 17.344 1 95.31 84 GLY B CA 1
ATOM 3078 C C . GLY B 1 84 ? 10.625 18.516 17.891 1 95.31 84 GLY B C 1
ATOM 3079 O O . GLY B 1 84 ? 10.109 18.766 18.969 1 95.31 84 GLY B O 1
ATOM 3080 N N . GLN B 1 85 ? 11.117 19.438 17.125 1 96.12 85 GLN B N 1
ATOM 3081 C CA . GLN B 1 85 ? 11.203 20.828 17.547 1 96.12 85 GLN B CA 1
ATOM 3082 C C . GLN B 1 85 ? 9.984 21.609 17.094 1 96.12 85 GLN B C 1
ATOM 3084 O O . GLN B 1 85 ? 9.812 22.781 17.484 1 96.12 85 GLN B O 1
ATOM 3089 N N . LEU B 1 86 ? 9.219 21 16.344 1 96.56 86 LEU B N 1
ATOM 3090 C CA . LEU B 1 86 ? 8.055 21.703 15.812 1 96.56 86 LEU B CA 1
ATOM 3091 C C . LEU B 1 86 ? 7.07 22.047 16.938 1 96.56 86 LEU B C 1
ATOM 3093 O O . LEU B 1 86 ? 6.801 21.203 17.797 1 96.56 86 LEU B O 1
ATOM 3097 N N . ASN B 1 87 ? 6.688 23.281 16.938 1 96.12 87 ASN B N 1
ATOM 3098 C CA . ASN B 1 87 ? 5.715 23.781 17.906 1 96.12 87 ASN B CA 1
ATOM 3099 C C . ASN B 1 87 ? 4.785 24.812 17.297 1 96.12 87 ASN B C 1
ATOM 3101 O O . ASN B 1 87 ? 5.148 25.984 17.172 1 96.12 87 ASN B O 1
ATOM 3105 N N . HIS B 1 88 ? 3.666 24.422 16.953 1 96.81 88 HIS B N 1
ATOM 3106 C CA . HIS B 1 88 ? 2.641 25.25 16.328 1 96.81 88 HIS B CA 1
ATOM 3107 C C . HIS B 1 88 ? 1.246 24.703 16.594 1 96.81 88 HIS B C 1
ATOM 3109 O O . HIS B 1 88 ? 1.047 23.484 16.594 1 96.81 88 HIS B O 1
ATOM 3115 N N . GLU B 1 89 ? 0.296 25.516 16.766 1 96 89 GLU B N 1
ATOM 3116 C CA . GLU B 1 89 ? -1.055 25.109 17.141 1 96 89 GLU B CA 1
ATOM 3117 C C . GLU B 1 89 ? -1.704 24.25 16.062 1 96 89 GLU B C 1
ATOM 3119 O O . GLU B 1 89 ? -2.555 23.422 16.359 1 96 89 GLU B O 1
ATOM 3124 N N . ASN B 1 90 ? -1.288 24.453 14.797 1 97.75 90 ASN B N 1
ATOM 3125 C CA . ASN B 1 90 ? -1.931 23.734 13.695 1 97.75 90 ASN B CA 1
ATOM 3126 C C . ASN B 1 90 ? -1.048 22.609 13.172 1 97.75 90 ASN B C 1
ATOM 3128 O O . ASN B 1 90 ? -1.266 22.109 12.062 1 97.75 90 ASN B O 1
ATOM 3132 N N . VAL B 1 91 ? -0.069 22.234 13.938 1 97.75 91 VAL B N 1
ATOM 3133 C CA . VAL B 1 91 ? 0.835 21.156 13.57 1 97.75 91 VAL B CA 1
ATOM 3134 C C . VAL B 1 91 ? 0.898 20.125 14.695 1 97.75 91 VAL B C 1
ATOM 3136 O O . VAL B 1 91 ? 1.065 20.484 15.867 1 97.75 91 VAL B O 1
ATOM 3139 N N . CYS B 1 92 ? 0.694 18.891 14.32 1 97.19 92 CYS B N 1
ATOM 3140 C CA . CYS B 1 92 ? 0.742 17.812 15.289 1 97.19 92 CYS B CA 1
ATOM 3141 C C . CYS B 1 92 ? 2.1 17.75 15.984 1 97.19 92 CYS B C 1
ATOM 3143 O O . CYS B 1 92 ? 3.137 17.891 15.328 1 97.19 92 CYS B O 1
ATOM 3145 N N . THR B 1 93 ? 2.08 17.484 17.25 1 95.69 93 THR B N 1
ATOM 3146 C CA . THR B 1 93 ? 3.311 17.453 18.031 1 95.69 93 THR B CA 1
ATOM 3147 C C . THR B 1 93 ? 3.908 16.047 18.031 1 95.69 93 THR B C 1
ATOM 3149 O O . THR B 1 93 ? 3.236 15.078 18.391 1 95.69 93 THR B O 1
ATOM 3152 N N . ILE B 1 94 ? 5.117 15.914 17.594 1 96.25 94 ILE B N 1
ATOM 3153 C CA . ILE B 1 94 ? 5.898 14.688 17.656 1 96.25 94 ILE B CA 1
ATOM 3154 C C . ILE B 1 94 ? 6.656 14.625 18.969 1 96.25 94 ILE B C 1
ATOM 3156 O O . ILE B 1 94 ? 7.293 15.602 19.375 1 96.25 94 ILE B O 1
ATOM 3160 N N . ARG B 1 95 ? 6.652 13.484 19.609 1 95.38 95 ARG B N 1
ATOM 3161 C CA . ARG B 1 95 ? 7.074 13.469 21 1 95.38 95 ARG B CA 1
ATOM 3162 C C . ARG B 1 95 ? 8.297 12.586 21.188 1 95.38 95 ARG B C 1
ATOM 3164 O O . ARG B 1 95 ? 9.125 12.836 22.078 1 95.38 95 ARG B O 1
ATOM 3171 N N . GLY B 1 96 ? 8.375 11.562 20.422 1 96.19 96 GLY B N 1
ATOM 3172 C CA . GLY B 1 96 ? 9.484 10.656 20.641 1 96.19 96 GLY B CA 1
ATOM 3173 C C . GLY B 1 96 ? 9.477 9.461 19.719 1 96.19 96 GLY B C 1
ATOM 3174 O O . GLY B 1 96 ? 8.734 9.438 18.734 1 96.19 96 GLY B O 1
ATOM 3175 N N . LEU B 1 97 ? 10.453 8.523 19.969 1 96.62 97 LEU B N 1
ATOM 3176 C CA . LEU B 1 97 ? 10.562 7.266 19.25 1 96.62 97 LEU B CA 1
ATOM 3177 C C . LEU B 1 97 ? 10.32 6.078 20.172 1 96.62 97 LEU B C 1
ATOM 3179 O O . LEU B 1 97 ? 10.5 6.188 21.375 1 96.62 97 LEU B O 1
ATOM 3183 N N . VAL B 1 98 ? 9.867 5.047 19.594 1 96.12 98 VAL B N 1
ATOM 3184 C CA . VAL B 1 98 ? 9.781 3.795 20.344 1 96.12 98 VAL B CA 1
ATOM 3185 C C . VAL B 1 98 ? 10.383 2.658 19.516 1 96.12 98 VAL B C 1
ATOM 3187 O O . VAL B 1 98 ? 10.32 2.67 18.297 1 96.12 98 VAL B O 1
ATOM 3190 N N . TYR B 1 99 ? 10.938 1.737 20.234 1 94.69 99 TYR B N 1
ATOM 3191 C CA . TYR B 1 99 ? 11.547 0.547 19.656 1 94.69 99 TYR B CA 1
ATOM 3192 C C . TYR B 1 99 ? 10.969 -0.72 20.266 1 94.69 99 TYR B C 1
ATOM 3194 O O . TYR B 1 99 ? 10.484 -0.702 21.406 1 94.69 99 TYR B O 1
ATOM 3202 N N . GLY B 1 100 ? 10.891 -1.812 19.453 1 87.94 100 GLY B N 1
ATOM 3203 C CA . GLY B 1 100 ? 10.562 -3.119 20 1 87.94 100 GLY B CA 1
ATOM 3204 C C . GLY B 1 100 ? 9.078 -3.428 19.953 1 87.94 100 GLY B C 1
ATOM 3205 O O . GLY B 1 100 ? 8.664 -4.559 20.219 1 87.94 100 GLY B O 1
ATOM 3206 N N . THR B 1 101 ? 8.25 -2.471 19.672 1 84.19 101 THR B N 1
ATOM 3207 C CA . THR B 1 101 ? 6.812 -2.689 19.609 1 84.19 101 THR B CA 1
ATOM 3208 C C . THR B 1 101 ? 6.418 -3.332 18.281 1 84.19 101 THR B C 1
ATOM 3210 O O . THR B 1 101 ? 5.371 -3.979 18.188 1 84.19 101 THR B O 1
ATOM 3213 N N . SER B 1 102 ? 7.141 -3.129 17.344 1 87.69 102 SER B N 1
ATOM 3214 C CA . SER B 1 102 ? 7.004 -3.709 16.016 1 87.69 102 SER B CA 1
ATOM 3215 C C . SER B 1 102 ? 8.367 -3.982 15.391 1 87.69 102 SER B C 1
ATOM 3217 O O . SER B 1 102 ? 9.398 -3.768 16.016 1 87.69 102 SER B O 1
ATOM 3219 N N . ARG B 1 103 ? 8.234 -4.523 14.203 1 87.88 103 ARG B N 1
ATOM 3220 C CA . ARG B 1 103 ? 9.477 -4.84 13.5 1 87.88 103 ARG B CA 1
ATOM 3221 C C . ARG B 1 103 ? 10.312 -3.584 13.273 1 87.88 103 ARG B C 1
ATOM 3223 O O . ARG B 1 103 ? 11.539 -3.637 13.328 1 87.88 103 ARG B O 1
ATOM 3230 N N . PHE B 1 104 ? 9.68 -2.514 13.047 1 92.38 104 PHE B N 1
ATOM 3231 C CA . PHE B 1 104 ? 10.328 -1.232 12.789 1 92.38 104 PHE B CA 1
ATOM 3232 C C . PHE B 1 104 ? 10.016 -0.237 13.898 1 92.38 104 PHE B C 1
ATOM 3234 O O . PHE B 1 104 ? 9.078 -0.437 14.68 1 92.38 104 PHE B O 1
ATOM 3241 N N . PRO B 1 105 ? 10.867 0.822 14.008 1 94.81 105 PRO B N 1
ATOM 3242 C CA . PRO B 1 105 ? 10.609 1.838 15.031 1 94.81 105 PRO B CA 1
ATOM 3243 C C . PRO B 1 105 ? 9.289 2.57 14.82 1 94.81 105 PRO B C 1
ATOM 3245 O O . PRO B 1 105 ? 8.734 2.547 13.719 1 94.81 105 PRO B O 1
ATOM 3248 N N . GLY B 1 106 ? 8.852 3.127 15.906 1 95.81 106 GLY B N 1
ATOM 3249 C CA . GLY B 1 106 ? 7.645 3.934 15.883 1 95.81 106 GLY B CA 1
ATOM 3250 C C . GLY B 1 106 ? 7.883 5.383 16.266 1 95.81 106 GLY B C 1
ATOM 3251 O O . GLY B 1 106 ? 8.836 5.688 16.984 1 95.81 106 GLY B O 1
ATOM 3252 N N . ILE B 1 107 ? 7.031 6.234 15.766 1 96.44 107 ILE B N 1
ATOM 3253 C CA . ILE B 1 107 ? 7.035 7.652 16.094 1 96.44 107 ILE B CA 1
ATOM 3254 C C . ILE B 1 107 ? 5.863 7.977 17.016 1 96.44 107 ILE B C 1
ATOM 3256 O O . ILE B 1 107 ? 4.711 7.688 16.688 1 96.44 107 ILE B O 1
ATOM 3260 N N . VAL B 1 108 ? 6.195 8.578 18.141 1 96.75 108 VAL B N 1
ATOM 3261 C CA . VAL B 1 108 ? 5.18 8.938 19.125 1 96.75 108 VAL B CA 1
ATOM 3262 C C . VAL B 1 108 ? 4.695 10.359 18.875 1 96.75 108 VAL B C 1
ATOM 3264 O O . VAL B 1 108 ? 5.5 11.273 18.703 1 96.75 108 VAL B O 1
ATOM 3267 N N . MET B 1 109 ? 3.375 10.562 18.844 1 96.5 109 MET B N 1
ATOM 3268 C CA . MET B 1 109 ? 2.793 11.883 18.641 1 96.5 109 MET B CA 1
ATOM 3269 C C . MET B 1 109 ? 1.493 12.031 19.422 1 96.5 109 MET B C 1
ATOM 3271 O O . MET B 1 109 ? 0.998 11.07 20 1 96.5 109 MET B O 1
ATOM 3275 N N . ASP B 1 110 ? 1.036 13.242 19.5 1 95.25 110 ASP B N 1
ATOM 3276 C CA . ASP B 1 110 ? -0.241 13.484 20.172 1 95.25 110 ASP B CA 1
ATOM 3277 C C . ASP B 1 110 ? -1.376 12.75 19.453 1 95.25 110 ASP B C 1
ATOM 3279 O O . ASP B 1 110 ? -1.408 12.688 18.219 1 95.25 110 ASP B O 1
ATOM 3283 N N . PHE B 1 111 ? -2.225 12.195 20.25 1 95.12 111 PHE B N 1
ATOM 3284 C CA . PHE B 1 111 ? -3.414 11.531 19.734 1 95.12 111 PHE B CA 1
ATOM 3285 C C . PHE B 1 111 ? -4.594 12.492 19.688 1 95.12 111 PHE B C 1
ATOM 3287 O O . PHE B 1 111 ? -4.859 13.211 20.656 1 95.12 111 PHE B O 1
ATOM 3294 N N . TYR B 1 112 ? -5.277 12.531 18.578 1 92.94 112 TYR B N 1
ATOM 3295 C CA . TYR B 1 112 ? -6.461 13.367 18.406 1 92.94 112 TYR B CA 1
ATOM 3296 C C . TYR B 1 112 ? -7.727 12.516 18.359 1 92.94 112 TYR B C 1
ATOM 3298 O O . TYR B 1 112 ? -8.039 11.914 17.312 1 92.94 112 TYR B O 1
ATOM 3306 N N . GLU B 1 113 ? -8.484 12.492 19.344 1 86.19 113 GLU B N 1
ATOM 3307 C CA . GLU B 1 113 ? -9.641 11.625 19.547 1 86.19 113 GLU B CA 1
ATOM 3308 C C . GLU B 1 113 ? -10.711 11.875 18.484 1 86.19 113 GLU B C 1
ATOM 3310 O O . GLU B 1 113 ? -11.453 10.961 18.109 1 86.19 113 GLU B O 1
ATOM 3315 N N . GLY B 1 114 ? -10.812 13.047 18.016 1 78.38 114 GLY B N 1
ATOM 3316 C CA . GLY B 1 114 ? -11.844 13.375 17.047 1 78.38 114 GLY B CA 1
ATOM 3317 C C . GLY B 1 114 ? -11.594 12.742 15.68 1 78.38 114 GLY B C 1
ATOM 3318 O O . GLY B 1 114 ? -12.508 12.672 14.852 1 78.38 114 GLY B O 1
ATOM 3319 N N . GLY B 1 115 ? -10.445 12.234 15.422 1 87.44 115 GLY B N 1
ATOM 3320 C CA . GLY B 1 115 ? -10.125 11.672 14.125 1 87.44 115 GLY B CA 1
ATOM 3321 C C . GLY B 1 115 ? -9.805 12.727 13.078 1 87.44 115 GLY B C 1
ATOM 3322 O O . GLY B 1 115 ? -9.664 13.906 13.406 1 87.44 115 GLY B O 1
ATOM 3323 N N . SER B 1 116 ? -9.648 12.258 11.859 1 93.25 116 SER B N 1
ATOM 3324 C CA . SER B 1 116 ? -9.352 13.18 10.758 1 93.25 116 SER B CA 1
ATOM 3325 C C . SER B 1 116 ? -10.586 13.977 10.359 1 93.25 116 SER B C 1
ATOM 3327 O O . SER B 1 116 ? -11.711 13.586 10.672 1 93.25 116 SER B O 1
ATOM 3329 N N . ILE B 1 117 ? -10.391 15.055 9.672 1 95.25 117 ILE B N 1
ATOM 3330 C CA . ILE B 1 117 ? -11.516 15.875 9.242 1 95.25 117 ILE B CA 1
ATOM 3331 C C . ILE B 1 117 ? -12.391 15.078 8.273 1 95.25 117 ILE B C 1
ATOM 3333 O O . ILE B 1 117 ? -13.609 15.289 8.203 1 95.25 117 ILE B O 1
ATOM 3337 N N . VAL B 1 118 ? -11.789 14.156 7.539 1 91.62 118 VAL B N 1
ATOM 3338 C CA . VAL B 1 118 ? -12.539 13.305 6.613 1 91.62 118 VAL B CA 1
ATOM 3339 C C . VAL B 1 118 ? -13.516 12.43 7.395 1 91.62 118 VAL B C 1
ATOM 3341 O O . VAL B 1 118 ? -14.695 12.352 7.051 1 91.62 118 VAL B O 1
ATOM 3344 N N . ASN B 1 119 ? -13.055 11.859 8.438 1 87.75 119 ASN B N 1
ATOM 3345 C CA . ASN B 1 119 ? -13.906 11.016 9.273 1 87.75 119 ASN B CA 1
ATOM 3346 C C . ASN B 1 119 ? -14.977 11.836 9.992 1 87.75 119 ASN B C 1
ATOM 3348 O O . ASN B 1 119 ? -16.125 11.398 10.094 1 87.75 119 ASN B O 1
ATOM 3352 N N . ARG B 1 120 ? -14.578 12.938 10.43 1 91.38 120 ARG B N 1
ATOM 3353 C CA . ARG B 1 120 ? -15.5 13.789 11.18 1 91.38 120 ARG B CA 1
ATOM 3354 C C . ARG B 1 120 ? -16.625 14.297 10.289 1 91.38 120 ARG B C 1
ATOM 3356 O O . ARG B 1 120 ? -17.781 14.383 10.719 1 91.38 120 ARG B O 1
ATOM 3363 N N . MET B 1 121 ? -16.281 14.578 9.102 1 93.25 121 MET B N 1
ATOM 3364 C CA . MET B 1 121 ? -17.281 15.141 8.18 1 93.25 121 MET B CA 1
ATOM 3365 C C . MET B 1 121 ? -18.281 14.078 7.754 1 93.25 121 MET B C 1
ATOM 3367 O O . MET B 1 121 ? -19.359 14.406 7.246 1 93.25 121 MET B O 1
ATOM 3371 N N . LYS B 1 122 ? -17.969 12.836 7.918 1 87.31 122 LYS B N 1
ATOM 3372 C CA . LYS B 1 122 ? -18.906 11.758 7.617 1 87.31 122 LYS B CA 1
ATOM 3373 C C . LYS B 1 122 ? -20.016 11.68 8.672 1 87.31 122 LYS B C 1
ATOM 3375 O O . LYS B 1 122 ? -21.141 11.289 8.375 1 87.31 122 LYS B O 1
ATOM 3380 N N . SER B 1 123 ? -19.688 12.039 9.891 1 87.31 123 SER B N 1
ATOM 3381 C CA . SER B 1 123 ? -20.609 11.836 11 1 87.31 123 SER B CA 1
ATOM 3382 C C . SER B 1 123 ? -21.172 13.156 11.5 1 87.31 123 SER B C 1
ATOM 3384 O O . SER B 1 123 ? -22.156 13.18 12.25 1 87.31 123 SER B O 1
ATOM 3386 N N . HIS B 1 124 ? -20.547 14.227 11.094 1 90.31 124 HIS B N 1
ATOM 3387 C CA . HIS B 1 124 ? -20.969 15.547 11.562 1 90.31 124 HIS B CA 1
ATOM 3388 C C . HIS B 1 124 ? -21.047 16.547 10.406 1 90.31 124 HIS B C 1
ATOM 3390 O O . HIS B 1 124 ? -20.219 16.5 9.492 1 90.31 124 HIS B O 1
ATOM 3396 N N . SER B 1 125 ? -22.031 17.359 10.492 1 92.75 125 SER B N 1
ATOM 3397 C CA . SER B 1 125 ? -22.109 18.453 9.531 1 92.75 125 SER B CA 1
ATOM 3398 C C . SER B 1 125 ? -21.375 19.703 10.031 1 92.75 125 SER B C 1
ATOM 3400 O O . SER B 1 125 ? -21.453 20.031 11.219 1 92.75 125 SER B O 1
ATOM 3402 N N . TYR B 1 126 ? -20.672 20.281 9.148 1 95.31 126 TYR B N 1
ATOM 3403 C CA . TYR B 1 126 ? -19.953 21.5 9.492 1 95.31 126 TYR B CA 1
ATOM 3404 C C . TYR B 1 126 ? -20.375 22.656 8.586 1 95.31 126 TYR B C 1
ATOM 3406 O O . TYR B 1 126 ? -20.641 22.453 7.398 1 95.31 126 TYR B O 1
ATOM 3414 N N . THR B 1 127 ? -20.406 23.844 9.188 1 96.56 127 THR B N 1
ATOM 3415 C CA . THR B 1 127 ? -20.766 25.031 8.414 1 96.56 127 THR B CA 1
ATOM 3416 C C . THR B 1 127 ? -19.609 25.438 7.508 1 96.56 127 THR B C 1
ATOM 3418 O O . THR B 1 127 ? -18.453 25.094 7.762 1 96.56 127 THR B O 1
ATOM 3421 N N . ASN B 1 128 ? -19.953 26.188 6.477 1 97.06 128 ASN B N 1
ATOM 3422 C CA . ASN B 1 128 ? -18.922 26.719 5.59 1 97.06 128 ASN B CA 1
ATOM 3423 C C . ASN B 1 128 ? -17.984 27.672 6.324 1 97.06 128 ASN B C 1
ATOM 3425 O O . ASN B 1 128 ? -16.797 27.766 5.992 1 97.06 128 ASN B O 1
ATOM 3429 N N . ASP B 1 129 ? -18.5 28.234 7.324 1 96.69 129 ASP B N 1
ATOM 3430 C CA . ASP B 1 129 ? -17.656 29.109 8.141 1 96.69 129 ASP B CA 1
ATOM 3431 C C . ASP B 1 129 ? -16.578 28.297 8.875 1 96.69 129 ASP B C 1
ATOM 3433 O O . ASP B 1 129 ? -15.422 28.703 8.914 1 96.69 129 ASP B O 1
ATOM 3437 N N . GLN B 1 130 ? -17.016 27.219 9.414 1 96.69 130 GLN B N 1
ATOM 3438 C CA . GLN B 1 130 ? -16.062 26.344 10.086 1 96.69 130 GLN B CA 1
ATOM 3439 C C . GLN B 1 130 ? -15.031 25.797 9.102 1 96.69 130 GLN B C 1
ATOM 3441 O O . GLN B 1 130 ? -13.836 25.766 9.398 1 96.69 130 GLN B O 1
ATOM 3446 N N . LYS B 1 131 ? -15.477 25.406 7.957 1 97.69 131 LYS B N 1
ATOM 3447 C CA . LYS B 1 131 ? -14.586 24.906 6.918 1 97.69 131 LYS B CA 1
ATOM 3448 C C . LYS B 1 131 ? -13.586 25.969 6.48 1 97.69 131 LYS B C 1
ATOM 3450 O O . LYS B 1 131 ? -12.414 25.672 6.25 1 97.69 131 LYS B O 1
ATOM 3455 N N . SER B 1 132 ? -14.094 27.172 6.383 1 97.81 132 SER B N 1
ATOM 3456 C CA . SER B 1 132 ? -13.219 28.281 6.031 1 97.81 132 SER B CA 1
ATOM 3457 C C . SER B 1 132 ? -12.148 28.5 7.098 1 97.81 132 SER B C 1
ATOM 3459 O O . SER B 1 132 ? -11 28.812 6.777 1 97.81 132 SER B O 1
ATOM 3461 N N . LEU B 1 133 ? -12.547 28.344 8.305 1 97.56 133 LEU B N 1
ATOM 3462 C CA . LEU B 1 133 ? -11.586 28.453 9.398 1 97.56 133 LEU B CA 1
ATOM 3463 C C . LEU B 1 133 ? -10.531 27.359 9.305 1 97.56 133 LEU B C 1
ATOM 3465 O O . LEU B 1 133 ? -9.344 27.609 9.531 1 97.56 133 LEU B O 1
ATOM 3469 N N . TRP B 1 134 ? -10.961 26.125 8.984 1 98.06 134 TRP B N 1
ATOM 3470 C CA . TRP B 1 134 ? -10.016 25.031 8.797 1 98.06 134 TRP B CA 1
ATOM 3471 C C . TRP B 1 134 ? -9 25.359 7.707 1 98.06 134 TRP B C 1
ATOM 3473 O O . TRP B 1 134 ? -7.805 25.125 7.867 1 98.06 134 TRP B O 1
ATOM 3483 N N . VAL B 1 135 ? -9.477 25.922 6.602 1 98.5 135 VAL B N 1
ATOM 3484 C CA . VAL B 1 135 ? -8.609 26.266 5.477 1 98.5 135 VAL B CA 1
ATOM 3485 C C . VAL B 1 135 ? -7.539 27.25 5.926 1 98.5 135 VAL B C 1
ATOM 3487 O O . VAL B 1 135 ? -6.363 27.094 5.598 1 98.5 135 VAL B O 1
ATOM 3490 N N . LYS B 1 136 ? -7.957 28.219 6.699 1 98.44 136 LYS B N 1
ATOM 3491 C CA . LYS B 1 136 ? -7.02 29.203 7.23 1 98.44 136 LYS B CA 1
ATOM 3492 C C . LYS B 1 136 ? -5.996 28.547 8.156 1 98.44 136 LYS B C 1
ATOM 3494 O O . LYS B 1 136 ? -4.805 28.844 8.086 1 98.44 136 LYS B O 1
ATOM 3499 N N . GLN B 1 137 ? -6.453 27.703 8.992 1 98.44 137 GLN B N 1
ATOM 3500 C CA . GLN B 1 137 ? -5.574 27.031 9.938 1 98.44 137 GLN B CA 1
ATOM 3501 C C . GLN B 1 137 ? -4.59 26.109 9.219 1 98.44 137 GLN B C 1
ATOM 3503 O O . GLN B 1 137 ? -3.418 26.031 9.594 1 98.44 137 GLN B O 1
ATOM 3508 N N . ILE B 1 138 ? -5.051 25.406 8.141 1 98.75 138 ILE B N 1
ATOM 3509 C CA . ILE B 1 138 ? -4.176 24.562 7.332 1 98.75 138 ILE B CA 1
ATOM 3510 C C . ILE B 1 138 ? -3.098 25.422 6.676 1 98.75 138 ILE B C 1
ATOM 3512 O O . ILE B 1 138 ? -1.915 25.078 6.703 1 98.75 138 ILE B O 1
ATOM 3516 N N . ALA B 1 139 ? -3.547 26.547 6.137 1 98.81 139 ALA B N 1
ATOM 3517 C CA . ALA B 1 139 ? -2.594 27.453 5.516 1 98.81 139 ALA B CA 1
ATOM 3518 C C . ALA B 1 139 ? -1.546 27.922 6.52 1 98.81 139 ALA B C 1
ATOM 3520 O O . ALA B 1 139 ? -0.353 27.969 6.207 1 98.81 139 ALA B O 1
ATOM 3521 N N . SER B 1 140 ? -1.966 28.234 7.691 1 98.38 140 SER B N 1
ATOM 3522 C CA . SER B 1 140 ? -1.075 28.688 8.75 1 98.38 140 SER B CA 1
ATOM 3523 C C . SER B 1 140 ? -0.052 27.625 9.125 1 98.38 140 SER B C 1
ATOM 3525 O O . SER B 1 140 ? 1.141 27.906 9.242 1 98.38 140 SER B O 1
ATOM 3527 N N . GLY B 1 141 ? -0.545 26.406 9.32 1 98.5 141 GLY B N 1
ATOM 3528 C CA . GLY B 1 141 ? 0.359 25.312 9.625 1 98.5 141 GLY B CA 1
ATOM 3529 C C . GLY B 1 141 ? 1.364 25.047 8.516 1 98.5 141 GLY B C 1
ATOM 3530 O O . GLY B 1 141 ? 2.549 24.828 8.789 1 98.5 141 GLY B O 1
ATOM 3531 N N . MET B 1 142 ? 0.883 25.078 7.277 1 98.75 142 MET B N 1
ATOM 3532 C CA . MET B 1 142 ? 1.759 24.828 6.133 1 98.75 142 MET B CA 1
ATOM 3533 C C . MET B 1 142 ? 2.789 25.953 5.988 1 98.75 142 MET B C 1
ATOM 3535 O O . MET B 1 142 ? 3.951 25.688 5.676 1 98.75 142 MET B O 1
ATOM 3539 N N . ARG B 1 143 ? 2.375 27.172 6.191 1 98.56 143 ARG B N 1
ATOM 3540 C CA . ARG B 1 143 ? 3.312 28.281 6.18 1 98.56 143 ARG B CA 1
ATOM 3541 C C . ARG B 1 143 ? 4.402 28.094 7.23 1 98.56 143 ARG B C 1
ATOM 3543 O O . ARG B 1 143 ? 5.586 28.312 6.949 1 98.56 143 ARG B O 1
ATOM 3550 N N . TYR B 1 144 ? 4.039 27.719 8.406 1 98.12 144 TYR B N 1
ATOM 3551 C CA . TYR B 1 144 ? 4.988 27.469 9.484 1 98.12 144 TYR B CA 1
ATOM 3552 C C . TYR B 1 144 ? 6.027 26.438 9.062 1 98.12 144 TYR B C 1
ATOM 3554 O O . TYR B 1 144 ? 7.227 26.656 9.234 1 98.12 144 TYR B O 1
ATOM 3562 N N . LEU B 1 145 ? 5.531 25.312 8.492 1 98.31 145 LEU B N 1
ATOM 3563 C CA . LEU B 1 145 ? 6.43 24.25 8.047 1 98.31 145 LEU B CA 1
ATOM 3564 C C . LEU B 1 145 ? 7.383 24.75 6.977 1 98.31 145 LEU B C 1
ATOM 3566 O O . LEU B 1 145 ? 8.594 24.516 7.055 1 98.31 145 LEU B O 1
ATOM 3570 N N . HIS B 1 146 ? 6.836 25.469 6.031 1 98.12 146 HIS B N 1
ATOM 3571 C CA . HIS B 1 146 ? 7.609 25.922 4.883 1 98.12 146 HIS B CA 1
ATOM 3572 C C . HIS B 1 146 ? 8.648 26.969 5.289 1 98.12 146 HIS B C 1
ATOM 3574 O O . HIS B 1 146 ? 9.633 27.172 4.578 1 98.12 146 HIS B O 1
ATOM 3580 N N . ARG B 1 147 ? 8.461 27.562 6.395 1 97.12 147 ARG B N 1
ATOM 3581 C CA . ARG B 1 147 ? 9.352 28.641 6.82 1 97.12 147 ARG B CA 1
ATOM 3582 C C . ARG B 1 147 ? 10.391 28.125 7.809 1 97.12 147 ARG B C 1
ATOM 3584 O O . ARG B 1 147 ? 11.234 28.891 8.281 1 97.12 147 ARG B O 1
ATOM 3591 N N . ARG B 1 148 ? 10.305 26.906 8.102 1 95.94 148 ARG B N 1
ATOM 3592 C CA . ARG B 1 148 ? 11.32 26.328 8.977 1 95.94 148 ARG B CA 1
ATOM 3593 C C . ARG B 1 148 ? 12.68 26.312 8.289 1 95.94 148 ARG B C 1
ATOM 3595 O O . ARG B 1 148 ? 12.773 26.438 7.07 1 95.94 148 ARG B O 1
ATOM 3602 N N . LYS B 1 149 ? 13.703 26.203 9.172 1 93.69 149 LYS B N 1
ATOM 3603 C CA . LYS B 1 149 ? 15.07 25.984 8.711 1 93.69 149 LYS B CA 1
ATOM 3604 C C . LYS B 1 149 ? 15.664 24.734 9.344 1 93.69 149 LYS B C 1
ATOM 3606 O O . LYS B 1 149 ? 15.977 24.719 10.539 1 93.69 149 LYS B O 1
ATOM 3611 N N . PRO B 1 150 ? 15.898 23.797 8.562 1 93.19 150 PRO B N 1
ATOM 3612 C CA . PRO B 1 150 ? 15.609 23.656 7.129 1 93.19 150 PRO B CA 1
ATOM 3613 C C . PRO B 1 150 ? 14.117 23.641 6.828 1 93.19 150 PRO B C 1
ATOM 3615 O O . PRO B 1 150 ? 13.312 23.312 7.703 1 93.19 150 PRO B O 1
ATOM 3618 N N . THR B 1 151 ? 13.781 24.016 5.566 1 95.62 151 THR B N 1
ATOM 3619 C CA . THR B 1 151 ? 12.398 23.984 5.098 1 95.62 151 THR B CA 1
ATOM 3620 C C . THR B 1 151 ? 11.82 22.578 5.227 1 95.62 151 THR B C 1
ATOM 3622 O O . THR B 1 151 ? 12.5 21.594 4.914 1 95.62 151 THR B O 1
ATOM 3625 N N . ILE B 1 152 ? 10.617 22.531 5.715 1 96.56 152 ILE B N 1
ATOM 3626 C CA . ILE B 1 152 ? 9.938 21.25 5.852 1 96.56 152 ILE B CA 1
ATOM 3627 C C . ILE B 1 152 ? 8.797 21.156 4.844 1 96.56 152 ILE B C 1
ATOM 3629 O O . ILE B 1 152 ? 7.84 21.938 4.91 1 96.56 152 ILE B O 1
ATOM 3633 N N . VAL B 1 153 ? 8.961 20.234 3.928 1 96.69 153 VAL B N 1
ATOM 3634 C CA . VAL B 1 153 ? 7.898 19.891 2.982 1 96.69 153 VAL B CA 1
ATOM 3635 C C . VAL B 1 153 ? 7.008 18.812 3.574 1 96.69 153 VAL B C 1
ATOM 3637 O O . VAL B 1 153 ? 7.508 17.828 4.133 1 96.69 153 VAL B O 1
ATOM 3640 N N . HIS B 1 154 ? 5.691 19 3.535 1 97.06 154 HIS B N 1
ATOM 3641 C CA . HIS B 1 154 ? 4.805 17.969 4.074 1 97.06 154 HIS B CA 1
ATOM 3642 C C . HIS B 1 154 ? 4.812 16.719 3.201 1 97.06 154 HIS B C 1
ATOM 3644 O O . HIS B 1 154 ? 5.082 15.625 3.688 1 97.06 154 HIS B O 1
ATOM 3650 N N . GLY B 1 155 ? 4.43 16.938 1.906 1 95 155 GLY B N 1
ATOM 3651 C CA . GLY B 1 155 ? 4.582 15.883 0.908 1 95 155 GLY B CA 1
ATOM 3652 C C . GLY B 1 155 ? 3.354 15.008 0.772 1 95 155 GLY B C 1
ATOM 3653 O O . GLY B 1 155 ? 3.264 14.195 -0.152 1 95 155 GLY B O 1
ATOM 3654 N N . ASP B 1 156 ? 2.398 15.141 1.664 1 93.44 156 ASP B N 1
ATOM 3655 C CA . ASP B 1 156 ? 1.178 14.344 1.587 1 93.44 156 ASP B CA 1
ATOM 3656 C C . ASP B 1 156 ? 0.013 15.055 2.271 1 93.44 156 ASP B C 1
ATOM 3658 O O . ASP B 1 156 ? -0.688 14.461 3.094 1 93.44 156 ASP B O 1
ATOM 3662 N N . LEU B 1 157 ? -0.136 16.297 1.937 1 97.25 157 LEU B N 1
ATOM 3663 C CA . LEU B 1 157 ? -1.244 17.047 2.516 1 97.25 157 LEU B CA 1
ATOM 3664 C C . LEU B 1 157 ? -2.574 16.609 1.911 1 97.25 157 LEU B C 1
ATOM 3666 O O . LEU B 1 157 ? -2.762 16.672 0.695 1 97.25 157 LEU B O 1
ATOM 3670 N N . ARG B 1 158 ? -3.455 16.125 2.752 1 96.19 158 ARG B N 1
ATOM 3671 C CA . ARG B 1 158 ? -4.812 15.703 2.414 1 96.19 158 ARG B CA 1
ATOM 3672 C C . ARG B 1 158 ? -5.688 15.633 3.658 1 96.19 158 ARG B C 1
ATOM 3674 O O . ARG B 1 158 ? -5.184 15.664 4.781 1 96.19 158 ARG B O 1
ATOM 3681 N N . GLY B 1 159 ? -6.957 15.555 3.445 1 96.38 159 GLY B N 1
ATOM 3682 C CA . GLY B 1 159 ? -7.906 15.578 4.547 1 96.38 159 GLY B CA 1
ATOM 3683 C C . GLY B 1 159 ? -7.656 14.484 5.57 1 96.38 159 GLY B C 1
ATOM 3684 O O . GLY B 1 159 ? -7.895 14.68 6.762 1 96.38 159 GLY B O 1
ATOM 3685 N N . SER B 1 160 ? -7.133 13.328 5.168 1 92.44 160 SER B N 1
ATOM 3686 C CA . SER B 1 160 ? -6.922 12.188 6.051 1 92.44 160 SER B CA 1
ATOM 3687 C C . SER B 1 160 ? -5.738 12.43 6.984 1 92.44 160 SER B C 1
ATOM 3689 O O . SER B 1 160 ? -5.543 11.688 7.949 1 92.44 160 SER B O 1
ATOM 3691 N N . ASN B 1 161 ? -4.957 13.477 6.707 1 95.25 161 ASN B N 1
ATOM 3692 C CA . ASN B 1 161 ? -3.805 13.812 7.535 1 95.25 161 ASN B CA 1
ATOM 3693 C C . ASN B 1 161 ? -4.047 15.078 8.344 1 95.25 161 ASN B C 1
ATOM 3695 O O . ASN B 1 161 ? -3.102 15.688 8.859 1 95.25 161 ASN B O 1
ATOM 3699 N N . ILE B 1 162 ? -5.297 15.516 8.383 1 97.81 162 ILE B N 1
ATOM 3700 C CA . ILE B 1 162 ? -5.695 16.688 9.156 1 97.81 162 ILE B CA 1
ATOM 3701 C C . ILE B 1 162 ? -6.691 16.281 10.234 1 97.81 162 ILE B C 1
ATOM 3703 O O . ILE B 1 162 ? -7.758 15.742 9.938 1 97.81 162 ILE B O 1
ATOM 3707 N N . PHE B 1 163 ? -6.328 16.625 11.469 1 97.19 163 PHE B N 1
ATOM 3708 C CA . PHE B 1 163 ? -7.133 16.188 12.602 1 97.19 163 PHE B CA 1
ATOM 3709 C C . PHE B 1 163 ? -7.695 17.375 13.367 1 97.19 163 PHE B C 1
ATOM 3711 O O . PHE B 1 163 ? -7.25 18.516 13.164 1 97.19 163 PHE B O 1
ATOM 3718 N N . LEU B 1 164 ? -8.711 17.094 14.133 1 94.81 164 LEU B N 1
ATOM 3719 C CA . LEU B 1 164 ? -9.273 18.094 15.023 1 94.81 164 LEU B CA 1
ATOM 3720 C C . LEU B 1 164 ? -8.875 17.828 16.469 1 94.81 164 LEU B C 1
ATOM 3722 O O . LEU B 1 164 ? -8.992 16.703 16.953 1 94.81 164 LEU B O 1
ATOM 3726 N N . ASN B 1 165 ? -8.344 18.844 17.062 1 90.62 165 ASN B N 1
ATOM 3727 C CA . ASN B 1 165 ? -8.062 18.703 18.5 1 90.62 165 ASN B CA 1
ATOM 3728 C C . ASN B 1 165 ? -9.312 18.953 19.344 1 90.62 165 ASN B C 1
ATOM 3730 O O . ASN B 1 165 ? -10.406 19.125 18.797 1 90.62 165 ASN B O 1
ATOM 3734 N N . SER B 1 166 ? -9.133 18.953 20.641 1 86.38 166 SER B N 1
ATOM 3735 C CA . SER B 1 166 ? -10.266 19.031 21.562 1 86.38 166 SER B CA 1
ATOM 3736 C C . SER B 1 166 ? -10.961 20.391 21.469 1 86.38 166 SER B C 1
ATOM 3738 O O . SER B 1 166 ? -12.148 20.5 21.781 1 86.38 166 SER B O 1
ATOM 3740 N N . SER B 1 167 ? -10.289 21.375 20.969 1 87.62 167 SER B N 1
ATOM 3741 C CA . SER B 1 167 ? -10.852 22.719 20.844 1 87.62 167 SER B CA 1
ATOM 3742 C C . SER B 1 167 ? -11.5 22.938 19.484 1 87.62 167 SER B C 1
ATOM 3744 O O . SER B 1 167 ? -12.039 24 19.203 1 87.62 167 SER B O 1
ATOM 3746 N N . GLY B 1 168 ? -11.367 21.922 18.625 1 88.69 168 GLY B N 1
ATOM 3747 C CA . GLY B 1 168 ? -11.961 22.031 17.312 1 88.69 168 GLY B CA 1
ATOM 3748 C C . GLY B 1 168 ? -11.031 22.641 16.281 1 88.69 168 GLY B C 1
ATOM 3749 O O . GLY B 1 168 ? -11.43 22.891 15.141 1 88.69 168 GLY B O 1
ATOM 3750 N N . ASN B 1 169 ? -9.828 22.922 16.688 1 92.94 169 ASN B N 1
ATOM 3751 C CA . ASN B 1 169 ? -8.805 23.406 15.766 1 92.94 169 ASN B CA 1
ATOM 3752 C C . ASN B 1 169 ? -8.102 22.266 15.047 1 92.94 169 ASN B C 1
ATOM 3754 O O . ASN B 1 169 ? -8.07 21.141 15.555 1 92.94 169 ASN B O 1
ATOM 3758 N N . ILE B 1 170 ? -7.598 22.547 13.867 1 96.25 170 ILE B N 1
ATOM 3759 C CA . ILE B 1 170 ? -7.016 21.438 13.094 1 96.25 170 ILE B CA 1
ATOM 3760 C C . ILE B 1 170 ? -5.566 21.234 13.523 1 96.25 170 ILE B C 1
ATOM 3762 O O . ILE B 1 170 ? -4.91 22.156 14.008 1 96.25 170 ILE B O 1
ATOM 3766 N N . ALA B 1 171 ? -5.09 20.156 13.445 1 97.56 171 ALA B N 1
ATOM 3767 C CA . ALA B 1 171 ? -3.684 19.766 13.562 1 97.56 171 ALA B CA 1
ATOM 3768 C C . ALA B 1 171 ? -3.242 18.922 12.375 1 97.56 171 ALA B C 1
ATOM 3770 O O . ALA B 1 171 ? -3.795 17.844 12.133 1 97.56 171 ALA B O 1
ATOM 3771 N N . ILE B 1 172 ? -2.254 19.422 11.641 1 98.38 172 ILE B N 1
ATOM 3772 C CA . ILE B 1 172 ? -1.711 18.703 10.5 1 98.38 172 ILE B CA 1
ATOM 3773 C C . ILE B 1 172 ? -0.788 17.594 10.984 1 98.38 172 ILE B C 1
ATOM 3775 O O . ILE B 1 172 ? 0.124 17.828 11.773 1 98.38 172 ILE B O 1
ATOM 3779 N N . ALA B 1 173 ? -1.034 16.391 10.539 1 97.06 173 ALA B N 1
ATOM 3780 C CA . ALA B 1 173 ? -0.243 15.234 10.969 1 97.06 173 ALA B CA 1
ATOM 3781 C C . ALA B 1 173 ? 0.559 14.656 9.805 1 97.06 173 ALA B C 1
ATOM 3783 O O . ALA B 1 173 ? 0.604 15.242 8.727 1 97.06 173 ALA B O 1
ATOM 3784 N N . ASP B 1 174 ? 1.321 13.602 10.094 1 94.69 174 ASP B N 1
ATOM 3785 C CA . ASP B 1 174 ? 2.131 12.852 9.133 1 94.69 174 ASP B CA 1
ATOM 3786 C C . ASP B 1 174 ? 3.221 13.734 8.531 1 94.69 174 ASP B C 1
ATOM 3788 O O . ASP B 1 174 ? 3.518 13.625 7.336 1 94.69 174 ASP B O 1
ATOM 3792 N N . ILE B 1 175 ? 3.746 14.586 9.336 1 95.56 175 ILE B N 1
ATOM 3793 C CA . ILE B 1 175 ? 4.801 15.508 8.914 1 95.56 175 ILE B CA 1
ATOM 3794 C C . ILE B 1 175 ? 6.141 14.773 8.875 1 95.56 175 ILE B C 1
ATOM 3796 O O . ILE B 1 175 ? 6.469 14.031 9.805 1 95.56 175 ILE B O 1
ATOM 3800 N N . GLY B 1 176 ? 6.918 14.969 7.809 1 90.69 176 GLY B N 1
ATOM 3801 C CA . GLY B 1 176 ? 8.297 14.508 7.785 1 90.69 176 GLY B CA 1
ATOM 3802 C C . GLY B 1 176 ? 8.453 13.125 7.18 1 90.69 176 GLY B C 1
ATOM 3803 O O . GLY B 1 176 ? 9.578 12.664 6.961 1 90.69 176 GLY B O 1
ATOM 3804 N N . MET B 1 177 ? 7.355 12.445 6.848 1 90.19 177 MET B N 1
ATOM 3805 C CA . MET B 1 177 ? 7.406 11.078 6.34 1 90.19 177 MET B CA 1
ATOM 3806 C C . MET B 1 177 ? 8.133 11.023 5 1 90.19 177 MET B C 1
ATOM 3808 O O . MET B 1 177 ? 8.797 10.031 4.691 1 90.19 177 MET B O 1
ATOM 3812 N N . VAL B 1 178 ? 8.078 12.117 4.242 1 88.69 178 VAL B N 1
ATOM 3813 C CA . VAL B 1 178 ? 8.711 12.172 2.93 1 88.69 178 VAL B CA 1
ATOM 3814 C C . VAL B 1 178 ? 10.227 12.023 3.078 1 88.69 178 VAL B C 1
ATOM 3816 O O . VAL B 1 178 ? 10.898 11.539 2.17 1 88.69 178 VAL B O 1
ATOM 3819 N N . TYR B 1 179 ? 10.742 12.398 4.219 1 89.69 179 TYR B N 1
ATOM 3820 C CA . TYR B 1 179 ? 12.188 12.352 4.453 1 89.69 179 TYR B CA 1
ATOM 3821 C C . TYR B 1 179 ? 12.609 10.984 4.98 1 89.69 179 TYR B C 1
ATOM 3823 O O . TYR B 1 179 ? 13.75 10.562 4.77 1 89.69 179 TYR B O 1
ATOM 3831 N N . ILE B 1 180 ? 11.703 10.359 5.633 1 88.38 180 ILE B N 1
ATOM 3832 C CA . ILE B 1 180 ? 12 9.102 6.309 1 88.38 180 ILE B CA 1
ATOM 3833 C C . ILE B 1 180 ? 11.789 7.934 5.344 1 88.38 180 ILE B C 1
ATOM 3835 O O . ILE B 1 180 ? 12.539 6.957 5.367 1 88.38 180 ILE B O 1
ATOM 3839 N N . THR B 1 181 ? 10.805 8.047 4.441 1 86.31 181 THR B N 1
ATOM 3840 C CA . THR B 1 181 ? 10.391 6.918 3.619 1 86.31 181 THR B CA 1
ATOM 3841 C C . THR B 1 181 ? 10.828 7.109 2.17 1 86.31 181 THR B C 1
ATOM 3843 O O . THR B 1 181 ? 10.172 6.621 1.248 1 86.31 181 THR B O 1
ATOM 3846 N N . ASP B 1 182 ? 11.883 7.836 1.909 1 79.88 182 ASP B N 1
ATOM 3847 C CA . ASP B 1 182 ? 12.344 8.148 0.56 1 79.88 182 ASP B CA 1
ATOM 3848 C C . ASP B 1 182 ? 13.266 7.051 0.027 1 79.88 182 ASP B C 1
ATOM 3850 O O . ASP B 1 182 ? 14.266 7.34 -0.629 1 79.88 182 ASP B O 1
ATOM 3854 N N . THR B 1 183 ? 13.039 5.785 0.442 1 77.94 183 THR B N 1
ATOM 3855 C CA . THR B 1 183 ? 13.859 4.664 -0.005 1 77.94 183 THR B CA 1
ATOM 3856 C C . THR B 1 183 ? 13.008 3.627 -0.729 1 77.94 183 THR B C 1
ATOM 3858 O O . THR B 1 183 ? 11.789 3.572 -0.537 1 77.94 183 THR B O 1
ATOM 3861 N N . PRO B 1 184 ? 13.664 2.801 -1.565 1 72.38 184 PRO B N 1
ATOM 3862 C CA . PRO B 1 184 ? 12.93 1.804 -2.354 1 72.38 184 PRO B CA 1
ATOM 3863 C C . PRO B 1 184 ? 12.102 0.859 -1.488 1 72.38 184 PRO B C 1
ATOM 3865 O O . PRO B 1 184 ? 11.039 0.397 -1.915 1 72.38 184 PRO B O 1
ATOM 3868 N N . GLU B 1 185 ? 12.555 0.586 -0.326 1 76.06 185 GLU B N 1
ATOM 3869 C CA . GLU B 1 185 ? 11.867 -0.322 0.582 1 76.06 185 GLU B CA 1
ATOM 3870 C C . GLU B 1 185 ? 10.469 0.197 0.92 1 76.06 185 GLU B C 1
ATOM 3872 O O . GLU B 1 185 ? 9.555 -0.588 1.178 1 76.06 185 GLU B O 1
ATOM 3877 N N . PHE B 1 186 ? 10.336 1.507 0.814 1 72.5 186 PHE B N 1
ATOM 3878 C CA . PHE B 1 186 ? 9.047 2.127 1.102 1 72.5 186 PHE B CA 1
ATOM 3879 C C . PHE B 1 186 ? 8.266 2.371 -0.184 1 72.5 186 PHE B C 1
ATOM 3881 O O . PHE B 1 186 ? 7.039 2.23 -0.208 1 72.5 186 PHE B O 1
ATOM 3888 N N . THR B 1 187 ? 8.906 2.662 -1.258 1 61.41 187 THR B N 1
ATOM 3889 C CA . THR B 1 187 ? 8.234 3.057 -2.494 1 61.41 187 THR B CA 1
ATOM 3890 C C . THR B 1 187 ? 7.566 1.855 -3.152 1 61.41 187 THR B C 1
ATOM 3892 O O . THR B 1 187 ? 6.594 2.012 -3.895 1 61.41 187 THR B O 1
ATOM 3895 N N . MET B 1 188 ? 8.062 0.782 -2.789 1 55.31 188 MET B N 1
ATOM 3896 C CA . MET B 1 188 ? 7.445 -0.43 -3.32 1 55.31 188 MET B CA 1
ATOM 3897 C C . MET B 1 188 ? 6.039 -0.619 -2.758 1 55.31 188 MET B C 1
ATOM 3899 O O . MET B 1 188 ? 5.242 -1.38 -3.311 1 55.31 188 MET B O 1
ATOM 3903 N N . MET B 1 189 ? 5.738 0.252 -1.798 1 50.53 189 MET B N 1
ATOM 3904 C CA . MET B 1 189 ? 4.438 0.153 -1.146 1 50.53 189 MET B CA 1
ATOM 3905 C C . MET B 1 189 ? 3.598 1.397 -1.416 1 50.53 189 MET B C 1
ATOM 3907 O O . MET B 1 189 ? 2.57 1.609 -0.77 1 50.53 189 MET B O 1
ATOM 3911 N N . GLN B 1 190 ? 4.016 2.205 -2.4 1 57.88 190 GLN B N 1
ATOM 3912 C CA . GLN B 1 190 ? 3.316 3.471 -2.6 1 57.88 190 GLN B CA 1
ATOM 3913 C C . GLN B 1 190 ? 2.07 3.281 -3.461 1 57.88 190 GLN B C 1
ATOM 3915 O O . GLN B 1 190 ? 2.139 2.682 -4.535 1 57.88 190 GLN B O 1
ATOM 3920 N N . SER B 1 191 ? 0.932 3.686 -2.881 1 59.5 191 SER B N 1
ATOM 3921 C CA . SER B 1 191 ? -0.363 3.576 -3.545 1 59.5 191 SER B CA 1
ATOM 3922 C C . SER B 1 191 ? -0.623 4.777 -4.449 1 59.5 191 SER B C 1
ATOM 3924 O O . SER B 1 191 ? -0.072 5.855 -4.23 1 59.5 191 SER B O 1
ATOM 3926 N N . ALA B 1 192 ? -1.388 4.445 -5.469 1 62.94 192 ALA B N 1
ATOM 3927 C CA . ALA B 1 192 ? -1.913 5.508 -6.32 1 62.94 192 ALA B CA 1
ATOM 3928 C C . ALA B 1 192 ? -3.047 6.258 -5.629 1 62.94 192 ALA B C 1
ATOM 3930 O O . ALA B 1 192 ? -3.533 7.27 -6.137 1 62.94 192 ALA B O 1
ATOM 3931 N N . ALA B 1 193 ? -3.293 5.902 -4.438 1 68.38 193 ALA B N 1
ATOM 3932 C CA . ALA B 1 193 ? -4.496 6.395 -3.773 1 68.38 193 ALA B CA 1
ATOM 3933 C C . ALA B 1 193 ? -4.383 7.887 -3.475 1 68.38 193 ALA B C 1
ATOM 3935 O O . ALA B 1 193 ? -5.395 8.594 -3.398 1 68.38 193 ALA B O 1
ATOM 3936 N N . THR B 1 194 ? -3.123 8.328 -3.404 1 82.81 194 THR B N 1
ATOM 3937 C CA . THR B 1 194 ? -2.938 9.734 -3.041 1 82.81 194 THR B CA 1
ATOM 3938 C C . THR B 1 194 ? -2.76 10.594 -4.289 1 82.81 194 THR B C 1
ATOM 3940 O O . THR B 1 194 ? -2.529 11.805 -4.188 1 82.81 194 THR B O 1
ATOM 3943 N N . ALA B 1 195 ? -3.033 10.062 -5.402 1 85.44 195 ALA B N 1
ATOM 3944 C CA . ALA B 1 195 ? -2.783 10.742 -6.672 1 85.44 195 ALA B CA 1
ATOM 3945 C C . ALA B 1 195 ? -3.658 11.984 -6.809 1 85.44 195 ALA B C 1
ATOM 3947 O O . ALA B 1 195 ? -3.236 12.992 -7.383 1 85.44 195 ALA B O 1
ATOM 3948 N N . ARG B 1 196 ? -4.75 11.93 -6.227 1 91.5 196 ARG B N 1
ATOM 3949 C CA . ARG B 1 196 ? -5.727 13.008 -6.367 1 91.5 196 ARG B CA 1
ATOM 3950 C C . ARG B 1 196 ? -5.195 14.312 -5.785 1 91.5 196 ARG B C 1
ATOM 3952 O O . ARG B 1 196 ? -5.648 15.398 -6.156 1 91.5 196 ARG B O 1
ATOM 3959 N N . TRP B 1 197 ? -4.238 14.219 -4.918 1 95.25 197 TRP B N 1
ATOM 3960 C CA . TRP B 1 197 ? -3.691 15.398 -4.266 1 95.25 197 TRP B CA 1
ATOM 3961 C C . TRP B 1 197 ? -2.283 15.695 -4.773 1 95.25 197 TRP B C 1
ATOM 3963 O O . TRP B 1 197 ? -1.661 16.672 -4.355 1 95.25 197 TRP B O 1
ATOM 3973 N N . THR B 1 198 ? -1.799 14.836 -5.633 1 92.75 198 THR B N 1
ATOM 3974 C CA . THR B 1 198 ? -0.399 14.914 -6.035 1 92.75 198 THR B CA 1
ATOM 3975 C C . THR B 1 198 ? -0.227 15.883 -7.203 1 92.75 198 THR B C 1
ATOM 3977 O O . THR B 1 198 ? -0.973 15.82 -8.18 1 92.75 198 THR B O 1
ATOM 3980 N N . ALA B 1 199 ? 0.765 16.734 -7.082 1 95 199 ALA B N 1
ATOM 3981 C CA . ALA B 1 199 ? 1.046 17.719 -8.117 1 95 199 ALA B CA 1
ATOM 3982 C C . ALA B 1 199 ? 1.493 17.047 -9.414 1 95 199 ALA B C 1
ATOM 3984 O O . ALA B 1 199 ? 2.178 16.031 -9.383 1 95 199 ALA B O 1
ATOM 3985 N N . PRO B 1 200 ? 1.172 17.672 -10.555 1 92.69 200 PRO B N 1
ATOM 3986 C CA . PRO B 1 200 ? 1.484 17.062 -11.844 1 92.69 200 PRO B CA 1
ATOM 3987 C C . PRO B 1 200 ? 2.982 16.844 -12.055 1 92.69 200 PRO B C 1
ATOM 3989 O O . PRO B 1 200 ? 3.389 15.844 -12.641 1 92.69 200 PRO B O 1
ATOM 3992 N N . GLU B 1 201 ? 3.855 17.75 -11.57 1 90.94 201 GLU B N 1
ATOM 3993 C CA . GLU B 1 201 ? 5.293 17.641 -11.805 1 90.94 201 GLU B CA 1
ATOM 3994 C C . GLU B 1 201 ? 5.875 16.422 -11.094 1 90.94 201 GLU B C 1
ATOM 3996 O O . GLU B 1 201 ? 6.953 15.945 -11.445 1 90.94 201 GLU B O 1
ATOM 4001 N N . LEU B 1 202 ? 5.18 15.938 -10.047 1 88.19 202 LEU B N 1
ATOM 4002 C CA . LEU B 1 202 ? 5.664 14.773 -9.312 1 88.19 202 LEU B CA 1
ATOM 4003 C C . LEU B 1 202 ? 5.273 13.477 -10.031 1 88.19 202 LEU B C 1
ATOM 4005 O O . LEU B 1 202 ? 5.84 12.422 -9.75 1 88.19 202 LEU B O 1
ATOM 4009 N N . MET B 1 203 ? 4.285 13.547 -10.953 1 83.38 203 MET B N 1
ATOM 4010 C CA . MET B 1 203 ? 3.762 12.344 -11.602 1 83.38 203 MET B CA 1
ATOM 4011 C C . MET B 1 203 ? 4.148 12.312 -13.078 1 83.38 203 MET B C 1
ATOM 4013 O O . MET B 1 203 ? 3.971 11.297 -13.742 1 83.38 203 MET B O 1
ATOM 4017 N N . ASP B 1 204 ? 4.648 13.406 -13.547 1 80.38 204 ASP B N 1
ATOM 4018 C CA . ASP B 1 204 ? 4.992 13.523 -14.961 1 80.38 204 ASP B CA 1
ATOM 4019 C C . ASP B 1 204 ? 6.23 12.688 -15.297 1 80.38 204 ASP B C 1
ATOM 4021 O O . ASP B 1 204 ? 7.316 12.945 -14.766 1 80.38 204 ASP B O 1
ATOM 4025 N N . PRO B 1 205 ? 6.059 11.75 -16.188 1 70.06 205 PRO B N 1
ATOM 4026 C CA . PRO B 1 205 ? 7.203 10.906 -16.547 1 70.06 205 PRO B CA 1
ATOM 4027 C C . PRO B 1 205 ? 8.32 11.68 -17.234 1 70.06 205 PRO B C 1
ATOM 4029 O O . PRO B 1 205 ? 9.469 11.219 -17.266 1 70.06 205 PRO B O 1
ATOM 4032 N N . LYS B 1 206 ? 8.055 12.758 -17.844 1 72.12 206 LYS B N 1
ATOM 4033 C CA . LYS B 1 206 ? 9.039 13.539 -18.578 1 72.12 206 LYS B CA 1
ATOM 4034 C C . LYS B 1 206 ? 9.93 14.344 -17.641 1 72.12 206 LYS B C 1
ATOM 4036 O O . LYS B 1 206 ? 10.961 14.875 -18.047 1 72.12 206 LYS B O 1
ATOM 4041 N N . VAL B 1 207 ? 9.477 14.461 -16.406 1 66.19 207 VAL B N 1
ATOM 4042 C CA . VAL B 1 207 ? 10.242 15.219 -15.414 1 66.19 207 VAL B CA 1
ATOM 4043 C C . VAL B 1 207 ? 11.188 14.281 -14.664 1 66.19 207 VAL B C 1
ATOM 4045 O O . VAL B 1 207 ? 10.75 13.32 -14.031 1 66.19 207 VAL B O 1
ATOM 4048 N N . PRO B 1 208 ? 12.477 14.336 -14.922 1 61.09 208 PRO B N 1
ATOM 4049 C CA . PRO B 1 208 ? 13.43 13.469 -14.227 1 61.09 208 PRO B CA 1
ATOM 4050 C C . PRO B 1 208 ? 13.289 13.539 -12.711 1 61.09 208 PRO B C 1
ATOM 4052 O O . PRO B 1 208 ? 13.023 14.609 -12.156 1 61.09 208 PRO B O 1
ATOM 4055 N N . ARG B 1 209 ? 13.109 12.461 -12.109 1 57.41 209 ARG B N 1
ATOM 4056 C CA . ARG B 1 209 ? 13.086 12.438 -10.648 1 57.41 209 ARG B CA 1
ATOM 4057 C C . ARG B 1 209 ? 14.453 12.789 -10.07 1 57.41 209 ARG B C 1
ATOM 4059 O O . ARG B 1 209 ? 15.484 12.461 -10.664 1 57.41 209 ARG B O 1
ATOM 4066 N N . GLN B 1 210 ? 14.523 13.773 -9.312 1 46.69 210 GLN B N 1
ATOM 4067 C CA . GLN B 1 210 ? 15.781 14.195 -8.695 1 46.69 210 GLN B CA 1
ATOM 4068 C C . GLN B 1 210 ? 16.359 13.094 -7.812 1 46.69 210 GLN B C 1
ATOM 4070 O O . GLN B 1 210 ? 17.5 13.195 -7.348 1 46.69 210 GLN B O 1
ATOM 4075 N N . SER B 1 211 ? 15.562 12.141 -7.273 1 46.59 211 SER B N 1
ATOM 4076 C CA . SER B 1 211 ? 16.031 11.43 -6.09 1 46.59 211 SER B CA 1
ATOM 4077 C C . SER B 1 211 ? 17.219 10.539 -6.418 1 46.59 211 SER B C 1
ATOM 4079 O O . SER B 1 211 ? 17.641 9.727 -5.598 1 46.59 211 SER B O 1
ATOM 4081 N N . THR B 1 212 ? 17.516 10.039 -7.621 1 42.31 212 THR B N 1
ATOM 4082 C CA . THR B 1 212 ? 18.594 9.055 -7.59 1 42.31 212 THR B CA 1
ATOM 4083 C C . THR B 1 212 ? 19.781 9.594 -6.809 1 42.31 212 THR B C 1
ATOM 4085 O O . THR B 1 212 ? 20.547 8.82 -6.234 1 42.31 212 THR B O 1
ATOM 4088 N N . SER B 1 213 ? 20.172 10.812 -7.07 1 37.62 213 SER B N 1
ATOM 4089 C CA . SER B 1 213 ? 21.422 11.25 -6.434 1 37.62 213 SER B CA 1
ATOM 4090 C C . SER B 1 213 ? 21.141 12.039 -5.156 1 37.62 213 SER B C 1
ATOM 4092 O O . SER B 1 213 ? 22 12.141 -4.285 1 37.62 213 SER B O 1
ATOM 4094 N N . SER B 1 214 ? 20.219 13.133 -5.219 1 44.81 214 SER B N 1
ATOM 4095 C CA . SER B 1 214 ? 20.203 14.141 -4.168 1 44.81 214 SER B CA 1
ATOM 4096 C C . SER B 1 214 ? 19.328 13.719 -2.996 1 44.81 214 SER B C 1
ATOM 4098 O O . SER B 1 214 ? 18.359 12.984 -3.178 1 44.81 214 SER B O 1
ATOM 4100 N N . GLU B 1 215 ? 19.797 13.945 -1.657 1 51.91 215 GLU B N 1
ATOM 4101 C CA . GLU B 1 215 ? 19.422 13.68 -0.271 1 51.91 215 GLU B CA 1
ATOM 4102 C C . GLU B 1 215 ? 18 14.141 0.011 1 51.91 215 GLU B C 1
ATOM 4104 O O . GLU B 1 215 ? 17.516 14.031 1.14 1 51.91 215 GLU B O 1
ATOM 4109 N N . GLY B 1 216 ? 17.188 14.586 -1.069 1 58.97 216 GLY B N 1
ATOM 4110 C CA . GLY B 1 216 ? 15.898 15.086 -0.613 1 58.97 216 GLY B CA 1
ATOM 4111 C C . GLY B 1 216 ? 14.727 14.5 -1.37 1 58.97 216 GLY B C 1
ATOM 4112 O O . GLY B 1 216 ? 14.914 13.758 -2.338 1 58.97 216 GLY B O 1
ATOM 4113 N N . PRO B 1 217 ? 13.523 14.633 -0.785 1 65.12 217 PRO B N 1
ATOM 4114 C CA . PRO B 1 217 ? 12.312 14.141 -1.442 1 65.12 217 PRO B CA 1
ATOM 4115 C C . PRO B 1 217 ? 12.023 14.852 -2.764 1 65.12 217 PRO B C 1
ATOM 4117 O O . PRO B 1 217 ? 12.523 15.953 -2.996 1 65.12 217 PRO B O 1
ATOM 4120 N N . ASP B 1 218 ? 11.312 14.219 -3.66 1 79.81 218 ASP B N 1
ATOM 4121 C CA . ASP B 1 218 ? 10.867 14.82 -4.91 1 79.81 218 ASP B CA 1
ATOM 4122 C C . ASP B 1 218 ? 9.82 15.906 -4.656 1 79.81 218 ASP B C 1
ATOM 4124 O O . ASP B 1 218 ? 9.703 16.859 -5.438 1 79.81 218 ASP B O 1
ATOM 4128 N N . CYS B 1 219 ? 9.219 15.852 -3.51 1 90.62 219 CYS B N 1
ATOM 4129 C CA . CYS B 1 219 ? 8.203 16.828 -3.15 1 90.62 219 CYS B CA 1
ATOM 4130 C C . CYS B 1 219 ? 8.836 18.188 -2.842 1 90.62 219 CYS B C 1
ATOM 4132 O O . CYS B 1 219 ? 9.945 18.25 -2.324 1 90.62 219 CYS B O 1
ATOM 4134 N N . THR B 1 220 ? 8.117 19.266 -3.182 1 94.12 220 THR B N 1
ATOM 4135 C CA . THR B 1 220 ? 8.555 20.641 -2.953 1 94.12 220 THR B CA 1
ATOM 4136 C C . THR B 1 220 ? 7.469 21.438 -2.229 1 94.12 220 THR B C 1
ATOM 4138 O O . THR B 1 220 ? 6.371 20.922 -1.995 1 94.12 220 THR B O 1
ATOM 4141 N N . ILE B 1 221 ? 7.844 22.625 -1.824 1 97.44 221 ILE B N 1
ATOM 4142 C CA . ILE B 1 221 ? 6.848 23.5 -1.202 1 97.44 221 ILE B CA 1
ATOM 4143 C C . ILE B 1 221 ? 5.746 23.812 -2.209 1 97.44 221 ILE B C 1
ATOM 4145 O O . ILE B 1 221 ? 4.582 23.984 -1.833 1 97.44 221 ILE B O 1
ATOM 4149 N N . GLN B 1 222 ? 6.105 23.844 -3.477 1 98.06 222 GLN B N 1
ATOM 4150 C CA . GLN B 1 222 ? 5.121 24.125 -4.516 1 98.06 222 GLN B CA 1
ATOM 4151 C C . GLN B 1 222 ? 4.137 22.953 -4.664 1 98.06 222 GLN B C 1
ATOM 4153 O O . GLN B 1 222 ? 2.953 23.172 -4.934 1 98.06 222 GLN B O 1
ATOM 4158 N N . SER B 1 223 ? 4.668 21.719 -4.535 1 96.88 223 SER B N 1
ATOM 4159 C CA . SER B 1 223 ? 3.766 20.562 -4.609 1 96.88 223 SER B CA 1
ATOM 4160 C C . SER B 1 223 ? 2.811 20.531 -3.422 1 96.88 223 SER B C 1
ATOM 4162 O O . SER B 1 223 ? 1.664 20.094 -3.553 1 96.88 223 SER B O 1
ATOM 4164 N N . ASP B 1 224 ? 3.271 21.047 -2.268 1 98.38 224 ASP B N 1
ATOM 4165 C CA . ASP B 1 224 ? 2.396 21.188 -1.107 1 98.38 224 ASP B CA 1
ATOM 4166 C C . ASP B 1 224 ? 1.254 22.156 -1.395 1 98.38 224 ASP B C 1
ATOM 4168 O O . ASP B 1 224 ? 0.124 21.953 -0.948 1 98.38 224 ASP B O 1
ATOM 4172 N N . VAL B 1 225 ? 1.584 23.156 -2.131 1 98.88 225 VAL B N 1
ATOM 4173 C CA . VAL B 1 225 ? 0.589 24.172 -2.465 1 98.88 225 VAL B CA 1
ATOM 4174 C C . VAL B 1 225 ? -0.492 23.562 -3.355 1 98.88 225 VAL B C 1
ATOM 4176 O O . VAL B 1 225 ? -1.681 23.844 -3.176 1 98.88 225 VAL B O 1
ATOM 4179 N N . PHE B 1 226 ? -0.083 22.781 -4.258 1 98.69 226 PHE B N 1
ATOM 4180 C CA . PHE B 1 226 ? -1.043 22.062 -5.086 1 98.69 226 PHE B CA 1
ATOM 4181 C C . PHE B 1 226 ? -1.954 21.188 -4.227 1 98.69 226 PHE B C 1
ATOM 4183 O O . PHE B 1 226 ? -3.178 21.234 -4.371 1 98.69 226 PHE B O 1
ATOM 4190 N N . ALA B 1 227 ? -1.347 20.422 -3.373 1 98.38 227 ALA B N 1
ATOM 4191 C CA . ALA B 1 227 ? -2.104 19.547 -2.484 1 98.38 227 ALA B CA 1
ATOM 4192 C C . ALA B 1 227 ? -3.068 20.344 -1.614 1 98.38 227 ALA B C 1
ATOM 4194 O O . ALA B 1 227 ? -4.168 19.875 -1.306 1 98.38 227 ALA B O 1
ATOM 4195 N N . PHE B 1 228 ? -2.674 21.531 -1.239 1 98.88 228 PHE B N 1
ATOM 4196 C CA . PHE B 1 228 ? -3.516 22.422 -0.448 1 98.88 228 PHE B CA 1
ATOM 4197 C C . PHE B 1 228 ? -4.801 22.766 -1.192 1 98.88 228 PHE B C 1
ATOM 4199 O O . PHE B 1 228 ? -5.895 22.672 -0.627 1 98.88 228 PHE B O 1
ATOM 4206 N N . ALA B 1 229 ? -4.664 23.094 -2.443 1 98.88 229 ALA B N 1
ATOM 4207 C CA . ALA B 1 229 ? -5.832 23.406 -3.264 1 98.88 229 ALA B CA 1
ATOM 4208 C C . ALA B 1 229 ? -6.781 22.203 -3.342 1 98.88 229 ALA B C 1
ATOM 4210 O O . ALA B 1 229 ? -7.992 22.359 -3.174 1 98.88 229 ALA B O 1
ATOM 4211 N N . MET B 1 230 ? -6.227 21.094 -3.539 1 98.44 230 MET B N 1
ATOM 4212 C CA . MET B 1 230 ? -7.039 19.891 -3.635 1 98.44 230 MET B CA 1
ATOM 4213 C C . MET B 1 230 ? -7.723 19.578 -2.305 1 98.44 230 MET B C 1
ATOM 4215 O O . MET B 1 230 ? -8.836 19.062 -2.279 1 98.44 230 MET B O 1
ATOM 4219 N N . THR B 1 231 ? -7.051 19.875 -1.238 1 98.62 231 THR B N 1
ATOM 4220 C CA . THR B 1 231 ? -7.613 19.672 0.093 1 98.62 231 THR B CA 1
ATOM 4221 C C . THR B 1 231 ? -8.789 20.625 0.331 1 98.62 231 THR B C 1
ATOM 4223 O O . THR B 1 231 ? -9.781 20.234 0.96 1 98.62 231 THR B O 1
ATOM 4226 N N . ILE B 1 232 ? -8.664 21.844 -0.16 1 98.75 232 ILE B N 1
ATOM 4227 C CA . ILE B 1 232 ? -9.781 22.766 -0.069 1 98.75 232 ILE B CA 1
ATOM 4228 C C . ILE B 1 232 ? -11.008 22.172 -0.767 1 98.75 232 ILE B C 1
ATOM 4230 O O . ILE B 1 232 ? -12.109 22.172 -0.212 1 98.75 232 ILE B O 1
ATOM 4234 N N . VAL B 1 233 ? -10.797 21.625 -1.941 1 98.25 233 VAL B N 1
ATOM 4235 C CA . VAL B 1 233 ? -11.875 20.984 -2.691 1 98.25 233 VAL B CA 1
ATOM 4236 C C . VAL B 1 233 ? -12.477 19.844 -1.874 1 98.25 233 VAL B C 1
ATOM 4238 O O . VAL B 1 233 ? -13.695 19.719 -1.771 1 98.25 233 VAL B O 1
ATOM 4241 N N . GLN B 1 234 ? -11.664 19.078 -1.307 1 97.69 234 GLN B N 1
ATOM 4242 C CA . GLN B 1 234 ? -12.109 17.953 -0.492 1 97.69 234 GLN B CA 1
ATOM 4243 C C . GLN B 1 234 ? -12.961 18.422 0.686 1 97.69 234 GLN B C 1
ATOM 4245 O O . GLN B 1 234 ? -14.008 17.844 0.968 1 97.69 234 GLN B O 1
ATOM 4250 N N . ILE B 1 235 ? -12.508 19.469 1.351 1 98 235 ILE B N 1
ATOM 4251 C CA . ILE B 1 235 ? -13.164 19.969 2.549 1 98 235 ILE B CA 1
ATOM 4252 C C . ILE B 1 235 ? -14.555 20.5 2.188 1 98 235 ILE B C 1
ATOM 4254 O O . ILE B 1 235 ? -15.547 20.125 2.814 1 98 235 ILE B O 1
ATOM 4258 N N . PHE B 1 236 ? -14.656 21.266 1.191 1 98.19 236 PHE B N 1
ATOM 4259 C CA . PHE B 1 236 ? -15.906 21.953 0.892 1 98.19 236 PHE B CA 1
ATOM 4260 C C . PHE B 1 236 ? -16.859 21.031 0.139 1 98.19 236 PHE B C 1
ATOM 4262 O O . PHE B 1 236 ? -18.078 21.203 0.216 1 98.19 236 PHE B O 1
ATOM 4269 N N . SER B 1 237 ? -16.31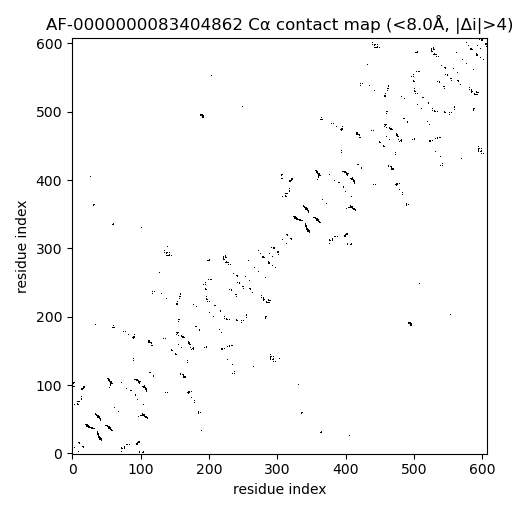2 20.031 -0.635 1 96.56 237 SER B N 1
ATOM 4270 C CA . SER B 1 237 ? -17.188 19.078 -1.316 1 96.56 237 SER B CA 1
ATOM 4271 C C . SER B 1 237 ? -17.547 17.906 -0.409 1 96.56 237 SER B C 1
ATOM 4273 O O . SER B 1 237 ? -18.469 17.156 -0.704 1 96.56 237 SER B O 1
ATOM 4275 N N . GLU B 1 238 ? -16.766 17.734 0.695 1 95.94 238 GLU B N 1
ATOM 4276 C CA . GLU B 1 238 ? -16.906 16.594 1.607 1 95.94 238 GLU B CA 1
ATOM 4277 C C . GLU B 1 238 ? -16.781 15.273 0.862 1 95.94 238 GLU B C 1
ATOM 4279 O O . GLU B 1 238 ? -17.484 14.312 1.181 1 95.94 238 GLU B O 1
ATOM 4284 N N . ALA B 1 239 ? -15.961 15.352 -0.197 1 92.88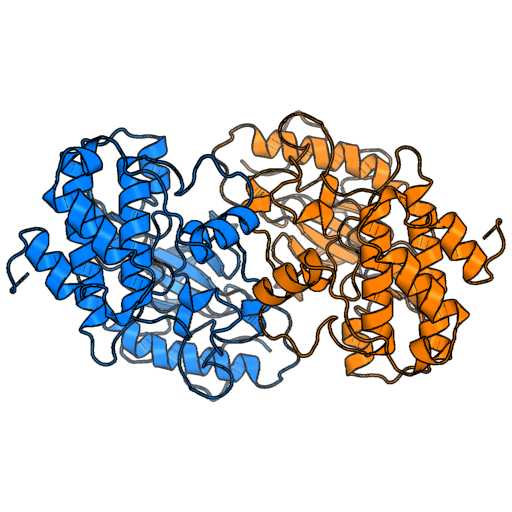 239 ALA B N 1
ATOM 4285 C CA . ALA B 1 239 ? -15.695 14.203 -1.057 1 92.88 239 ALA B CA 1
ATOM 4286 C C . ALA B 1 239 ? -14.273 14.258 -1.62 1 92.88 239 ALA B C 1
ATOM 4288 O O . ALA B 1 239 ? -13.602 15.281 -1.521 1 92.88 239 ALA B O 1
ATOM 4289 N N . LEU B 1 240 ? -13.859 13.141 -2.16 1 92 240 LEU B N 1
ATOM 4290 C CA . LEU B 1 240 ? -12.555 13.109 -2.818 1 92 240 LEU B CA 1
ATOM 4291 C C . LEU B 1 240 ? -12.531 14.062 -4.008 1 92 240 LEU B C 1
ATOM 4293 O O . LEU B 1 240 ? -13.523 14.195 -4.727 1 92 240 LEU B O 1
ATOM 4297 N N . PRO B 1 241 ? -11.305 14.711 -4.199 1 94.62 241 PRO B N 1
ATOM 4298 C CA . PRO B 1 241 ? -11.164 15.359 -5.504 1 94.62 241 PRO B CA 1
ATOM 4299 C C . PRO B 1 241 ? -11.406 14.406 -6.668 1 94.62 241 PRO B C 1
ATOM 4301 O O . PRO B 1 241 ? -11.023 13.234 -6.602 1 94.62 241 PRO B O 1
ATOM 4304 N N . PHE B 1 242 ? -12.125 14.828 -7.676 1 93.06 242 PHE B N 1
ATOM 4305 C CA . PHE B 1 242 ? -12.5 13.984 -8.805 1 93.06 242 PHE B CA 1
ATOM 4306 C C . PHE B 1 242 ? -13.406 12.844 -8.344 1 93.06 242 PHE B C 1
ATOM 4308 O O . PHE B 1 242 ? -13.188 11.688 -8.711 1 93.06 242 PHE B O 1
ATOM 4315 N N . ARG B 1 243 ? -14.359 13.148 -7.539 1 89.06 243 ARG B N 1
ATOM 4316 C CA . ARG B 1 243 ? -15.203 12.141 -6.914 1 89.06 243 ARG B CA 1
ATOM 4317 C C . ARG B 1 243 ? -15.883 11.266 -7.965 1 89.06 243 ARG B C 1
ATOM 4319 O O . ARG B 1 243 ? -16.25 10.125 -7.688 1 89.06 243 ARG B O 1
ATOM 4326 N N . HIS B 1 244 ? -16 11.719 -9.141 1 85.69 244 HIS B N 1
ATOM 4327 C CA . HIS B 1 244 ? -16.719 10.992 -10.18 1 85.69 244 HIS B CA 1
ATOM 4328 C C . HIS B 1 244 ? -15.805 10.016 -10.906 1 85.69 244 HIS B C 1
ATOM 4330 O O . HIS B 1 244 ? -16.266 9.219 -11.727 1 85.69 244 HIS B O 1
ATOM 4336 N N . VAL B 1 245 ? -14.562 10.18 -10.641 1 82.25 245 VAL B N 1
ATOM 4337 C CA . VAL B 1 245 ? -13.57 9.312 -11.273 1 82.25 245 VAL B CA 1
ATOM 4338 C C . VAL B 1 245 ? -13.266 8.125 -10.359 1 82.25 245 VAL B C 1
ATOM 4340 O O . VAL B 1 245 ? -12.758 8.312 -9.25 1 82.25 245 VAL B O 1
ATOM 4343 N N . ALA B 1 246 ? -13.547 6.961 -10.719 1 70.81 246 ALA B N 1
ATOM 4344 C CA . ALA B 1 246 ? -13.453 5.77 -9.883 1 70.81 246 ALA B CA 1
ATOM 4345 C C . ALA B 1 246 ? -12.008 5.285 -9.781 1 70.81 246 ALA B C 1
ATOM 4347 O O . ALA B 1 246 ? -11.586 4.785 -8.734 1 70.81 246 ALA B O 1
ATOM 4348 N N . ASN B 1 247 ? -11.195 5.477 -10.812 1 72.44 247 ASN B N 1
ATOM 4349 C CA . ASN B 1 247 ? -9.859 4.898 -10.875 1 72.44 247 ASN B CA 1
ATOM 4350 C C . ASN B 1 247 ? -8.781 5.957 -10.648 1 72.44 247 ASN B C 1
ATOM 4352 O O . ASN B 1 247 ? -8.828 7.031 -11.25 1 72.44 247 ASN B O 1
ATOM 4356 N N . ASP B 1 248 ? -7.859 5.641 -9.812 1 77.88 248 ASP B N 1
ATOM 4357 C CA . ASP B 1 248 ? -6.773 6.562 -9.5 1 77.88 248 ASP B CA 1
ATOM 4358 C C . ASP B 1 248 ? -5.906 6.828 -10.727 1 77.88 248 ASP B C 1
ATOM 4360 O O . ASP B 1 248 ? -5.398 7.938 -10.906 1 77.88 248 ASP B O 1
ATOM 4364 N N . THR B 1 249 ? -5.789 5.82 -11.57 1 76.81 249 THR B N 1
ATOM 4365 C CA . THR B 1 249 ? -5.008 5.996 -12.789 1 76.81 249 THR B CA 1
ATOM 4366 C C . THR B 1 249 ? -5.633 7.059 -13.688 1 76.81 249 THR B C 1
ATOM 4368 O O . THR B 1 249 ? -4.926 7.879 -14.273 1 76.81 249 THR B O 1
ATOM 4371 N N . THR B 1 250 ? -6.93 7 -13.758 1 82.06 250 THR B N 1
ATOM 4372 C CA . THR B 1 250 ? -7.629 8.016 -14.539 1 82.06 250 THR B CA 1
ATOM 4373 C C . THR B 1 250 ? -7.395 9.406 -13.961 1 82.06 250 THR B C 1
ATOM 4375 O O . THR B 1 250 ? -7.207 10.367 -14.703 1 82.06 250 THR B O 1
ATOM 4378 N N . CYS B 1 251 ? -7.367 9.469 -12.688 1 87.38 251 CYS B N 1
ATOM 4379 C CA . CYS B 1 251 ? -7.125 10.75 -12.039 1 87.38 251 CYS B CA 1
ATOM 4380 C C . CYS B 1 251 ? -5.742 11.289 -12.383 1 87.38 251 CYS B C 1
ATOM 4382 O O . CYS B 1 251 ? -5.574 12.477 -12.633 1 87.38 251 CYS B O 1
ATOM 4384 N N . ILE B 1 252 ? -4.812 10.406 -12.391 1 86.19 252 ILE B N 1
ATOM 4385 C CA . ILE B 1 252 ? -3.449 10.789 -12.75 1 86.19 252 ILE B CA 1
ATOM 4386 C C . ILE B 1 252 ? -3.432 11.398 -14.148 1 86.19 252 ILE B C 1
ATOM 4388 O O . ILE B 1 252 ? -2.881 12.484 -14.352 1 86.19 252 ILE B O 1
ATOM 4392 N N . PHE B 1 253 ? -4.102 10.742 -15.039 1 84.25 253 PHE B N 1
ATOM 4393 C CA . PHE B 1 253 ? -4.141 11.195 -16.422 1 84.25 253 PHE B CA 1
ATOM 4394 C C . PHE B 1 253 ? -4.832 12.547 -16.531 1 84.25 253 PHE B C 1
ATOM 4396 O O . PHE B 1 253 ? -4.363 13.438 -17.25 1 84.25 253 PHE B O 1
ATOM 4403 N N . LEU B 1 254 ? -5.887 12.68 -15.82 1 90.31 254 LEU B N 1
ATOM 4404 C CA . LEU B 1 254 ? -6.633 13.93 -15.859 1 90.31 254 LEU B CA 1
ATOM 4405 C C . LEU B 1 254 ? -5.781 15.086 -15.344 1 90.31 254 LEU B C 1
ATOM 4407 O O . LEU B 1 254 ? -5.703 16.141 -15.977 1 90.31 254 LEU B O 1
ATOM 4411 N N . ILE B 1 255 ? -5.109 14.844 -14.297 1 93.31 255 ILE B N 1
ATOM 4412 C CA . ILE B 1 255 ? -4.293 15.883 -13.68 1 93.31 255 ILE B CA 1
ATOM 4413 C C . ILE B 1 255 ? -3.133 16.25 -14.609 1 93.31 255 ILE B C 1
ATOM 4415 O O . ILE B 1 255 ? -2.83 17.422 -14.805 1 93.31 255 ILE B O 1
ATOM 4419 N N . LEU B 1 256 ? -2.525 15.305 -15.172 1 89.38 256 LEU B N 1
ATOM 4420 C CA . LEU B 1 256 ? -1.397 15.531 -16.062 1 89.38 256 LEU B CA 1
ATOM 4421 C C . LEU B 1 256 ? -1.841 16.281 -17.328 1 89.38 256 LEU B C 1
ATOM 4423 O O . LEU B 1 256 ? -1.076 17.062 -17.891 1 89.38 256 LEU B O 1
ATOM 4427 N N . ARG B 1 257 ? -3.066 16.078 -17.719 1 91.5 257 ARG B N 1
ATOM 4428 C CA . ARG B 1 257 ? -3.604 16.734 -18.906 1 91.5 257 ARG B CA 1
ATOM 4429 C C . ARG B 1 257 ? -4.055 18.156 -18.594 1 91.5 257 ARG B C 1
ATOM 4431 O O . ARG B 1 257 ? -4.492 18.891 -19.484 1 91.5 257 ARG B O 1
ATOM 4438 N N . GLY B 1 258 ? -4.047 18.469 -17.328 1 94.69 258 GLY B N 1
ATOM 4439 C CA . GLY B 1 258 ? -4.367 19.844 -16.953 1 94.69 258 GLY B CA 1
ATOM 4440 C C . GLY B 1 258 ? -5.77 19.984 -16.391 1 94.69 258 GLY B C 1
ATOM 4441 O O . GLY B 1 258 ? -6.203 21.094 -16.062 1 94.69 258 GLY B O 1
ATOM 4442 N N . GLU B 1 259 ? -6.402 18.859 -16.266 1 95.81 259 GLU B N 1
ATOM 4443 C CA . GLU B 1 259 ? -7.746 18.922 -15.703 1 95.81 259 GLU B CA 1
ATOM 4444 C C . GLU B 1 259 ? -7.695 19.078 -14.18 1 95.81 259 GLU B C 1
ATOM 4446 O O . GLU B 1 259 ? -6.707 18.703 -13.547 1 95.81 259 GLU B O 1
ATOM 4451 N N . ARG B 1 260 ? -8.711 19.719 -13.719 1 97.56 260 ARG B N 1
ATOM 4452 C CA . ARG B 1 260 ? -8.898 19.922 -12.289 1 97.56 260 ARG B CA 1
ATOM 4453 C C . ARG B 1 260 ? -10.328 19.609 -11.867 1 97.56 260 ARG B C 1
ATOM 4455 O O . ARG B 1 260 ? -11.242 19.656 -12.688 1 97.56 260 ARG B O 1
ATOM 4462 N N . PRO B 1 261 ? -10.469 19.203 -10.609 1 96.94 261 PRO B N 1
ATOM 4463 C CA . PRO B 1 261 ? -11.852 18.969 -10.172 1 96.94 261 PRO B CA 1
ATOM 4464 C C . PRO B 1 261 ? -12.703 20.234 -10.203 1 96.94 261 PRO B C 1
ATOM 4466 O O . PRO B 1 261 ? -12.172 21.344 -10.102 1 96.94 261 PRO B O 1
ATOM 4469 N N . ALA B 1 262 ? -14.039 20.016 -10.297 1 95.81 262 ALA B N 1
ATOM 4470 C CA . ALA B 1 262 ? -14.945 21.141 -10.203 1 95.81 262 ALA B CA 1
ATOM 4471 C C . ALA B 1 262 ? -14.891 21.781 -8.82 1 95.81 262 ALA B C 1
ATOM 4473 O O . ALA B 1 262 ? -14.805 21.078 -7.809 1 95.81 262 ALA B O 1
ATOM 4474 N N . LEU B 1 263 ? -14.922 23.109 -8.805 1 97.62 263 LEU B N 1
ATOM 4475 C CA . LEU B 1 263 ? -14.977 23.797 -7.52 1 97.62 263 LEU B CA 1
ATOM 4476 C C . LEU B 1 263 ? -16.328 23.578 -6.844 1 97.62 263 LEU B C 1
ATOM 4478 O O . LEU B 1 263 ? -17.375 23.656 -7.496 1 97.62 263 LEU B O 1
ATOM 4482 N N . PRO B 1 264 ? -16.234 23.25 -5.609 1 97.5 264 PRO B N 1
ATOM 4483 C CA . PRO B 1 264 ? -17.5 23.188 -4.883 1 97.5 264 PRO B CA 1
ATOM 4484 C C . PRO B 1 264 ? -18.266 24.5 -4.93 1 97.5 264 PRO B C 1
ATOM 4486 O O . PRO B 1 264 ? -17.672 25.578 -5.043 1 97.5 264 PRO B O 1
ATOM 4489 N N . GLU B 1 265 ? -19.562 24.406 -4.742 1 96.56 265 GLU B N 1
ATOM 4490 C CA . GLU B 1 265 ? -20.469 25.547 -4.91 1 96.56 265 GLU B CA 1
ATOM 4491 C C . GLU B 1 265 ? -20.031 26.734 -4.043 1 96.56 265 GLU B C 1
ATOM 4493 O O . GLU B 1 265 ? -19.953 27.859 -4.52 1 96.56 265 GLU B O 1
ATOM 4498 N N . PHE B 1 266 ? -19.766 26.484 -2.816 1 97.5 266 PHE B N 1
ATOM 4499 C CA . PHE B 1 266 ? -19.391 27.562 -1.908 1 97.5 266 PHE B CA 1
ATOM 4500 C C . PHE B 1 266 ? -18.125 28.25 -2.393 1 97.5 266 PHE B C 1
ATOM 4502 O O . PHE B 1 266 ? -18.047 29.484 -2.375 1 97.5 266 PHE B O 1
ATOM 4509 N N . VAL B 1 267 ? -17.156 27.469 -2.791 1 97.94 267 VAL B N 1
ATOM 4510 C CA . VAL B 1 267 ? -15.883 28.016 -3.242 1 97.94 267 VAL B CA 1
ATOM 4511 C C . VAL B 1 267 ? -16.094 28.828 -4.512 1 97.94 267 VAL B C 1
ATOM 4513 O O . VAL B 1 267 ? -15.562 29.938 -4.633 1 97.94 267 VAL B O 1
ATOM 4516 N N . GLN B 1 268 ? -16.859 28.25 -5.383 1 96.75 268 GLN B N 1
ATOM 4517 C CA . GLN B 1 268 ? -17.156 28.938 -6.641 1 96.75 268 GLN B CA 1
ATOM 4518 C C . GLN B 1 268 ? -17.812 30.281 -6.387 1 96.75 268 GLN B C 1
ATOM 4520 O O . GLN B 1 268 ? -17.562 31.25 -7.117 1 96.75 268 GLN B O 1
ATOM 4525 N N . GLY B 1 269 ? -18.609 30.328 -5.387 1 96.81 269 GLY B N 1
ATOM 4526 C CA . GLY B 1 269 ? -19.344 31.547 -5.062 1 96.81 269 GLY B CA 1
ATOM 4527 C C . GLY B 1 269 ? -18.484 32.594 -4.371 1 96.81 269 GLY B C 1
ATOM 4528 O O . GLY B 1 269 ? -18.891 33.75 -4.242 1 96.81 269 GLY B O 1
ATOM 4529 N N . HIS B 1 270 ? -17.391 32.25 -3.896 1 97.19 270 HIS B N 1
ATOM 4530 C CA . HIS B 1 270 ? -16.438 33.156 -3.273 1 97.19 270 HIS B CA 1
ATOM 4531 C C . HIS B 1 270 ? -15.227 33.406 -4.172 1 97.19 270 HIS B C 1
ATOM 4533 O O . HIS B 1 270 ? -14.242 32.656 -4.094 1 97.19 270 HIS B O 1
ATOM 4539 N N . HIS B 1 271 ? -15.234 34.438 -4.879 1 96.31 271 HIS B N 1
ATOM 4540 C CA . HIS B 1 271 ? -14.305 34.688 -5.977 1 96.31 271 HIS B CA 1
ATOM 4541 C C . HIS B 1 271 ? -12.859 34.688 -5.488 1 96.31 271 HIS B C 1
ATOM 4543 O O . HIS B 1 271 ? -11.969 34.156 -6.168 1 96.31 271 HIS B O 1
ATOM 4549 N N . ALA B 1 272 ? -12.703 35.25 -4.355 1 96.19 272 ALA B N 1
ATOM 4550 C CA . ALA B 1 272 ? -11.352 35.312 -3.816 1 96.19 272 ALA B CA 1
ATOM 4551 C C . ALA B 1 272 ? -10.82 33.906 -3.52 1 96.19 272 ALA B C 1
ATOM 4553 O O . ALA B 1 272 ? -9.68 33.562 -3.859 1 96.19 272 ALA B O 1
ATOM 4554 N N . LEU B 1 273 ? -11.656 33.094 -2.932 1 97.75 273 LEU B N 1
ATOM 4555 C CA . LEU B 1 273 ? -11.266 31.734 -2.602 1 97.75 273 LEU B CA 1
ATOM 4556 C C . LEU B 1 273 ? -11.109 30.891 -3.863 1 97.75 273 LEU B C 1
ATOM 4558 O O . LEU B 1 273 ? -10.164 30.109 -3.979 1 97.75 273 LEU B O 1
ATOM 4562 N N . ALA B 1 274 ? -12 31.062 -4.797 1 98.38 274 ALA B N 1
ATOM 4563 C CA . ALA B 1 274 ? -11.922 30.359 -6.07 1 98.38 274 ALA B CA 1
ATOM 4564 C C . ALA B 1 274 ? -10.633 30.688 -6.809 1 98.38 274 ALA B C 1
ATOM 4566 O O . ALA B 1 274 ? -9.953 29.797 -7.324 1 98.38 274 ALA B O 1
ATOM 4567 N N . GLY B 1 275 ? -10.367 32 -6.867 1 98.38 275 GLY B N 1
ATOM 4568 C CA . GLY B 1 275 ? -9.133 32.438 -7.5 1 98.38 275 GLY B CA 1
ATOM 4569 C C . GLY B 1 275 ? -7.891 31.875 -6.84 1 98.38 275 GLY B C 1
ATOM 4570 O O . GLY B 1 275 ? -6.938 31.484 -7.523 1 98.38 275 GLY B O 1
ATOM 4571 N N . LEU B 1 276 ? -7.938 31.844 -5.547 1 98.62 276 LEU B N 1
ATOM 4572 C CA . LEU B 1 276 ? -6.816 31.297 -4.801 1 98.62 276 LEU B CA 1
ATOM 4573 C C . LEU B 1 276 ? -6.598 29.828 -5.156 1 98.62 276 LEU B C 1
ATOM 4575 O O . LEU B 1 276 ? -5.473 29.406 -5.434 1 98.62 276 LEU B O 1
ATOM 4579 N N . VAL B 1 277 ? -7.672 29.016 -5.141 1 98.81 277 VAL B N 1
ATOM 4580 C CA . VAL B 1 277 ? -7.578 27.594 -5.461 1 98.81 277 VAL B CA 1
ATOM 4581 C C . VAL B 1 277 ? -7.02 27.422 -6.871 1 98.81 277 VAL B C 1
ATOM 4583 O O . VAL B 1 277 ? -6.109 26.609 -7.09 1 98.81 277 VAL B O 1
ATOM 4586 N N . ARG B 1 278 ? -7.43 28.203 -7.785 1 98.5 278 ARG B N 1
ATOM 4587 C CA . ARG B 1 278 ? -7 28.109 -9.18 1 98.5 278 ARG B CA 1
ATOM 4588 C C . ARG B 1 278 ? -5.52 28.438 -9.32 1 98.5 278 ARG B C 1
ATOM 4590 O O . ARG B 1 278 ? -4.809 27.812 -10.109 1 98.5 278 ARG B O 1
ATOM 4597 N N . ASP B 1 279 ? -5.09 29.406 -8.578 1 98.75 279 ASP B N 1
ATOM 4598 C CA . ASP B 1 279 ? -3.682 29.781 -8.625 1 98.75 279 ASP B CA 1
ATOM 4599 C C . ASP B 1 279 ? -2.801 28.719 -7.973 1 98.75 279 ASP B C 1
ATOM 4601 O O . ASP B 1 279 ? -1.654 28.516 -8.383 1 98.75 279 ASP B O 1
ATOM 4605 N N . CYS B 1 280 ? -3.32 28.031 -7.004 1 98.81 280 CYS B N 1
ATOM 4606 C CA . CYS B 1 280 ? -2.553 27.031 -6.258 1 98.81 280 CYS B CA 1
ATOM 4607 C C . CYS B 1 280 ? -2.357 25.766 -7.078 1 98.81 280 CYS B C 1
ATOM 4609 O O . CYS B 1 280 ? -1.42 25 -6.836 1 98.81 280 CYS B O 1
ATOM 4611 N N . TRP B 1 281 ? -3.275 25.469 -8.047 1 98.25 281 TRP B N 1
ATOM 4612 C CA . TRP B 1 281 ? -3.166 24.172 -8.695 1 98.25 281 TRP B CA 1
ATOM 4613 C C . TRP B 1 281 ? -2.801 24.328 -10.172 1 98.25 281 TRP B C 1
ATOM 4615 O O . TRP B 1 281 ? -3.037 23.422 -10.969 1 98.25 281 TRP B O 1
ATOM 4625 N N . VAL B 1 282 ? -2.205 25.547 -10.523 1 98 282 VAL B N 1
ATOM 4626 C CA . VAL B 1 282 ? -1.703 25.719 -11.883 1 98 282 VAL B CA 1
ATOM 4627 C C . VAL B 1 282 ? -0.642 24.656 -12.18 1 98 282 VAL B C 1
ATOM 4629 O O . VAL B 1 282 ? 0.008 24.141 -11.266 1 98 282 VAL B O 1
ATOM 4632 N N . ARG B 1 283 ? -0.482 24.297 -13.383 1 95.56 283 ARG B N 1
ATOM 4633 C CA . ARG B 1 283 ? 0.418 23.234 -13.797 1 95.56 283 ARG B CA 1
ATOM 4634 C C . ARG B 1 283 ? 1.87 23.578 -13.492 1 95.56 283 ARG B C 1
ATOM 4636 O O . ARG B 1 283 ? 2.619 22.766 -12.961 1 95.56 283 ARG B O 1
ATOM 4643 N N . ASP B 1 284 ? 2.287 24.812 -13.773 1 95.75 284 ASP B N 1
ATOM 4644 C CA . ASP B 1 284 ? 3.656 25.266 -13.547 1 95.75 284 ASP B CA 1
ATOM 4645 C C . ASP B 1 284 ? 3.889 25.578 -12.062 1 95.75 284 ASP B C 1
ATOM 4647 O O . ASP B 1 284 ? 3.363 26.562 -11.539 1 95.75 284 ASP B O 1
ATOM 4651 N N . PRO B 1 285 ? 4.676 24.781 -11.453 1 96.62 285 PRO B N 1
ATOM 4652 C CA . PRO B 1 285 ? 4.855 24.969 -10.008 1 96.62 285 PRO B CA 1
ATOM 4653 C C . PRO B 1 285 ? 5.445 26.328 -9.664 1 96.62 285 PRO B C 1
ATOM 4655 O O . PRO B 1 285 ? 5.16 26.875 -8.594 1 96.62 285 PRO B O 1
ATOM 4658 N N . SER B 1 286 ? 6.215 26.906 -10.492 1 96.69 286 SER B N 1
ATOM 4659 C CA . SER B 1 286 ? 6.867 28.188 -10.211 1 96.69 286 SER B CA 1
ATOM 4660 C C . SER B 1 286 ? 5.855 29.328 -10.172 1 96.69 286 SER B C 1
ATOM 4662 O O . SER B 1 286 ? 6.16 30.406 -9.68 1 96.69 286 SER B O 1
ATOM 4664 N N . LYS B 1 287 ? 4.691 29.094 -10.664 1 98.31 287 LYS B N 1
ATOM 4665 C CA . LYS B 1 287 ? 3.666 30.141 -10.727 1 98.31 287 LYS B CA 1
ATOM 4666 C C . LYS B 1 287 ? 2.689 30.016 -9.562 1 98.31 287 LYS B C 1
ATOM 4668 O O . LYS B 1 287 ? 1.791 30.844 -9.406 1 98.31 287 LYS B O 1
ATOM 4673 N N . ARG B 1 288 ? 2.893 29.047 -8.734 1 98.62 288 ARG B N 1
ATOM 4674 C CA . ARG B 1 288 ? 2.023 28.875 -7.578 1 98.62 288 ARG B CA 1
ATOM 4675 C C . ARG B 1 288 ? 2.436 29.797 -6.441 1 98.62 288 ARG B C 1
ATOM 4677 O O . ARG B 1 288 ? 3.625 30.031 -6.23 1 98.62 288 ARG B O 1
ATOM 4684 N N . PRO B 1 289 ? 1.467 30.312 -5.73 1 98.69 289 PRO B N 1
ATOM 4685 C CA . PRO B 1 289 ? 1.814 31.188 -4.609 1 98.69 289 PRO B CA 1
ATOM 4686 C C . PRO B 1 289 ? 2.498 30.438 -3.467 1 98.69 289 PRO B C 1
ATOM 4688 O O . PRO B 1 289 ? 2.334 29.219 -3.336 1 98.69 289 PRO B O 1
ATOM 4691 N N . SER B 1 290 ? 3.293 31.188 -2.678 1 98.44 290 SER B N 1
ATOM 4692 C CA . SER B 1 290 ? 3.807 30.609 -1.436 1 98.44 290 SER B CA 1
ATOM 4693 C C . SER B 1 290 ? 2.709 30.5 -0.383 1 98.44 290 SER B C 1
ATOM 4695 O O . SER B 1 290 ? 1.672 31.156 -0.489 1 98.44 290 SER B O 1
ATOM 4697 N N . MET B 1 291 ? 2.959 29.719 0.59 1 98.5 291 MET B N 1
ATOM 4698 C CA . MET B 1 291 ? 1.965 29.609 1.655 1 98.5 291 MET B CA 1
ATOM 4699 C C . MET B 1 291 ? 1.856 30.922 2.422 1 98.5 291 MET B C 1
ATOM 4701 O O . MET B 1 291 ? 0.805 31.234 2.986 1 98.5 291 MET B O 1
ATOM 4705 N N . THR B 1 292 ? 2.902 31.719 2.432 1 97.81 292 THR B N 1
ATOM 4706 C CA . THR B 1 292 ? 2.826 33.062 2.994 1 97.81 292 THR B CA 1
ATOM 4707 C C . THR B 1 292 ? 1.823 33.906 2.221 1 97.81 292 THR B C 1
ATOM 4709 O O . THR B 1 292 ? 0.97 34.562 2.818 1 97.81 292 THR B O 1
ATOM 4712 N N . ASP B 1 293 ? 1.997 33.875 0.897 1 98 293 ASP B N 1
ATOM 4713 C CA . ASP B 1 293 ? 1.058 34.594 0.046 1 98 293 ASP B CA 1
ATOM 4714 C C . ASP B 1 293 ? -0.367 34.094 0.242 1 98 293 ASP B C 1
ATOM 4716 O O . ASP B 1 293 ? -1.317 34.875 0.263 1 98 293 ASP B O 1
ATOM 4720 N N . VAL B 1 294 ? -0.547 32.812 0.35 1 98.62 294 VAL B N 1
ATOM 4721 C CA . VAL B 1 294 ? -1.85 32.188 0.568 1 98.62 294 VAL B CA 1
ATOM 4722 C C . VAL B 1 294 ? -2.467 32.719 1.858 1 98.62 294 VAL B C 1
ATOM 4724 O O . VAL B 1 294 ? -3.637 33.094 1.877 1 98.62 294 VAL B O 1
ATOM 4727 N N . CYS B 1 295 ? -1.684 32.75 2.918 1 98.12 295 CYS B N 1
ATOM 4728 C CA . CYS B 1 295 ? -2.172 33.25 4.195 1 98.12 295 CYS B CA 1
ATOM 4729 C C . CYS B 1 295 ? -2.619 34.688 4.07 1 98.12 295 CYS B C 1
ATOM 4731 O O . CYS B 1 295 ? -3.67 35.062 4.594 1 98.12 295 CYS B O 1
ATOM 4733 N N . TRP B 1 296 ? -1.864 35.438 3.348 1 97.06 296 TRP B N 1
ATOM 4734 C CA . TRP B 1 296 ? -2.217 36.844 3.125 1 97.06 296 TRP B CA 1
ATOM 4735 C C . TRP B 1 296 ? -3.545 36.969 2.385 1 97.06 296 TRP B C 1
ATOM 4737 O O . TRP B 1 296 ? -4.426 37.719 2.795 1 97.06 296 TRP B O 1
ATOM 4747 N N . ARG B 1 297 ? -3.736 36.188 1.399 1 97 297 ARG B N 1
ATOM 4748 C CA . ARG B 1 297 ? -4.938 36.219 0.569 1 97 297 ARG B CA 1
ATOM 4749 C C . ARG B 1 297 ? -6.152 35.719 1.336 1 97 297 ARG B C 1
ATOM 4751 O O . ARG B 1 297 ? -7.289 36.062 0.997 1 97 297 ARG B O 1
ATOM 4758 N N . LEU B 1 298 ? -5.898 34.938 2.354 1 97.12 298 LEU B N 1
ATOM 4759 C CA . LEU B 1 298 ? -6.98 34.438 3.189 1 97.12 298 LEU B CA 1
ATOM 4760 C C . LEU B 1 298 ? -7.285 35.406 4.332 1 97.12 298 LEU B C 1
ATOM 4762 O O . LEU B 1 298 ? -8.094 35.094 5.211 1 97.12 298 LEU B O 1
ATOM 4766 N N . GLY B 1 299 ? -6.621 36.531 4.332 1 94.31 299 GLY B N 1
ATOM 4767 C CA . GLY B 1 299 ? -6.906 37.594 5.293 1 94.31 299 GLY B CA 1
ATOM 4768 C C . GLY B 1 299 ? -6.164 37.406 6.605 1 94.31 299 GLY B C 1
ATOM 4769 O O . GLY B 1 299 ? -6.551 38 7.625 1 94.31 299 GLY B O 1
ATOM 4770 N N . MET B 1 300 ? -5.152 36.562 6.555 1 89.62 300 MET B N 1
ATOM 4771 C CA . MET B 1 300 ? -4.383 36.344 7.77 1 89.62 300 MET B CA 1
ATOM 4772 C C . MET B 1 300 ? -3.217 37.312 7.879 1 89.62 300 MET B C 1
ATOM 4774 O O . MET B 1 300 ? -2.643 37.719 6.867 1 89.62 300 MET B O 1
ATOM 4778 N N . SER B 1 301 ? -3.053 38.031 9.023 1 75.94 301 SER B N 1
ATOM 4779 C CA . SER B 1 301 ? -1.967 38.969 9.227 1 75.94 301 SER B CA 1
ATOM 4780 C C . SER B 1 301 ? -0.608 38.281 9.172 1 75.94 301 SER B C 1
ATOM 4782 O O . SER B 1 301 ? -0.503 37.094 9.445 1 75.94 301 SER B O 1
ATOM 4784 N N . ALA B 1 302 ? 0.393 39.031 8.523 1 60.09 302 ALA B N 1
ATOM 4785 C CA . ALA B 1 302 ? 1.762 38.531 8.406 1 60.09 302 ALA B CA 1
ATOM 4786 C C . ALA B 1 302 ? 2.248 37.938 9.727 1 60.09 302 ALA B C 1
ATOM 4788 O O . ALA B 1 302 ? 3.098 37.031 9.734 1 60.09 302 ALA B O 1
ATOM 4789 N N . SER B 1 303 ? 1.82 38.375 10.836 1 51.19 303 SER B N 1
ATOM 4790 C CA . SER B 1 303 ? 2.33 37.969 12.148 1 51.19 303 SER B CA 1
ATOM 4791 C C . SER B 1 303 ? 1.744 36.656 12.594 1 51.19 303 SER B C 1
ATOM 4793 O O . SER B 1 303 ? 2.17 36.094 13.602 1 51.19 303 SER B O 1
ATOM 4795 N N . SER B 1 304 ? 0.706 36.219 11.977 1 45.22 304 SER B N 1
ATOM 4796 C CA . SER B 1 304 ? 0.102 35 12.508 1 45.22 304 SER B CA 1
ATOM 4797 C C . SER B 1 304 ? 0.804 33.75 11.969 1 45.22 304 SER B C 1
ATOM 4799 O O . SER B 1 304 ? 1.343 33.781 10.859 1 45.22 304 SER B O 1
#

Foldseek 3Di:
DFPPDPPDDQADPLAAACAQFKDWPDPDFPDDDLFWTKTWIFGPPPPVGPFIKIKTFTDFADDPDPCLNVVLSNLCHVVVNVQSPDDDPQAWHWHHWYGDPDRGIITITGDAPCAFLLVNVVVDPDDPVLLLQQLLSVLVVLLSQCPDVVRWDQQQDARNQWGQHPVRHIHGHSTPVLLSQVDPRSVVRDDLPSVLLFALLLLPPVNDQPPPPDSGGSDDQLRVLSSSLQRSQCSQVSAHWVNVDPDSVVSSVCLNVPHGGDHDPVQVVPVLSVVLSCQSRGNDSVSHDGSCVVSVSSVHDSVD/DFPPDPPDDQADPLAAACAQFKDWPDPDFPDDDLFWTKTKIFGPPPPVGPFIKIKTFTDFADDPDPCLNVVLSNLCHVVVNVQSPDDDPQAWHWHHWYGDPDRGIITITGDAPCAFLLVNVVVDPDDVVLLLQQLLSVLVVLLSQCPDVVRWDQQQDARNQWGQHPVRHIHGHSTPVLLSQVDPRRVVRDDLPSVLLFALLLLPPVNDQPPPPDSGGSDDQLRVLSSSLQRSQCSQVSAHWVNVDPDSVVSSVCLNVPHGGDHDPVQVVPVLSVVLSCQSRGNDSVSHDGSCVVSVSSVHDSVD

Sequence (608 aa):
MSFPIPGLPRETQHLPDWTPRLVQIDQFAFALGEHSDVFRARKTQDVRGKRVYAVKTLRAGSSSNPNFHAQLQRKLVRWGDVLGQLNHENVCTIRGLVYGTSRFPGIVMDFYEGGSIVNRMKSHSYTNDQKSLWVKQIASGMRYLHRRKPTIVHGDLRGSNIFLNSSGNIAIADIGMVYITDTPEFTMMQSAATARWTAPELMDPKVPRQSTSSEGPDCTIQSDVFAFAMTIVQIFSEALPFRHVANDTTCIFLILRGERPALPEFVQGHHALAGLVRDCWVRDPSKRPSMTDVCWRLGMSASSMSFPIPGLPRETQHLPDWTPRLVQIDQFAFALGEHSDVFRARKTQDVRGKRVYAVKTLRAGSSSNPNFHAQLQRKLVRWGDVLGQLNHE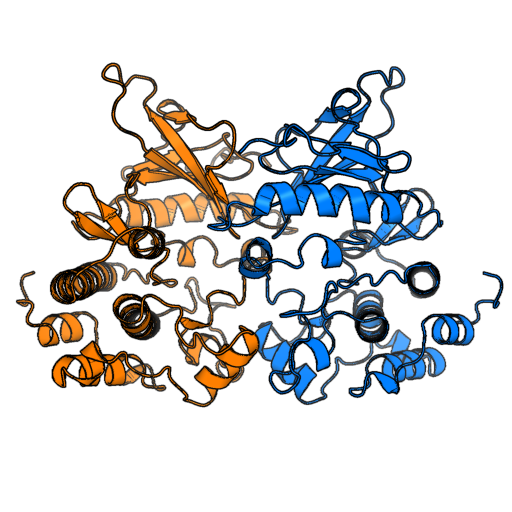NVCTIRGLVYGTSRFPGIVMDFYEGGSIVNRMKSHSYTNDQKSLWVKQIASGMRYLHRRKPTIVHGDLRGSNIFLNSSGNIAIADIGMVYITDTPEFTMMQSAATARWTAPELMDPKVPRQSTSSEGPDCTIQSDVFAFAMTIVQIFSEALPFRHVANDTTCIFLILRGERPALPEFVQGHHALAGLVRDCWVRDPSKRPSMTDVCWRLGMSASS

Radius of gyration: 24.99 Å; Cα contacts (8 Å, |Δi|>4): 1128; chains: 2; bounding box: 50×73×69 Å

Organism: Coprinellus micaceus (NCBI:txid71717)

Solvent-accessible surface area (backbone atoms only — not comparable to full-atom values): 32948 Å² total; per-residue (Å²): 133,68,52,73,55,86,95,49,73,75,49,42,94,42,20,34,61,38,45,90,45,49,40,74,69,50,93,48,63,79,42,60,53,59,52,30,34,30,31,44,24,31,48,66,76,46,77,83,64,74,66,55,30,29,33,42,26,44,43,56,38,85,66,89,54,88,57,48,66,62,51,47,44,49,39,47,39,55,50,31,34,59,52,25,62,56,82,50,88,27,38,54,45,43,59,25,30,32,51,67,86,45,71,35,51,24,41,30,24,69,50,48,89,63,37,24,49,54,60,36,54,74,79,40,89,74,53,69,66,56,53,52,49,45,54,51,41,49,34,49,30,49,28,54,35,54,66,34,87,74,64,43,49,48,66,66,56,38,48,80,36,27,24,28,42,95,86,68,46,49,24,42,44,76,69,50,48,44,69,62,50,72,43,70,39,34,52,62,43,41,42,40,61,57,39,66,34,51,34,46,71,81,61,37,68,86,48,79,73,60,47,88,81,48,100,52,53,80,60,40,69,47,37,40,32,20,5,47,28,37,31,51,40,20,63,73,55,73,40,60,58,48,68,87,54,87,48,48,62,41,46,44,53,38,40,64,73,67,51,73,63,80,69,29,69,70,42,58,70,34,59,70,57,35,50,49,38,54,41,25,54,45,79,56,53,88,70,32,61,51,46,63,55,49,31,46,76,71,71,42,61,89,86,107,131,68,52,74,55,85,94,50,72,77,48,42,94,42,20,33,63,39,44,90,45,49,37,74,69,48,93,48,62,80,43,57,54,60,51,28,35,30,31,44,25,30,49,65,78,45,77,83,64,74,66,57,30,29,32,42,26,46,43,56,37,84,65,89,54,86,56,48,65,61,51,47,43,48,39,47,38,57,50,31,36,61,53,25,61,56,82,50,85,27,37,55,44,42,59,21,29,32,52,67,85,46,74,35,51,23,42,29,24,70,49,48,89,62,37,25,50,54,59,38,54,74,79,41,89,76,53,70,65,56,53,50,50,45,53,51,41,50,34,48,30,50,28,54,35,52,68,35,87,73,63,41,48,48,67,66,56,40,48,80,35,27,26,27,43,97,85,68,46,48,23,41,44,77,68,50,47,44,71,62,50,70,42,71,39,35,52,62,44,43,42,40,61,59,39,67,36,52,33,45,71,80,62,37,67,86,48,78,74,59,48,87,80,50,99,52,54,83,60,40,68,47,38,40,32,20,6,47,29,36,31,52,40,21,63,72,55,73,40,60,58,47,66,88,55,87,47,50,63,41,46,44,53,38,41,63,73,67,50,72,61,79,70,30,69,71,41,58,72,34,59,70,57,35,51,48,37,54,42,25,54,46,80,55,52,87,71,31,62,50,46,62,55,49,30,46,76,71,70,42,59,91,86,107

Nearest PDB structures (foldseek):
  3u6i-assembly1_A  TM=8.268E-01  e=2.997E-16  Homo sapiens
  3efk-assembly3_B  TM=8.505E-01  e=1.391E-15  Homo sapiens
  3u6h-assembly1_A  TM=8.414E-01  e=8.041E-16  Homo sapiens
  3efj-assembly1_A  TM=8.437E-01  e=2.838E-15  Homo sapiens
  5t3q-assembly1_A-2  TM=8.342E-01  e=2.687E-15  Homo sapiens